Protein AF-A0A1D6NW00-F1 (afdb_monomer)

Secondary structure (DSSP, 8-state):
---------S---EEEE---STT--STTSHHHHHHHHHHHHHHTT-------------TTS--GGGSSPPPPGGG--EE-EESS---HHHHHHHHT-S-HHHHHHHHHHHTT--PEEBP--TTTS-GGGTTT--SB--S-HHHHHHHHHHHHHHHHHHHT-S--EEEE--SPPPPPPP-TTTTSSHHHHHHHHHTT-SS--HHHHHHHHHHHTT-EEEE-SSS----HHHHHHHHHTT--EE-SSB--HHHHHHHHHHHHHHHTT-EE-----S---SEEEEEEE-GGG-EEEEEEE----HHHHHHHHHHHHHHHHHHHHH-EE--TT----EEPPSB-GGGGGTBSS----TT------HHHHHHHHHHHHHHHTTPPPP----GGG-

Radius of gyration: 22.04 Å; Cα contacts (8 Å, |Δi|>4): 684; chains: 1; bounding box: 55×58×63 Å

Organism: Zea mays (NCBI:txid4577)

Structure (mmCIF, N/CA/C/O backbone):
data_AF-A0A1D6NW00-F1
#
_entry.id   AF-A0A1D6NW00-F1
#
loop_
_atom_site.group_PDB
_atom_site.id
_atom_site.type_symbol
_atom_site.label_atom_id
_atom_site.label_alt_id
_atom_site.label_comp_id
_atom_site.label_asym_id
_atom_site.label_entity_id
_atom_site.label_seq_id
_atom_site.pdbx_PDB_ins_code
_atom_site.Cartn_x
_atom_site.Cartn_y
_atom_site.Cartn_z
_atom_site.occupancy
_atom_site.B_iso_or_equiv
_atom_site.auth_seq_id
_atom_site.auth_comp_id
_atom_site.auth_asym_id
_atom_site.auth_atom_id
_atom_site.pdbx_PDB_model_num
ATOM 1 N N . MET A 1 1 ? -16.986 2.166 26.562 1.00 39.75 1 MET A N 1
ATOM 2 C CA . MET A 1 1 ? -16.999 2.320 25.086 1.00 39.75 1 MET A CA 1
ATOM 3 C C . MET A 1 1 ? -18.086 1.433 24.487 1.00 39.75 1 MET A C 1
ATOM 5 O O . MET A 1 1 ? -17.950 0.212 24.479 1.00 39.75 1 MET A O 1
ATOM 9 N N . GLU A 1 2 ? -19.183 2.045 24.056 1.00 29.05 2 GLU A N 1
ATOM 10 C CA . GLU A 1 2 ? -20.316 1.377 23.404 1.00 29.05 2 GLU A CA 1
ATOM 11 C C . GLU A 1 2 ? -19.977 1.133 21.919 1.00 29.05 2 GLU A C 1
ATOM 13 O O . GLU A 1 2 ? -19.341 1.982 21.290 1.00 29.05 2 GLU A O 1
ATOM 18 N N . ARG A 1 3 ? -20.310 -0.043 21.369 1.00 43.22 3 ARG A N 1
ATOM 19 C CA . ARG A 1 3 ? -19.825 -0.514 20.056 1.00 43.22 3 ARG A CA 1
ATOM 20 C C . ARG A 1 3 ? -20.984 -1.027 19.208 1.00 43.22 3 ARG A C 1
ATOM 22 O O . ARG A 1 3 ? -21.793 -1.811 19.695 1.00 43.22 3 ARG A O 1
ATOM 29 N N . ARG A 1 4 ? -21.040 -0.624 17.936 1.00 33.53 4 ARG A N 1
ATOM 30 C CA . ARG A 1 4 ? -22.015 -1.131 16.963 1.00 33.53 4 ARG A CA 1
ATOM 31 C C . ARG A 1 4 ? -21.275 -1.785 15.803 1.00 33.53 4 ARG A C 1
ATOM 33 O O . ARG A 1 4 ? -20.546 -1.115 15.081 1.00 33.53 4 ARG A O 1
ATOM 40 N N . TYR A 1 5 ? -21.474 -3.087 15.635 1.00 33.53 5 TYR A N 1
ATOM 41 C CA . TYR A 1 5 ? -21.089 -3.811 14.428 1.00 33.53 5 TYR A CA 1
ATOM 42 C C . TYR A 1 5 ? -22.257 -3.711 13.445 1.00 33.53 5 TYR A C 1
ATOM 44 O O . TYR A 1 5 ? -23.347 -4.205 13.735 1.00 33.53 5 TYR A O 1
ATOM 52 N N . MET A 1 6 ? -22.078 -3.017 12.320 1.00 32.72 6 MET A N 1
ATOM 53 C CA . MET A 1 6 ? -23.022 -3.139 11.207 1.00 32.72 6 MET A CA 1
ATOM 54 C C . MET A 1 6 ? -22.626 -4.389 10.422 1.00 32.72 6 MET A C 1
ATOM 56 O O . MET A 1 6 ? -21.466 -4.526 10.038 1.00 32.72 6 MET A O 1
ATOM 60 N N . GLY A 1 7 ? -23.565 -5.325 10.270 1.00 27.48 7 GLY A N 1
ATOM 61 C CA . GLY A 1 7 ? -23.340 -6.610 9.609 1.00 27.48 7 GLY A CA 1
ATOM 62 C C . GLY A 1 7 ? -22.825 -6.490 8.170 1.00 27.48 7 GLY A C 1
ATOM 63 O O . GLY A 1 7 ? -22.744 -5.409 7.588 1.00 27.48 7 GLY A O 1
ATOM 64 N N . TRP A 1 8 ? -22.459 -7.634 7.601 1.00 31.64 8 TRP A N 1
ATOM 65 C CA . TRP A 1 8 ? -21.888 -7.756 6.264 1.00 31.64 8 TRP A CA 1
ATOM 66 C C . TRP A 1 8 ? -22.882 -7.352 5.168 1.00 31.64 8 TRP A C 1
ATOM 68 O O . TRP A 1 8 ? -23.900 -8.012 4.972 1.00 31.64 8 TRP A O 1
ATOM 78 N N . GLY A 1 9 ? -22.570 -6.276 4.441 1.00 31.45 9 GLY A N 1
ATOM 79 C CA . GLY A 1 9 ? -23.123 -6.014 3.110 1.00 31.45 9 GLY A CA 1
ATOM 80 C C . GLY A 1 9 ? -22.373 -6.837 2.051 1.00 31.45 9 GLY A C 1
ATOM 81 O O . GLY A 1 9 ? -21.213 -7.204 2.270 1.00 31.45 9 GLY A O 1
ATOM 82 N N . PRO A 1 10 ? -23.003 -7.184 0.918 1.00 29.23 10 PRO A N 1
ATOM 83 C CA . PRO A 1 10 ? -22.397 -8.063 -0.064 1.00 29.23 10 PRO A CA 1
ATOM 84 C C . PRO A 1 10 ? -21.414 -7.274 -0.942 1.00 29.23 10 PRO A C 1
ATOM 86 O O . PRO A 1 10 ? -21.845 -6.453 -1.741 1.00 29.23 10 PRO A O 1
ATOM 89 N N . ARG A 1 11 ? -20.126 -7.650 -0.881 1.00 33.88 11 ARG A N 1
ATOM 90 C CA . ARG A 1 11 ? -19.009 -7.313 -1.802 1.00 33.88 11 ARG A CA 1
ATOM 91 C C . ARG A 1 11 ? -18.085 -6.181 -1.334 1.00 33.88 11 ARG A C 1
ATOM 93 O O . ARG A 1 11 ? -18.414 -4.998 -1.351 1.00 33.88 11 ARG A O 1
ATOM 100 N N . THR A 1 12 ? -16.859 -6.578 -1.019 1.00 32.47 12 THR A N 1
ATOM 101 C CA . THR A 1 12 ? -15.700 -5.711 -0.784 1.00 32.47 12 THR A CA 1
ATOM 102 C C . THR A 1 12 ? -14.747 -5.879 -1.964 1.00 32.47 12 THR A C 1
ATOM 104 O O . THR A 1 12 ? -14.627 -6.980 -2.485 1.00 32.47 12 THR A O 1
ATOM 107 N N . TYR A 1 13 ? -14.087 -4.809 -2.403 1.00 41.12 13 TYR A N 1
ATOM 108 C CA . TYR A 1 13 ? -13.295 -4.786 -3.635 1.00 41.12 13 TYR A CA 1
ATOM 109 C C . TYR A 1 13 ? -11.810 -4.489 -3.392 1.00 41.12 13 TYR A C 1
ATOM 111 O O . TYR A 1 13 ? -11.473 -3.691 -2.513 1.00 41.12 13 TYR A O 1
ATOM 119 N N . CYS A 1 14 ? -10.951 -5.075 -4.232 1.00 32.75 14 CYS A N 1
ATOM 120 C CA . CYS A 1 14 ? -9.518 -4.824 -4.311 1.00 32.75 14 CYS A CA 1
ATOM 121 C C . CYS A 1 14 ? -9.152 -4.276 -5.701 1.00 32.75 14 CYS A C 1
ATOM 123 O O . CYS A 1 14 ? -9.232 -4.999 -6.689 1.00 32.75 14 CYS A O 1
ATOM 125 N N . ASN A 1 15 ? -8.718 -3.019 -5.789 1.00 32.78 15 ASN A N 1
ATOM 126 C CA . ASN A 1 15 ? -8.048 -2.497 -6.978 1.00 32.78 15 ASN A CA 1
ATOM 127 C C . ASN A 1 15 ? -6.540 -2.634 -6.773 1.00 32.78 15 ASN A C 1
ATOM 129 O O . ASN A 1 15 ? -5.991 -2.031 -5.844 1.00 32.78 15 ASN A O 1
ATOM 133 N N . VAL A 1 16 ? -5.870 -3.412 -7.618 1.00 34.88 16 VAL A N 1
ATOM 134 C CA . VAL A 1 16 ? -4.424 -3.610 -7.531 1.00 34.88 16 VAL A CA 1
ATOM 135 C C . VAL A 1 16 ? -3.756 -2.743 -8.594 1.00 34.88 16 VAL A C 1
ATOM 137 O O . VAL A 1 16 ? -3.918 -2.960 -9.789 1.00 34.88 16 VAL A O 1
ATOM 140 N N . LEU A 1 17 ? -3.040 -1.706 -8.165 1.00 29.41 17 LEU A N 1
ATOM 141 C CA . LEU A 1 17 ? -2.348 -0.774 -9.056 1.00 29.41 17 LEU A CA 1
ATOM 142 C C . LEU A 1 17 ? -1.037 -1.361 -9.608 1.00 29.41 17 LEU A C 1
ATOM 144 O O . LEU A 1 17 ? -0.319 -2.019 -8.858 1.00 29.41 17 LEU A O 1
ATOM 148 N N . GLY A 1 18 ? -0.765 -1.059 -10.893 1.00 32.59 18 GLY A N 1
ATOM 149 C CA . GLY A 1 18 ? 0.405 -1.311 -11.785 1.00 32.59 18 GLY A CA 1
ATOM 150 C C . GLY A 1 18 ? 1.756 -1.149 -11.121 1.00 32.59 18 GLY A C 1
ATOM 151 O O . GLY A 1 18 ? 1.749 -0.660 -10.013 1.00 32.59 18 GLY A O 1
ATOM 152 N N . ASP A 1 19 ? 2.937 -1.539 -11.613 1.00 29.00 19 ASP A N 1
ATOM 153 C CA . ASP A 1 19 ? 3.582 -1.949 -12.871 1.00 29.00 19 ASP A CA 1
ATOM 154 C C . ASP A 1 19 ? 4.665 -2.991 -12.490 1.00 29.00 19 ASP A C 1
ATOM 156 O O . ASP A 1 19 ? 5.259 -2.828 -11.427 1.00 29.00 19 ASP A O 1
ATOM 160 N N . GLY A 1 20 ? 4.988 -3.998 -13.318 1.00 26.95 20 GLY A N 1
ATOM 161 C CA . GLY A 1 20 ? 6.415 -4.335 -13.377 1.00 26.95 20 GLY A CA 1
ATOM 162 C C . GLY A 1 20 ? 6.937 -5.585 -14.077 1.00 26.95 20 GLY A C 1
ATOM 163 O O . GLY A 1 20 ? 6.251 -6.590 -14.298 1.00 26.95 20 GLY A O 1
ATOM 164 N N . GLY A 1 21 ? 8.192 -5.427 -14.526 1.00 26.08 21 GLY A N 1
ATOM 165 C CA . GLY A 1 21 ? 9.055 -6.435 -15.153 1.00 26.08 21 GLY A CA 1
ATOM 166 C C . GLY A 1 21 ? 9.450 -7.561 -14.198 1.00 26.08 21 GLY A C 1
ATOM 167 O O . GLY A 1 21 ? 8.821 -7.735 -13.168 1.00 26.08 21 GLY A O 1
ATOM 168 N N . GLU A 1 22 ? 10.498 -8.322 -14.523 1.00 28.38 22 GLU A N 1
ATOM 169 C CA . GLU A 1 22 ? 10.879 -9.593 -13.863 1.00 28.38 22 GLU A CA 1
ATOM 170 C C . GLU A 1 22 ? 10.981 -9.564 -12.316 1.00 28.38 22 GLU A C 1
ATOM 172 O O . GLU A 1 22 ? 11.011 -10.621 -11.694 1.00 28.38 22 GLU A O 1
ATOM 177 N N . LEU A 1 23 ? 10.979 -8.380 -11.690 1.00 26.64 23 LEU A N 1
ATOM 178 C CA . LEU A 1 23 ? 10.969 -8.139 -10.240 1.00 26.64 23 LEU A CA 1
ATOM 179 C C . LEU A 1 23 ? 10.046 -6.974 -9.793 1.00 26.64 23 LEU A C 1
ATOM 181 O O . LEU A 1 23 ? 10.113 -6.556 -8.640 1.00 26.64 23 LEU A O 1
ATOM 185 N N . GLY A 1 24 ? 9.215 -6.427 -10.684 1.00 26.89 24 GLY A N 1
ATOM 186 C CA . GLY A 1 24 ? 8.323 -5.295 -10.420 1.00 26.89 24 GLY A CA 1
ATOM 187 C C . GLY A 1 24 ? 6.856 -5.718 -10.456 1.00 26.89 24 GLY A C 1
ATOM 188 O O . GLY A 1 24 ? 6.474 -6.692 -11.103 1.00 26.89 24 GLY A O 1
ATOM 189 N N . THR A 1 25 ? 6.018 -5.015 -9.720 1.00 38.81 25 THR A N 1
ATOM 190 C CA . THR A 1 25 ? 4.752 -5.540 -9.231 1.00 38.81 25 THR A CA 1
ATOM 191 C C . THR A 1 25 ? 3.621 -4.616 -9.652 1.00 38.81 25 THR A C 1
ATOM 193 O O . THR A 1 25 ? 3.607 -3.476 -9.310 1.00 38.81 25 THR A O 1
ATOM 196 N N . GLY A 1 26 ? 2.666 -5.041 -10.454 1.00 40.78 26 GLY A N 1
ATOM 197 C CA . GLY A 1 26 ? 1.565 -4.211 -10.954 1.00 40.78 26 GLY A CA 1
ATOM 198 C C . GLY A 1 26 ? 0.347 -5.067 -11.159 1.00 40.78 26 GLY A C 1
ATOM 199 O O . GLY A 1 26 ? 0.469 -6.240 -10.848 1.00 40.78 26 GLY A O 1
ATOM 200 N N . ALA A 1 27 ? -0.766 -4.593 -11.730 1.00 41.59 27 ALA A N 1
ATOM 201 C CA . ALA A 1 27 ? -1.876 -5.493 -12.070 1.00 41.59 27 ALA A CA 1
ATOM 202 C C . ALA A 1 27 ? -1.388 -6.735 -12.854 1.00 41.59 27 ALA A C 1
ATOM 204 O O . ALA A 1 27 ? -1.873 -7.836 -12.620 1.00 41.59 27 ALA A O 1
ATOM 205 N N . THR A 1 28 ? -0.352 -6.580 -13.696 1.00 37.62 28 THR A N 1
ATOM 206 C CA . THR A 1 28 ? 0.340 -7.686 -14.398 1.00 37.62 28 THR A CA 1
ATOM 207 C C . THR A 1 28 ? 1.665 -8.118 -13.765 1.00 37.62 28 THR A C 1
ATOM 209 O O . THR A 1 28 ? 2.377 -8.974 -14.296 1.00 37.62 28 THR A O 1
ATOM 212 N N . GLY A 1 29 ? 2.084 -7.473 -12.688 1.00 48.50 29 GLY A N 1
ATOM 213 C CA . GLY A 1 29 ? 3.301 -7.841 -11.988 1.00 48.50 29 GLY A CA 1
ATOM 214 C C . GLY A 1 29 ? 3.065 -8.998 -11.028 1.00 48.50 29 GLY A C 1
ATOM 215 O O . GLY A 1 29 ? 1.954 -9.301 -10.593 1.00 48.50 29 GLY A O 1
ATOM 216 N N . THR A 1 30 ? 4.163 -9.648 -10.689 1.00 47.94 30 THR A N 1
ATOM 217 C CA . THR A 1 30 ? 4.205 -11.012 -10.167 1.00 47.94 30 THR A CA 1
ATOM 218 C C . THR A 1 30 ? 3.407 -11.218 -8.868 1.00 47.94 30 THR A C 1
ATOM 220 O O . THR A 1 30 ? 2.884 -12.302 -8.628 1.00 47.94 30 THR A O 1
ATOM 223 N N . LYS A 1 31 ? 3.289 -10.171 -8.035 1.00 46.78 31 LYS A N 1
ATOM 224 C CA . LYS A 1 31 ? 2.593 -10.193 -6.733 1.00 46.78 31 LYS A CA 1
ATOM 225 C C . LYS A 1 31 ? 1.085 -9.935 -6.828 1.00 46.78 31 LYS A C 1
ATOM 227 O O . LYS A 1 31 ? 0.329 -10.582 -6.116 1.00 46.78 31 LYS A O 1
ATOM 232 N N . ALA A 1 32 ? 0.638 -9.011 -7.684 1.00 49.06 32 ALA A N 1
ATOM 233 C CA . ALA A 1 32 ? -0.797 -8.763 -7.885 1.00 49.06 32 ALA A CA 1
ATOM 234 C C . ALA A 1 32 ? -1.479 -9.934 -8.571 1.00 49.06 32 ALA A C 1
ATOM 236 O O . ALA A 1 32 ? -2.629 -10.265 -8.287 1.00 49.06 32 ALA A O 1
ATOM 237 N N . LEU A 1 33 ? -0.742 -10.524 -9.505 1.00 48.59 33 LEU A N 1
ATOM 238 C CA . LEU A 1 33 ? -1.208 -11.621 -10.301 1.00 48.59 33 LEU A CA 1
ATOM 239 C C . LEU A 1 33 ? -1.471 -12.830 -9.403 1.00 48.59 33 LEU A C 1
ATOM 241 O O . LEU A 1 33 ? -2.606 -13.279 -9.335 1.00 48.59 33 LEU A O 1
ATOM 245 N N . ALA A 1 34 ? -0.490 -13.223 -8.588 1.00 44.38 34 ALA A N 1
ATOM 246 C CA . ALA A 1 34 ? -0.679 -14.283 -7.607 1.00 44.38 34 ALA A CA 1
ATOM 247 C C . ALA A 1 34 ? -1.820 -13.982 -6.610 1.00 44.38 34 ALA A C 1
ATOM 249 O O . ALA A 1 34 ? -2.564 -14.893 -6.257 1.00 44.38 34 ALA A O 1
ATOM 250 N N . ALA A 1 35 ? -2.070 -12.717 -6.242 1.00 45.47 35 ALA A N 1
ATOM 251 C CA . ALA A 1 35 ? -3.237 -12.336 -5.433 1.00 45.47 35 ALA A CA 1
ATOM 252 C C . ALA A 1 35 ? -4.588 -12.457 -6.148 1.00 45.47 35 ALA A C 1
ATOM 254 O O . ALA A 1 35 ? -5.572 -12.839 -5.515 1.00 45.47 35 ALA A O 1
ATOM 255 N N . THR A 1 36 ? -4.635 -12.171 -7.447 1.00 47.22 36 THR A N 1
ATOM 256 C CA . THR A 1 36 ? -5.830 -12.381 -8.277 1.00 47.22 36 THR A CA 1
ATOM 257 C C . THR A 1 36 ? -6.083 -13.883 -8.466 1.00 47.22 36 THR A C 1
ATOM 259 O O . THR A 1 36 ? -7.211 -14.353 -8.342 1.00 47.22 36 THR A O 1
ATOM 262 N N . GLU A 1 37 ? -5.011 -14.653 -8.661 1.00 48.91 37 GLU A N 1
ATOM 263 C CA . GLU A 1 37 ? -5.026 -16.105 -8.859 1.00 48.91 37 GLU A CA 1
ATOM 264 C C . GLU A 1 37 ? -5.438 -16.878 -7.596 1.00 48.91 37 GLU A C 1
ATOM 266 O O . GLU A 1 37 ? -6.196 -17.838 -7.700 1.00 48.91 37 GLU A O 1
ATOM 271 N N . ASP A 1 38 ? -4.997 -16.465 -6.399 1.00 47.03 38 ASP A N 1
ATOM 272 C CA . ASP A 1 38 ? -5.358 -17.111 -5.121 1.00 47.03 38 ASP A CA 1
ATOM 273 C C . ASP A 1 38 ? -6.874 -17.040 -4.853 1.00 47.03 38 ASP A C 1
ATOM 275 O O . ASP A 1 38 ? -7.455 -17.944 -4.257 1.00 47.03 38 ASP A O 1
ATOM 279 N N . VAL A 1 39 ? -7.563 -16.013 -5.362 1.00 48.31 39 VAL A N 1
ATOM 280 C CA . VAL A 1 39 ? -9.032 -15.928 -5.282 1.00 48.31 39 VAL A CA 1
ATOM 281 C C . VAL A 1 39 ? -9.715 -16.876 -6.272 1.00 48.31 39 VAL A C 1
ATOM 283 O O . VAL A 1 39 ? -10.676 -17.557 -5.907 1.00 48.31 39 VAL A O 1
ATOM 286 N N . ASP A 1 40 ? -9.217 -16.988 -7.504 1.00 41.22 40 ASP A N 1
ATOM 287 C CA . ASP A 1 40 ? -9.792 -17.911 -8.492 1.00 41.22 40 ASP A CA 1
ATOM 288 C C . ASP A 1 40 ? -9.454 -19.389 -8.189 1.00 41.22 40 ASP A C 1
ATOM 290 O O . ASP A 1 40 ? -10.274 -20.273 -8.441 1.00 41.22 40 ASP A O 1
ATOM 294 N N . LEU A 1 41 ? -8.324 -19.672 -7.531 1.00 40.47 41 LEU A N 1
ATOM 295 C CA . LEU A 1 41 ? -7.992 -20.984 -6.956 1.00 40.47 41 LEU A CA 1
ATOM 296 C C . LEU A 1 41 ? -9.026 -21.447 -5.919 1.00 40.47 41 LEU A C 1
ATOM 298 O O . LEU A 1 41 ? -9.425 -22.616 -5.916 1.00 40.47 41 LEU A O 1
ATOM 302 N N . VAL A 1 42 ? -9.496 -20.533 -5.064 1.00 38.34 42 VAL A N 1
ATOM 303 C CA . VAL A 1 42 ? -10.560 -20.829 -4.093 1.00 38.34 42 VAL A CA 1
ATOM 304 C C . VAL A 1 42 ? -11.893 -21.074 -4.807 1.00 38.34 42 VAL A C 1
ATOM 306 O O . VAL A 1 42 ? -12.602 -22.017 -4.449 1.00 38.34 42 VAL A O 1
ATOM 309 N N . ARG A 1 43 ? -12.205 -20.330 -5.880 1.00 36.34 43 ARG A N 1
ATOM 310 C CA . ARG A 1 43 ? -13.392 -20.590 -6.725 1.00 36.34 43 ARG A CA 1
ATOM 311 C C . ARG A 1 43 ? -13.343 -21.947 -7.426 1.00 36.34 43 ARG A C 1
ATOM 313 O O . ARG A 1 43 ? -14.380 -22.590 -7.576 1.00 36.34 43 ARG A O 1
ATOM 320 N N . LEU A 1 44 ? -12.151 -22.413 -7.792 1.00 31.58 44 LEU A N 1
ATOM 321 C CA . LEU A 1 44 ? -11.911 -23.761 -8.319 1.00 31.58 44 LEU A CA 1
ATOM 322 C C . LEU A 1 44 ? -11.931 -24.852 -7.231 1.00 31.58 44 LEU A C 1
ATOM 324 O O . LEU A 1 44 ? -11.732 -26.025 -7.539 1.00 31.58 44 LEU A O 1
ATOM 328 N N . SER A 1 45 ? -12.216 -24.502 -5.968 1.00 32.72 45 SER A N 1
ATOM 329 C CA . SER A 1 45 ? -12.230 -25.419 -4.817 1.00 32.72 45 SER A CA 1
ATOM 330 C C . SER A 1 45 ? -10.897 -26.146 -4.590 1.00 32.72 45 SER A C 1
ATOM 332 O O . SER A 1 45 ? -10.868 -27.232 -4.007 1.00 32.72 45 SER A O 1
ATOM 334 N N . LEU A 1 46 ? -9.784 -25.560 -5.041 1.00 28.06 46 LEU A N 1
ATOM 335 C CA . LEU A 1 46 ? -8.456 -26.122 -4.826 1.00 28.06 46 LEU A CA 1
ATOM 336 C C . LEU A 1 46 ? -7.983 -25.795 -3.396 1.00 28.06 46 LEU A C 1
ATOM 338 O O . LEU A 1 46 ? -8.210 -24.688 -2.899 1.00 28.06 46 LEU A O 1
ATOM 342 N N . PRO A 1 47 ? -7.362 -26.752 -2.680 1.00 30.42 47 PRO A N 1
ATOM 343 C CA . PRO A 1 47 ? -6.942 -26.538 -1.302 1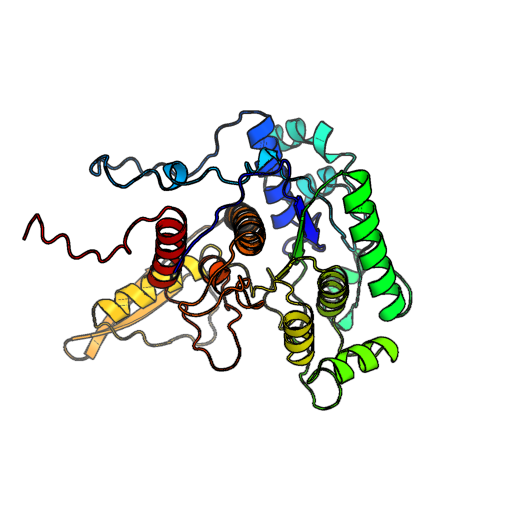.00 30.42 47 PRO A CA 1
ATOM 344 C C . PRO A 1 47 ? -5.880 -25.437 -1.220 1.00 30.42 47 PRO A C 1
ATOM 346 O O . PRO A 1 47 ? -4.867 -25.487 -1.915 1.00 30.42 47 PRO A O 1
ATOM 349 N N . ARG A 1 48 ? -6.070 -24.478 -0.302 1.00 35.12 48 ARG A N 1
ATOM 350 C CA . ARG A 1 48 ? -5.009 -23.539 0.085 1.00 35.12 48 ARG A CA 1
ATOM 351 C C . ARG A 1 48 ? -3.840 -24.336 0.650 1.00 35.12 48 ARG A C 1
ATOM 353 O O . ARG A 1 48 ? -3.945 -24.877 1.751 1.00 35.12 48 ARG A O 1
ATOM 360 N N . THR A 1 49 ? -2.711 -24.372 -0.043 1.00 31.67 49 THR A N 1
ATOM 361 C CA . THR A 1 49 ? -1.470 -24.907 0.524 1.00 31.67 49 THR A CA 1
ATOM 362 C C . THR A 1 49 ? -0.860 -23.873 1.469 1.00 31.67 49 THR A C 1
ATOM 364 O O . THR A 1 49 ? 0.080 -23.160 1.134 1.00 31.67 49 THR A O 1
ATOM 367 N N . GLY A 1 50 ? -1.435 -23.761 2.667 1.00 30.80 50 GLY A N 1
ATOM 368 C CA . GLY A 1 50 ? -0.761 -23.199 3.833 1.00 30.80 50 GLY A CA 1
ATOM 369 C C . GLY A 1 50 ? -0.006 -24.311 4.557 1.00 30.80 50 GLY A C 1
ATOM 370 O O . GLY A 1 50 ? -0.489 -25.435 4.636 1.00 30.80 50 GLY A O 1
ATOM 371 N N . VAL A 1 51 ? 1.185 -24.014 5.074 1.00 26.05 51 VAL A N 1
ATOM 372 C CA . VAL A 1 51 ? 2.014 -24.974 5.817 1.00 26.05 51 VAL A CA 1
ATOM 373 C C . VAL A 1 51 ? 1.240 -25.533 7.021 1.00 26.05 51 VAL A C 1
ATOM 375 O O . VAL A 1 51 ? 1.053 -24.840 8.022 1.00 26.05 51 VAL A O 1
ATOM 378 N N . GLU A 1 52 ? 0.827 -26.800 6.950 1.00 23.89 52 GLU A N 1
ATOM 379 C CA . GLU A 1 52 ? 0.489 -27.601 8.127 1.00 23.89 52 GLU A CA 1
ATOM 380 C C . GLU A 1 52 ? 1.792 -28.029 8.807 1.00 23.89 52 GLU A C 1
ATOM 382 O O . GLU A 1 52 ? 2.501 -28.929 8.356 1.00 23.89 52 GLU A O 1
ATOM 387 N N . VAL A 1 53 ? 2.123 -27.383 9.927 1.00 23.91 53 VAL A N 1
ATOM 388 C CA . VAL A 1 53 ? 3.098 -27.949 10.861 1.00 23.91 53 VAL A CA 1
ATOM 389 C C . VAL A 1 53 ? 2.375 -29.046 11.634 1.00 23.91 53 VAL A C 1
ATOM 391 O O . VAL A 1 53 ? 1.660 -28.774 12.598 1.00 23.91 53 VAL A O 1
ATOM 394 N N . ASN A 1 54 ? 2.559 -30.292 11.200 1.00 24.94 54 ASN A N 1
ATOM 395 C CA . ASN A 1 54 ? 2.177 -31.480 11.957 1.00 24.94 54 ASN A CA 1
ATOM 396 C C . ASN A 1 54 ? 3.051 -31.597 13.215 1.00 24.94 54 ASN A C 1
ATOM 398 O O . ASN A 1 54 ? 4.011 -32.361 13.266 1.00 24.94 54 ASN A O 1
ATOM 402 N N . GLN A 1 55 ? 2.723 -30.821 14.246 1.00 26.97 55 GLN A N 1
ATOM 403 C CA . GLN A 1 55 ? 3.135 -31.094 15.617 1.00 26.97 55 GLN A CA 1
ATOM 404 C C . GLN A 1 55 ? 1.914 -31.002 16.525 1.00 26.97 55 GLN A C 1
ATOM 406 O O . GLN A 1 55 ? 1.230 -29.983 16.595 1.00 26.97 55 GLN A O 1
ATOM 411 N N . THR A 1 56 ? 1.646 -32.107 17.215 1.00 29.97 56 THR A N 1
ATOM 412 C CA . THR A 1 56 ? 0.657 -32.269 18.280 1.00 29.97 56 THR A CA 1
ATOM 413 C C . THR A 1 56 ? 0.874 -31.237 19.390 1.00 29.97 56 THR A C 1
ATOM 415 O O . THR A 1 56 ? 1.575 -31.491 20.364 1.00 29.97 56 THR A O 1
ATOM 418 N N . LEU A 1 57 ? 0.258 -30.065 19.242 1.00 27.30 57 LEU A N 1
ATOM 419 C CA . LEU A 1 57 ? 0.039 -29.085 20.303 1.00 27.30 57 LEU A CA 1
ATOM 420 C C . LEU A 1 57 ? -1.447 -29.114 20.713 1.00 27.30 57 LEU A C 1
ATOM 422 O O . LEU A 1 57 ? -2.297 -29.450 19.881 1.00 27.30 57 LEU A O 1
ATOM 426 N N . PRO A 1 58 ? -1.792 -28.798 21.977 1.00 28.88 58 PRO A N 1
ATOM 427 C CA . PRO A 1 58 ? -3.161 -28.909 22.481 1.00 28.88 58 PRO A CA 1
ATOM 428 C C . PRO A 1 58 ? -4.167 -28.129 21.618 1.00 28.88 58 PRO A C 1
ATOM 430 O O . PRO A 1 58 ? -3.937 -26.975 21.256 1.00 28.88 58 PRO A O 1
ATOM 433 N N . LYS A 1 59 ? -5.302 -28.774 21.314 1.00 31.06 59 LYS A N 1
ATOM 434 C CA . LYS A 1 59 ? -6.349 -28.371 20.349 1.00 31.06 59 LYS A CA 1
ATOM 435 C C . LYS A 1 59 ? -7.095 -27.052 20.652 1.00 31.06 59 LYS A C 1
ATOM 437 O O . LYS A 1 59 ? -8.016 -26.711 19.914 1.00 31.06 59 LYS A O 1
ATOM 442 N N . GLU A 1 60 ? -6.721 -26.302 21.686 1.00 37.09 60 GLU A N 1
ATOM 443 C CA . GLU A 1 60 ? -7.427 -25.084 22.125 1.00 37.09 60 GLU A CA 1
ATOM 444 C C . GLU A 1 60 ? -6.779 -23.763 21.697 1.00 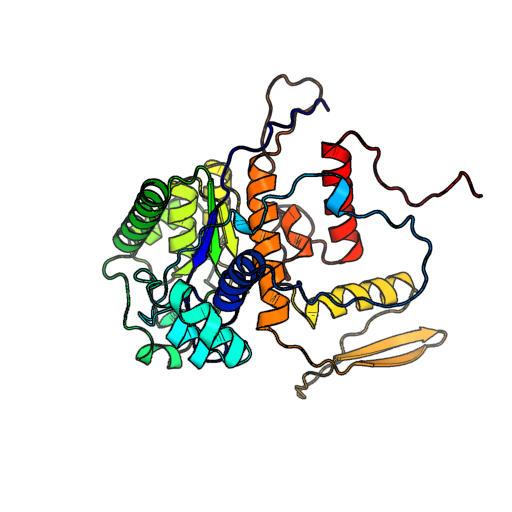37.09 60 GLU A C 1
ATOM 446 O O . GLU A 1 60 ? -7.347 -22.700 21.948 1.00 37.09 60 GLU A O 1
ATOM 451 N N . ARG A 1 61 ? -5.643 -23.783 20.982 1.00 37.47 61 ARG A N 1
ATOM 452 C CA . ARG A 1 61 ? -5.155 -22.568 20.310 1.00 37.47 61 ARG A CA 1
ATOM 453 C C . ARG A 1 61 ? -6.137 -22.212 19.199 1.00 37.47 61 ARG A C 1
ATOM 455 O O . ARG A 1 61 ? -6.156 -22.819 18.131 1.00 37.47 61 ARG A O 1
ATOM 462 N N . SER A 1 62 ? -7.024 -21.292 19.547 1.00 36.31 62 SER A N 1
ATOM 463 C CA . SER A 1 62 ? -8.270 -21.013 18.866 1.00 36.31 62 SER A CA 1
ATOM 464 C C . SER A 1 62 ? -8.091 -20.835 17.359 1.00 36.31 62 SER A C 1
ATOM 466 O O . SER A 1 62 ? -7.162 -20.193 16.864 1.00 36.31 62 SER A O 1
ATOM 468 N N . LYS A 1 63 ? -9.039 -21.408 16.617 1.00 38.59 63 LYS A N 1
ATOM 469 C CA . LYS A 1 63 ? -9.329 -21.035 15.237 1.00 38.59 63 LYS A CA 1
ATOM 470 C C . LYS A 1 63 ? -9.581 -19.523 15.230 1.00 38.59 63 LYS A C 1
ATOM 472 O O . LYS A 1 63 ? -10.707 -19.097 15.464 1.00 38.59 63 LYS A O 1
ATOM 477 N N . SER A 1 64 ? -8.562 -18.708 14.963 1.00 39.91 64 SER A N 1
ATOM 478 C CA . SER A 1 64 ? -8.703 -17.249 14.814 1.00 39.91 64 SER A CA 1
ATOM 479 C C . SER A 1 64 ? -9.737 -16.879 13.738 1.00 39.91 64 SER A C 1
ATOM 481 O O . SER A 1 64 ? -10.332 -15.809 13.791 1.00 39.91 64 SER A O 1
ATOM 483 N N . ASN A 1 65 ? -10.017 -17.811 12.819 1.00 40.12 65 ASN A N 1
ATOM 484 C CA . ASN A 1 65 ? -11.089 -17.751 11.826 1.00 40.12 65 ASN A CA 1
ATOM 485 C C . ASN A 1 65 ? -12.518 -17.941 12.383 1.00 40.12 65 ASN A C 1
ATOM 487 O O . ASN A 1 65 ? -13.462 -17.840 11.611 1.00 40.12 65 ASN A O 1
ATOM 491 N N . LYS A 1 66 ? -12.720 -18.264 13.669 1.00 38.19 66 LYS A N 1
ATOM 492 C CA . LYS A 1 66 ? -14.056 -18.577 14.221 1.00 38.19 66 LYS A CA 1
ATOM 493 C C . LYS A 1 66 ? -14.781 -17.366 14.820 1.00 38.19 66 LYS A C 1
ATOM 495 O O . LYS A 1 66 ? -15.968 -17.467 15.104 1.00 38.19 66 LYS A O 1
ATOM 500 N N . TYR A 1 67 ? -14.088 -16.249 15.039 1.00 38.31 67 TYR A N 1
ATOM 501 C CA . TYR A 1 67 ? -14.640 -15.114 15.794 1.00 38.31 67 TYR A CA 1
ATOM 502 C C . TYR A 1 67 ? -15.229 -14.000 14.929 1.00 38.31 67 TYR A C 1
ATOM 504 O O . TYR A 1 67 ? -15.817 -13.072 15.469 1.00 38.31 67 TYR A O 1
ATOM 512 N N . TRP A 1 68 ? -15.089 -14.072 13.608 1.00 48.78 68 TRP A N 1
ATOM 513 C CA . TRP A 1 68 ? -15.672 -13.096 12.695 1.00 48.78 68 TRP A CA 1
ATOM 514 C C . TRP A 1 68 ? -15.782 -13.704 11.296 1.00 48.78 68 TRP A C 1
ATOM 516 O O . TRP A 1 68 ? -14.857 -14.372 10.832 1.00 48.78 68 TRP A O 1
ATOM 526 N N . GLU A 1 69 ? -16.915 -13.489 10.628 1.00 42.72 69 GLU A N 1
ATOM 527 C CA . GLU A 1 69 ? -17.010 -13.681 9.179 1.00 42.72 69 GLU A CA 1
ATOM 528 C C . GLU A 1 69 ? -15.982 -12.731 8.564 1.00 42.72 69 GLU A C 1
ATOM 530 O O . GLU A 1 69 ? -16.034 -11.549 8.861 1.00 42.72 69 GLU A O 1
ATOM 535 N N . LYS A 1 70 ? -14.977 -13.209 7.825 1.00 53.97 70 LYS A N 1
ATOM 536 C CA . LYS A 1 70 ? -14.108 -12.321 7.033 1.00 53.97 70 LYS A CA 1
ATOM 537 C C . LYS A 1 70 ? -14.867 -11.906 5.774 1.00 53.97 70 LYS A C 1
ATOM 539 O O . LYS A 1 70 ? -15.812 -12.601 5.395 1.00 53.97 70 LYS A O 1
ATOM 544 N N . VAL A 1 71 ? -14.424 -10.861 5.057 1.00 52.31 71 VAL A N 1
ATOM 545 C CA . VAL A 1 71 ? -14.839 -10.769 3.650 1.00 52.31 71 VAL A CA 1
ATOM 546 C C . VAL A 1 71 ? -14.269 -12.049 3.074 1.00 52.31 71 VAL A C 1
ATOM 548 O O . VAL A 1 71 ? -13.061 -12.280 3.189 1.00 52.31 71 VAL A O 1
ATOM 551 N N . ASN A 1 72 ? -15.127 -12.916 2.553 1.00 66.81 72 ASN A N 1
ATOM 552 C CA . ASN A 1 72 ? -14.624 -14.056 1.824 1.00 66.81 72 ASN A CA 1
ATOM 553 C C . ASN A 1 72 ? -13.802 -13.494 0.649 1.00 66.81 72 ASN A C 1
ATOM 555 O O . ASN A 1 72 ? -14.363 -12.695 -0.105 1.00 66.81 72 ASN A O 1
ATOM 559 N N . PRO A 1 73 ? -12.509 -13.844 0.501 1.00 66.12 73 PRO A N 1
ATOM 560 C CA . PRO A 1 73 ? -11.712 -13.415 -0.644 1.00 66.12 73 PRO A CA 1
ATOM 561 C C . PRO A 1 73 ? -12.403 -13.675 -1.989 1.00 66.12 73 PRO A C 1
ATOM 563 O O . PRO A 1 73 ? -12.228 -12.888 -2.907 1.00 66.12 73 PRO A O 1
ATOM 566 N N . ASP A 1 74 ? -13.296 -14.668 -2.066 1.00 68.19 74 ASP A N 1
ATOM 567 C CA . ASP A 1 74 ? -14.132 -14.972 -3.242 1.00 68.19 74 ASP A CA 1
ATOM 568 C C . ASP A 1 74 ? -15.038 -13.816 -3.694 1.00 68.19 74 ASP A C 1
ATOM 570 O O . ASP A 1 74 ? -15.451 -13.754 -4.859 1.00 68.19 74 ASP A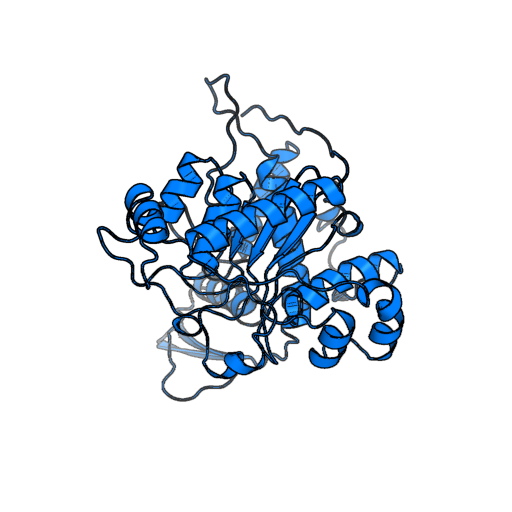 O 1
ATOM 574 N N . ASN A 1 75 ? -15.355 -12.905 -2.771 1.00 76.56 75 ASN A N 1
ATOM 575 C CA . ASN A 1 75 ? -16.173 -11.719 -3.011 1.00 76.56 75 ASN A CA 1
ATOM 576 C C . ASN A 1 75 ? -15.349 -10.514 -3.479 1.00 76.56 75 ASN A C 1
ATOM 578 O O . ASN A 1 75 ? -15.943 -9.472 -3.769 1.00 76.56 75 ASN A O 1
ATOM 582 N N . LEU A 1 76 ? -14.019 -10.636 -3.535 1.00 80.06 76 LEU A N 1
ATOM 583 C CA . LEU A 1 76 ? -13.164 -9.625 -4.135 1.00 80.06 76 LEU A CA 1
ATOM 584 C C . LEU A 1 76 ? -13.359 -9.661 -5.652 1.00 80.06 76 LEU A C 1
ATOM 586 O O . LEU A 1 76 ? -13.267 -10.703 -6.303 1.00 80.06 76 LEU A O 1
ATOM 590 N N . VAL A 1 77 ? -13.643 -8.494 -6.214 1.00 84.31 77 VAL A N 1
ATOM 591 C CA . VAL A 1 77 ? -13.433 -8.245 -7.641 1.00 84.31 77 VAL A CA 1
ATOM 592 C C . VAL A 1 77 ? -12.030 -7.655 -7.771 1.00 84.31 77 VAL A C 1
ATOM 594 O O . VAL A 1 77 ? -11.563 -7.006 -6.834 1.00 84.31 77 VAL A O 1
ATOM 597 N N . PHE A 1 78 ? -11.362 -7.887 -8.897 1.00 85.50 78 PHE A N 1
ATOM 598 C CA . PHE A 1 78 ? -10.063 -7.292 -9.193 1.00 85.50 78 PHE A CA 1
ATOM 599 C C . PHE A 1 78 ? -10.152 -6.396 -10.421 1.00 85.50 78 PHE A C 1
ATOM 601 O O . PHE A 1 78 ? -10.899 -6.650 -11.366 1.00 85.50 78 PHE A O 1
ATOM 608 N N . GLY A 1 79 ? -9.371 -5.334 -10.373 1.00 88.50 79 GLY A N 1
ATOM 609 C CA . GLY A 1 79 ? -9.096 -4.415 -11.458 1.00 88.50 79 GLY A CA 1
ATOM 610 C C . GLY A 1 79 ? -7.749 -3.770 -11.184 1.00 88.50 79 GLY A C 1
ATOM 611 O O . GLY A 1 79 ? -7.099 -4.067 -10.175 1.00 88.50 79 GLY A O 1
ATOM 612 N N . GLY A 1 80 ? -7.316 -2.905 -12.088 1.00 91.31 80 GLY A N 1
ATOM 613 C CA . GLY A 1 80 ? -6.041 -2.249 -11.905 1.00 91.31 80 GLY A CA 1
ATOM 614 C C . GLY A 1 80 ? -5.600 -1.461 -13.109 1.00 91.31 80 GLY A C 1
ATOM 615 O O . GLY A 1 80 ? -6.182 -1.548 -14.189 1.00 91.31 80 GLY A O 1
ATOM 616 N N . TRP A 1 81 ? -4.521 -0.734 -12.898 1.00 95.44 81 TRP A N 1
ATOM 617 C CA . TRP A 1 81 ? -3.795 -0.017 -13.930 1.00 95.44 81 TRP A CA 1
ATOM 618 C C . TRP A 1 81 ? -2.455 -0.714 -14.148 1.00 95.44 81 TRP A C 1
ATOM 620 O O . TRP A 1 81 ? -1.992 -1.411 -13.256 1.00 95.44 81 TRP A O 1
ATOM 630 N N . ASP A 1 82 ? -1.821 -0.565 -15.300 1.00 93.12 82 ASP A N 1
ATOM 631 C CA . ASP A 1 82 ? -0.435 -0.994 -15.529 1.00 93.12 82 ASP A CA 1
ATOM 632 C C . ASP A 1 82 ? 0.105 -0.205 -16.719 1.00 93.12 82 ASP A C 1
ATOM 634 O O . ASP A 1 82 ? -0.626 0.045 -17.679 1.00 93.12 82 ASP A O 1
ATOM 638 N N . ILE A 1 83 ? 1.380 0.186 -16.676 1.00 93.38 83 ILE A N 1
ATOM 639 C CA . ILE A 1 83 ? 2.006 0.873 -17.816 1.00 93.38 83 ILE A CA 1
ATOM 640 C C . ILE A 1 83 ? 2.206 -0.083 -19.002 1.00 93.38 83 ILE A C 1
ATOM 642 O O . ILE A 1 83 ? 2.511 0.372 -20.102 1.00 93.38 83 ILE A O 1
ATOM 646 N N . SER A 1 84 ? 2.020 -1.392 -18.792 1.00 92.12 84 SER A N 1
ATOM 647 C CA . SER A 1 84 ? 1.945 -2.421 -19.824 1.00 92.12 84 SER A CA 1
ATOM 648 C C . SER A 1 84 ? 0.496 -2.834 -20.104 1.00 92.12 84 SER A C 1
ATOM 650 O O . SER A 1 84 ? -0.251 -3.155 -19.187 1.00 92.12 84 SER A O 1
ATOM 652 N N . ASN A 1 85 ? 0.110 -2.930 -21.376 1.00 93.94 85 ASN A N 1
ATOM 653 C CA . ASN A 1 85 ? -1.201 -3.453 -21.794 1.00 93.94 85 ASN A CA 1
ATOM 654 C C . ASN A 1 85 ? -1.266 -4.992 -21.863 1.00 93.94 85 ASN A C 1
ATOM 656 O O . ASN A 1 85 ? -2.190 -5.540 -22.465 1.00 93.94 85 ASN A O 1
ATOM 660 N N . MET A 1 86 ? -0.276 -5.700 -21.311 1.00 91.75 86 MET A N 1
ATOM 661 C CA . MET A 1 86 ? -0.258 -7.162 -21.305 1.00 91.75 86 MET A CA 1
ATOM 662 C C . MET A 1 86 ? -1.475 -7.692 -20.534 1.00 91.75 86 MET A C 1
ATOM 664 O O . MET A 1 86 ? -1.739 -7.244 -19.422 1.00 91.75 86 MET A O 1
ATOM 668 N N . ASN A 1 87 ? -2.223 -8.639 -21.106 1.00 92.00 87 ASN A N 1
ATOM 669 C CA . ASN A 1 87 ? -3.310 -9.294 -20.373 1.00 92.00 87 ASN A CA 1
ATOM 670 C C . ASN A 1 87 ? -2.748 -10.154 -19.224 1.00 92.00 87 ASN A C 1
ATOM 672 O O . ASN A 1 87 ? -1.558 -10.485 -19.198 1.00 92.00 87 ASN A O 1
ATOM 676 N N . LEU A 1 88 ? -3.602 -10.544 -18.277 1.00 87.88 88 LEU A N 1
ATOM 677 C CA . LEU A 1 88 ? -3.141 -11.267 -17.093 1.00 87.88 88 LEU A CA 1
ATOM 678 C C . LEU A 1 88 ? -2.637 -12.696 -17.382 1.00 87.88 88 LEU A C 1
ATOM 680 O O . LEU A 1 88 ? -1.823 -13.209 -16.622 1.00 87.88 88 LEU A O 1
ATOM 684 N N . VAL A 1 89 ? -3.020 -13.336 -18.490 1.00 89.19 89 VAL A N 1
ATOM 685 C CA . VAL A 1 89 ? -2.490 -14.667 -18.856 1.00 89.19 89 VAL A CA 1
ATOM 686 C C . VAL A 1 89 ? -1.051 -14.580 -19.344 1.00 89.19 89 VAL A C 1
ATOM 688 O O . VAL A 1 89 ? -0.191 -15.336 -18.893 1.00 89.19 89 VAL A O 1
ATOM 691 N N . ASP A 1 90 ? -0.765 -13.632 -20.228 1.00 88.38 90 ASP A N 1
ATOM 692 C CA . ASP A 1 90 ? 0.597 -13.402 -20.702 1.00 88.38 90 ASP A CA 1
ATOM 693 C C . ASP A 1 90 ? 1.482 -12.893 -19.556 1.00 88.38 90 ASP A C 1
ATOM 695 O O . ASP A 1 90 ? 2.649 -13.278 -19.434 1.00 88.38 90 ASP A O 1
ATOM 699 N N . ALA A 1 91 ? 0.903 -12.095 -18.654 1.00 85.56 91 ALA A N 1
ATOM 700 C CA . ALA A 1 91 ? 1.549 -11.672 -17.422 1.00 85.56 91 ALA A CA 1
ATOM 701 C C . ALA A 1 91 ? 1.918 -12.858 -16.519 1.00 85.56 91 ALA A C 1
ATOM 703 O O . ALA A 1 91 ? 3.030 -12.886 -15.995 1.00 85.56 91 ALA A O 1
ATOM 704 N N . MET A 1 92 ? 1.035 -13.852 -16.390 1.00 84.31 92 MET A N 1
ATOM 705 C CA . MET A 1 92 ? 1.261 -15.096 -15.647 1.00 84.31 92 MET A CA 1
ATOM 706 C C . MET A 1 92 ? 2.391 -15.933 -16.217 1.00 84.31 92 MET A C 1
ATOM 708 O O . MET A 1 92 ? 3.301 -16.345 -15.490 1.00 84.31 92 MET A O 1
ATOM 712 N N . THR A 1 93 ? 2.402 -16.104 -17.534 1.00 82.69 93 THR A N 1
ATOM 713 C CA . THR A 1 93 ? 3.496 -16.798 -18.212 1.00 82.69 93 THR A CA 1
ATOM 714 C C . THR A 1 93 ? 4.823 -16.054 -18.046 1.00 82.69 93 THR A C 1
ATOM 716 O O . THR A 1 93 ? 5.852 -16.682 -17.789 1.00 82.69 93 THR A O 1
ATOM 719 N N . ARG A 1 94 ? 4.818 -14.717 -18.129 1.00 85.75 94 ARG A N 1
ATOM 720 C CA . ARG A 1 94 ? 6.003 -13.880 -17.881 1.00 85.75 94 ARG A CA 1
ATOM 721 C C . ARG A 1 94 ? 6.489 -13.981 -16.432 1.00 85.75 94 ARG A C 1
ATOM 723 O O . ARG A 1 94 ? 7.694 -14.028 -16.206 1.00 85.75 94 ARG A O 1
ATOM 730 N N . ALA A 1 95 ? 5.562 -14.005 -15.476 1.00 77.81 95 ALA A N 1
ATOM 731 C CA . ALA A 1 95 ? 5.817 -14.018 -14.039 1.00 77.81 95 ALA A CA 1
ATOM 732 C C . ALA A 1 95 ? 6.485 -15.310 -13.550 1.00 77.81 95 ALA A C 1
ATOM 734 O O . ALA A 1 95 ? 7.268 -15.257 -12.606 1.00 77.81 95 ALA A O 1
ATOM 735 N N . LYS A 1 96 ? 6.189 -16.454 -14.188 1.00 81.31 96 LYS A N 1
ATOM 736 C CA . LYS A 1 96 ? 6.764 -17.775 -13.861 1.00 81.31 96 LYS A CA 1
ATOM 737 C C . LYS A 1 96 ? 6.632 -18.161 -12.377 1.00 81.31 96 LYS A C 1
ATOM 739 O O . LYS A 1 96 ? 7.535 -18.773 -11.817 1.00 81.31 96 LYS A O 1
ATOM 744 N N . VAL A 1 97 ? 5.511 -17.800 -11.751 1.00 77.88 97 VAL A N 1
ATOM 745 C CA . VAL A 1 97 ? 5.226 -18.128 -10.342 1.00 77.88 97 VAL A CA 1
ATOM 746 C C . VAL A 1 97 ? 4.402 -19.397 -10.209 1.00 77.88 97 VAL A C 1
ATOM 748 O O . VAL A 1 97 ? 4.755 -20.278 -9.432 1.00 77.88 97 VAL A O 1
ATOM 751 N N . LEU A 1 98 ? 3.303 -19.496 -10.955 1.00 78.19 98 LEU A N 1
ATOM 752 C CA . LEU A 1 98 ? 2.427 -20.658 -10.894 1.00 78.19 98 LEU A CA 1
ATOM 753 C C . LEU A 1 98 ? 2.912 -21.791 -11.791 1.00 78.19 98 LEU A C 1
ATOM 755 O O . LEU A 1 98 ? 3.475 -21.560 -12.866 1.00 78.19 98 LEU A O 1
ATOM 759 N N . ASP A 1 99 ? 2.604 -23.015 -11.369 1.00 83.88 99 ASP A N 1
ATOM 760 C CA . ASP A 1 99 ? 2.801 -24.211 -12.180 1.00 83.88 99 ASP A CA 1
ATOM 761 C C . ASP A 1 99 ? 2.039 -24.120 -13.513 1.00 83.88 99 ASP A C 1
ATOM 763 O O . ASP A 1 99 ? 0.918 -23.612 -13.576 1.00 83.88 99 ASP A O 1
ATOM 767 N N . ILE A 1 100 ? 2.645 -24.631 -14.586 1.00 87.19 100 ILE A N 1
ATOM 768 C CA . ILE A 1 100 ? 2.138 -24.519 -15.960 1.00 87.19 100 ILE A CA 1
ATOM 769 C C . ILE A 1 100 ? 0.725 -25.101 -16.103 1.00 87.19 100 ILE A C 1
ATOM 771 O O . ILE A 1 100 ? -0.089 -24.545 -16.846 1.00 87.19 100 ILE A O 1
ATOM 775 N N . ASP A 1 101 ? 0.405 -26.201 -15.420 1.00 91.94 101 ASP A N 1
ATOM 776 C CA . ASP A 1 101 ? -0.923 -26.809 -15.528 1.00 91.94 101 ASP A CA 1
ATOM 777 C C . ASP A 1 101 ? -1.989 -25.980 -14.818 1.00 91.94 101 ASP A C 1
ATOM 779 O O . ASP A 1 101 ? -3.128 -25.906 -15.290 1.00 91.94 101 ASP A O 1
ATOM 783 N N . LEU A 1 102 ? -1.613 -25.282 -13.747 1.00 86.56 102 LEU A N 1
ATOM 784 C CA . LEU A 1 102 ? -2.482 -24.300 -13.116 1.00 86.56 102 LEU A CA 1
ATOM 785 C C . LEU A 1 102 ? -2.681 -23.070 -14.016 1.00 86.56 102 LEU A C 1
ATOM 787 O O . LEU A 1 102 ? -3.813 -22.617 -14.180 1.00 86.56 102 LEU A O 1
ATOM 791 N N . GLN A 1 103 ? -1.633 -22.588 -14.695 1.00 86.06 103 GLN A N 1
ATOM 792 C CA . GLN A 1 103 ? -1.769 -21.486 -15.659 1.00 86.06 103 GLN A CA 1
ATOM 793 C C . GLN A 1 103 ? -2.778 -21.812 -16.772 1.00 86.06 103 GLN A C 1
ATOM 795 O O . GLN A 1 103 ? -3.588 -20.969 -17.164 1.00 86.06 103 GLN A O 1
ATOM 800 N N . LYS A 1 104 ? -2.775 -23.057 -17.272 1.00 92.12 104 LYS A N 1
ATOM 801 C CA . LYS A 1 104 ? -3.751 -23.520 -18.274 1.00 92.12 104 LYS A CA 1
ATOM 802 C C . LYS A 1 104 ? -5.183 -23.495 -17.739 1.00 92.12 104 LYS A C 1
ATOM 804 O O . LYS A 1 104 ? -6.088 -23.123 -18.482 1.00 92.12 104 LYS A O 1
ATOM 809 N N . GLN A 1 105 ? -5.385 -23.882 -16.479 1.00 92.00 105 GLN A N 1
ATOM 810 C CA . GLN A 1 105 ? -6.703 -23.871 -15.833 1.00 92.00 105 GLN A CA 1
ATOM 811 C C . GLN A 1 105 ? -7.222 -22.449 -15.596 1.00 92.00 105 GLN A C 1
ATOM 813 O O . GLN A 1 105 ? -8.420 -22.215 -15.726 1.00 92.00 105 GLN A O 1
ATOM 818 N N . LEU A 1 106 ? -6.332 -21.501 -15.289 1.00 89.44 106 LEU A N 1
ATOM 819 C CA . LEU A 1 106 ? -6.691 -20.107 -15.013 1.00 89.44 106 LEU A CA 1
ATOM 820 C C . LEU A 1 106 ? -6.882 -19.257 -16.278 1.00 89.44 106 LEU A C 1
ATOM 822 O O . LEU A 1 106 ? -7.585 -18.246 -16.236 1.00 89.44 106 LEU A O 1
ATOM 826 N N . ARG A 1 107 ? -6.327 -19.678 -17.426 1.00 91.75 107 ARG A N 1
ATOM 827 C CA . ARG A 1 107 ? -6.428 -18.943 -18.701 1.00 91.75 107 ARG A CA 1
ATOM 828 C C . ARG A 1 107 ? -7.850 -18.455 -19.035 1.00 91.75 107 ARG A C 1
ATOM 830 O O . ARG A 1 107 ? -7.976 -17.262 -19.301 1.00 91.75 107 ARG A O 1
ATOM 837 N N . PRO A 1 108 ? -8.913 -19.286 -18.996 1.00 92.94 108 PRO A N 1
ATOM 838 C CA . PRO A 1 108 ? -10.262 -18.847 -19.371 1.00 92.94 108 PRO A CA 1
ATOM 839 C C . PRO A 1 108 ? -10.815 -17.705 -18.509 1.00 92.94 108 PRO A C 1
ATOM 841 O O . PRO A 1 108 ? -11.694 -16.976 -18.959 1.00 92.94 108 PRO A O 1
ATOM 844 N N . TYR A 1 109 ? -10.315 -17.551 -17.281 1.00 87.44 109 TYR A N 1
ATOM 845 C CA . TYR A 1 109 ? -10.747 -16.512 -16.346 1.00 87.44 109 TYR A CA 1
ATOM 846 C C . TYR A 1 109 ? -9.958 -15.211 -16.530 1.00 87.44 109 TYR A C 1
ATOM 848 O O . TYR A 1 109 ? -10.508 -14.125 -16.362 1.00 87.44 109 TYR A O 1
ATOM 856 N N . MET A 1 110 ? -8.683 -15.310 -16.911 1.00 86.94 110 MET A N 1
ATOM 857 C CA . MET A 1 110 ? -7.738 -14.190 -16.880 1.00 86.94 110 MET A CA 1
ATOM 858 C C . MET A 1 110 ? -7.424 -13.597 -18.261 1.00 86.94 110 MET A C 1
ATOM 860 O O . MET A 1 110 ? -6.913 -12.483 -18.343 1.00 86.94 110 MET A O 1
ATOM 864 N N . GLU A 1 111 ? -7.727 -14.300 -19.358 1.00 90.44 111 GLU A N 1
ATOM 865 C CA . GLU A 1 111 ? -7.350 -13.876 -20.719 1.00 90.44 111 GLU A CA 1
ATOM 866 C C . GLU A 1 111 ? -8.014 -12.554 -21.129 1.00 90.44 111 GLU A C 1
ATOM 868 O O . GLU A 1 111 ? -7.401 -11.723 -21.795 1.00 90.44 111 GLU A O 1
ATOM 873 N N . SER A 1 112 ? -9.246 -12.313 -20.669 1.00 90.25 112 SER A N 1
ATOM 874 C CA . SER A 1 112 ? -9.966 -11.058 -20.910 1.00 90.25 112 SER A CA 1
ATOM 875 C C . SER A 1 112 ? -9.580 -9.922 -19.958 1.00 90.25 112 SER A C 1
ATOM 877 O O . SER A 1 112 ? -10.079 -8.806 -20.110 1.00 90.25 112 SER A O 1
ATOM 879 N N . MET A 1 113 ? -8.756 -10.187 -18.940 1.00 89.62 113 MET A N 1
ATOM 880 C CA . MET A 1 113 ? -8.361 -9.180 -17.959 1.00 89.62 113 MET A CA 1
ATOM 881 C C . MET A 1 113 ? -7.154 -8.400 -18.482 1.00 89.62 113 MET A C 1
ATOM 883 O O . MET A 1 113 ? -6.035 -8.910 -18.529 1.00 89.62 113 MET A O 1
ATOM 887 N N . VAL A 1 114 ? -7.392 -7.150 -18.876 1.00 91.69 114 VAL A N 1
ATOM 888 C CA . VAL A 1 114 ? -6.366 -6.213 -19.349 1.00 91.69 114 VAL A CA 1
ATOM 889 C C . VAL A 1 114 ? -6.331 -5.007 -18.406 1.00 91.69 114 VAL A C 1
ATOM 891 O O . VAL A 1 114 ? -7.399 -4.470 -18.097 1.00 91.69 114 VAL A O 1
ATOM 894 N N . PRO A 1 115 ? -5.149 -4.565 -17.942 1.00 91.06 115 PRO A N 1
ATOM 895 C CA . PRO A 1 115 ? -5.041 -3.388 -17.088 1.00 91.06 115 PRO A CA 1
ATOM 896 C C . PRO A 1 115 ? -5.469 -2.094 -17.782 1.00 91.06 115 PRO A C 1
ATOM 898 O O . PRO A 1 115 ? -5.254 -1.898 -18.980 1.00 91.06 115 PRO A O 1
ATOM 901 N N . LEU A 1 116 ? -6.001 -1.169 -16.990 1.00 94.62 116 LEU A N 1
ATOM 902 C CA . LEU A 1 116 ? -6.223 0.217 -17.387 1.00 94.62 116 LEU A CA 1
ATOM 903 C C . LEU A 1 116 ? -4.887 0.945 -17.616 1.00 94.62 116 LEU A C 1
ATOM 905 O O . LEU A 1 116 ? -3.829 0.498 -17.167 1.00 94.62 116 LEU A O 1
ATOM 909 N N . LEU A 1 117 ? -4.945 2.081 -18.310 1.00 95.31 117 LEU A N 1
ATOM 910 C CA . LEU A 1 117 ? -3.783 2.924 -18.612 1.00 95.31 117 LEU A CA 1
ATOM 911 C C . LEU A 1 117 ? -3.117 3.401 -17.312 1.00 95.31 117 LEU A C 1
ATOM 913 O O . LEU A 1 117 ? -3.771 4.039 -16.503 1.00 95.31 117 LEU A O 1
ATOM 917 N N . GLY A 1 118 ? -1.830 3.139 -17.096 1.00 94.25 118 GLY A N 1
ATOM 918 C CA . GLY A 1 118 ? -1.114 3.602 -15.901 1.00 94.25 118 GLY A CA 1
ATOM 919 C C . GLY A 1 118 ? -0.511 5.003 -16.044 1.00 94.25 118 GLY A C 1
ATOM 920 O O . GLY A 1 118 ? -0.185 5.444 -17.141 1.00 94.25 118 GLY A O 1
ATOM 921 N N . VAL A 1 119 ? -0.288 5.712 -14.939 1.00 96.00 119 VAL A N 1
ATOM 922 C CA . VAL A 1 119 ? 0.617 6.876 -14.932 1.00 96.00 119 VAL A CA 1
ATOM 923 C C . VAL A 1 119 ? 2.066 6.395 -15.005 1.00 96.00 119 VAL A C 1
ATOM 925 O O . VAL A 1 119 ? 2.471 5.534 -14.227 1.00 96.00 119 VAL A O 1
ATOM 928 N N . TYR A 1 120 ? 2.845 6.968 -15.921 1.00 95.56 120 TYR A N 1
ATOM 929 C CA . TYR A 1 120 ? 4.265 6.671 -16.089 1.00 95.56 120 TYR A CA 1
ATOM 930 C C . TYR A 1 120 ? 5.078 7.959 -16.037 1.00 95.56 120 TYR A C 1
ATOM 932 O O . TYR A 1 120 ? 4.834 8.877 -16.821 1.00 95.56 120 TYR A O 1
ATOM 940 N N . ASP A 1 121 ? 6.062 7.985 -15.142 1.00 94.69 121 ASP A N 1
ATOM 941 C CA . ASP A 1 121 ? 7.097 9.009 -15.105 1.00 94.69 121 ASP A CA 1
ATOM 942 C C . ASP A 1 121 ? 8.477 8.318 -15.077 1.00 94.69 121 ASP A C 1
ATOM 944 O O . ASP A 1 121 ? 8.795 7.622 -14.102 1.00 94.69 121 ASP A O 1
ATOM 948 N N . PRO A 1 122 ? 9.288 8.446 -16.147 1.00 93.69 122 PRO A N 1
ATOM 949 C CA . PRO A 1 122 ? 10.592 7.795 -16.239 1.00 93.69 122 PRO A CA 1
ATOM 950 C C . PRO A 1 122 ? 11.586 8.270 -15.174 1.00 93.69 122 PRO A C 1
ATOM 952 O O . PRO A 1 122 ? 12.513 7.523 -14.870 1.00 93.69 122 PRO A O 1
ATOM 955 N N . ASP A 1 123 ? 11.401 9.459 -14.592 1.00 94.19 123 ASP A N 1
ATOM 956 C CA . ASP A 1 123 ? 12.323 10.007 -13.593 1.00 94.19 123 ASP A CA 1
ATOM 957 C C . ASP A 1 123 ? 12.118 9.385 -12.206 1.00 94.19 123 ASP A C 1
ATOM 959 O O . ASP A 1 123 ? 12.976 9.517 -11.326 1.00 94.19 123 ASP A O 1
ATOM 963 N N . PHE A 1 124 ? 10.986 8.706 -11.988 1.00 92.50 124 PHE A N 1
ATOM 964 C CA . PHE A 1 124 ? 10.662 8.085 -10.705 1.00 92.50 124 PHE A CA 1
ATOM 965 C C . PHE A 1 124 ? 10.995 6.601 -10.631 1.00 92.50 124 PHE A C 1
ATOM 967 O O . PHE A 1 124 ? 11.189 6.100 -9.525 1.00 92.50 124 PHE A O 1
ATOM 974 N N . ILE A 1 125 ? 11.116 5.900 -11.760 1.00 89.94 125 ILE A N 1
ATOM 975 C CA . ILE A 1 125 ? 11.426 4.464 -11.795 1.00 89.94 125 ILE A CA 1
ATOM 976 C C . ILE A 1 125 ? 12.687 4.175 -12.615 1.00 89.94 125 ILE A C 1
ATOM 978 O O . ILE A 1 125 ? 13.274 5.047 -13.245 1.00 89.94 125 ILE A O 1
ATOM 982 N N . ALA A 1 126 ? 13.157 2.928 -12.592 1.00 81.62 126 ALA A N 1
ATOM 983 C CA . ALA A 1 126 ? 14.368 2.554 -13.315 1.00 81.62 126 ALA A CA 1
ATOM 984 C C . ALA A 1 126 ? 14.216 2.736 -14.842 1.00 81.62 126 ALA A C 1
ATOM 986 O O . ALA A 1 126 ? 13.229 2.306 -15.440 1.00 81.62 126 ALA A O 1
ATOM 987 N N . ALA A 1 127 ? 15.248 3.284 -15.493 1.00 83.12 127 ALA A N 1
ATOM 988 C CA . ALA A 1 127 ? 15.246 3.575 -16.933 1.00 83.12 127 ALA A CA 1
ATOM 989 C C . ALA A 1 127 ? 14.989 2.343 -17.829 1.00 83.12 127 ALA A C 1
ATOM 991 O O . ALA A 1 127 ? 14.511 2.469 -18.955 1.00 83.12 127 ALA A O 1
ATOM 992 N N . ASN A 1 128 ? 15.259 1.132 -17.328 1.00 80.31 128 ASN A N 1
ATOM 993 C CA . ASN A 1 128 ? 14.999 -0.120 -18.042 1.00 80.31 128 ASN A CA 1
ATOM 994 C C . ASN A 1 128 ? 13.503 -0.461 -18.188 1.00 80.31 128 ASN A C 1
ATOM 996 O O . ASN A 1 128 ? 13.180 -1.414 -18.892 1.00 80.31 128 ASN A O 1
ATOM 1000 N N . GLN A 1 129 ? 12.598 0.297 -17.561 1.00 83.00 129 GLN A N 1
ATOM 1001 C CA . GLN A 1 129 ? 11.152 0.112 -17.716 1.00 83.00 129 GLN A CA 1
ATOM 1002 C C . GLN A 1 129 ? 10.577 0.817 -18.956 1.00 83.00 129 GLN A C 1
ATOM 1004 O O . GLN A 1 129 ? 9.432 0.566 -19.320 1.00 83.00 129 GLN A O 1
ATOM 1009 N N . GLY A 1 130 ? 11.349 1.662 -19.651 1.00 86.00 130 GLY A N 1
ATOM 1010 C CA . GLY A 1 130 ? 10.828 2.462 -20.768 1.00 86.00 130 GLY A CA 1
ATOM 1011 C C . GLY A 1 130 ? 10.232 1.642 -21.919 1.00 86.00 130 GLY A C 1
ATOM 1012 O O . GLY A 1 130 ? 9.202 2.014 -22.469 1.00 86.00 130 GLY A O 1
ATOM 1013 N N . SER A 1 131 ? 10.813 0.484 -22.250 1.00 90.12 131 SER A N 1
ATOM 1014 C CA . SER A 1 131 ? 10.294 -0.398 -23.311 1.00 90.12 131 SER A CA 1
ATOM 1015 C C . SER A 1 131 ? 8.977 -1.093 -22.950 1.00 90.12 131 SER A C 1
ATOM 1017 O O . SER A 1 131 ? 8.277 -1.586 -23.832 1.00 90.12 131 SER A O 1
ATOM 1019 N N . ARG A 1 132 ? 8.642 -1.144 -21.659 1.00 87.12 132 ARG A N 1
ATOM 1020 C CA . ARG A 1 132 ? 7.425 -1.763 -21.134 1.00 87.12 132 ARG A CA 1
ATOM 1021 C C . ARG A 1 132 ? 6.237 -0.798 -21.129 1.00 87.12 132 ARG A C 1
ATOM 1023 O O . ARG A 1 132 ? 5.096 -1.251 -21.210 1.00 87.12 132 ARG A O 1
ATOM 1030 N N . ALA A 1 133 ? 6.510 0.503 -21.046 1.00 92.06 133 ALA A N 1
ATOM 1031 C CA . ALA A 1 133 ? 5.517 1.564 -20.946 1.00 92.06 133 ALA A CA 1
ATOM 1032 C C . ALA A 1 133 ? 4.791 1.800 -22.287 1.00 92.06 133 ALA A C 1
ATOM 1034 O O . ALA A 1 133 ? 5.125 2.710 -23.044 1.00 92.06 133 ALA A O 1
ATOM 1035 N N . ASN A 1 134 ? 3.789 0.976 -22.594 1.00 95.50 134 ASN A N 1
ATOM 1036 C CA . ASN A 1 134 ? 2.965 1.082 -23.803 1.00 95.50 134 ASN A CA 1
ATOM 1037 C C . ASN A 1 134 ? 1.477 1.387 -23.523 1.00 95.50 134 ASN A C 1
ATOM 1039 O O . ASN A 1 134 ? 0.695 1.523 -24.464 1.00 95.50 134 ASN A O 1
ATOM 1043 N N . ASN A 1 135 ? 1.094 1.522 -22.252 1.00 95.81 135 ASN A N 1
ATOM 1044 C CA . ASN A 1 135 ? -0.276 1.698 -21.775 1.00 95.81 135 ASN A CA 1
ATOM 1045 C C . ASN A 1 135 ? -0.346 2.834 -20.747 1.00 95.81 135 ASN A C 1
ATOM 1047 O O . ASN A 1 135 ? -0.498 2.599 -19.552 1.00 95.81 135 ASN A O 1
ATOM 1051 N N . VAL A 1 136 ? -0.169 4.076 -21.205 1.00 96.81 136 VAL A N 1
ATOM 1052 C CA . VAL A 1 136 ? 0.090 5.225 -20.323 1.00 96.81 136 VAL A CA 1
ATOM 1053 C C . VAL A 1 136 ? -0.988 6.307 -20.422 1.00 96.81 136 VAL A C 1
ATOM 1055 O O . VAL A 1 136 ? -1.364 6.704 -21.528 1.00 96.81 136 VAL A O 1
ATOM 1058 N N . ILE A 1 137 ? -1.423 6.842 -19.274 1.00 96.00 137 ILE A N 1
ATOM 1059 C CA . ILE A 1 137 ? -2.254 8.052 -19.194 1.00 96.00 137 ILE A CA 1
ATOM 1060 C C . ILE A 1 137 ? -1.401 9.270 -19.560 1.00 96.00 137 ILE A C 1
ATOM 1062 O O . ILE A 1 137 ? -0.411 9.590 -18.898 1.00 96.00 137 ILE A O 1
ATOM 1066 N N . LYS A 1 138 ? -1.802 9.967 -20.621 1.00 95.12 138 LYS A N 1
ATOM 1067 C CA . LYS A 1 138 ? -1.136 11.180 -21.111 1.00 95.12 138 LYS A CA 1
ATOM 1068 C C . LYS A 1 138 ? -1.760 12.436 -20.497 1.00 95.12 138 LYS A C 1
ATOM 1070 O O . LYS A 1 138 ? -2.862 12.377 -19.964 1.00 95.12 138 LYS A O 1
ATOM 1075 N N . GLY A 1 139 ? -1.074 13.564 -20.653 1.00 95.81 139 GLY A N 1
ATOM 1076 C CA . GLY A 1 139 ? -1.536 14.872 -20.188 1.00 95.81 139 GLY A CA 1
ATOM 1077 C C . GLY A 1 139 ? -0.752 15.379 -18.983 1.00 95.81 139 GLY A C 1
ATOM 1078 O O . GLY A 1 139 ? 0.287 14.834 -18.614 1.00 95.81 139 GLY A O 1
ATOM 1079 N N . THR A 1 140 ? -1.248 16.463 -18.407 1.00 98.00 140 THR A N 1
ATOM 1080 C CA . THR A 1 140 ? -0.767 17.053 -17.158 1.00 98.00 140 THR A CA 1
ATOM 1081 C C . THR A 1 140 ? -1.089 16.155 -15.963 1.00 98.00 140 THR A C 1
ATOM 1083 O O . THR A 1 140 ? -2.004 15.333 -16.010 1.00 98.00 140 THR A O 1
ATOM 1086 N N . LYS A 1 141 ? -0.384 16.351 -14.844 1.00 97.88 141 LYS A N 1
ATOM 1087 C CA . LYS A 1 141 ? -0.643 15.636 -13.583 1.00 97.88 141 LYS A CA 1
ATOM 1088 C C . LYS A 1 141 ? -2.100 15.756 -13.127 1.00 97.88 141 LYS A C 1
ATOM 1090 O O . LYS A 1 141 ? -2.671 14.794 -12.621 1.00 97.88 141 LYS A O 1
ATOM 1095 N N . LYS A 1 142 ? -2.720 16.916 -13.357 1.00 98.00 142 LYS A N 1
ATOM 1096 C CA . LYS A 1 142 ? -4.139 17.145 -13.073 1.00 98.00 142 LYS A CA 1
ATOM 1097 C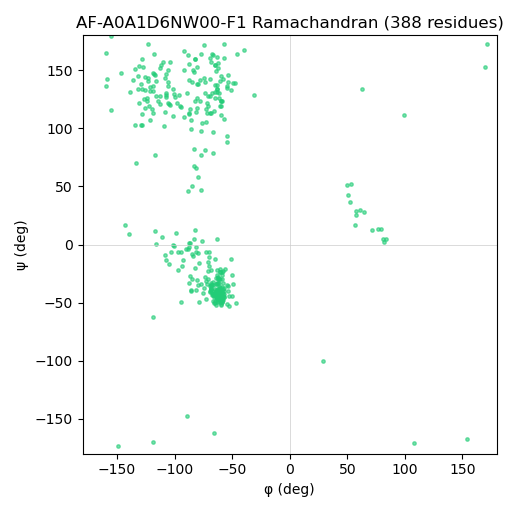 C . LYS A 1 142 ? -5.049 16.268 -13.939 1.00 98.00 142 LYS A C 1
ATOM 1099 O O . LYS A 1 142 ? -5.893 15.563 -13.398 1.00 98.00 142 LYS A O 1
ATOM 1104 N N . GLU A 1 143 ? -4.838 16.259 -15.256 1.00 98.31 143 GLU A N 1
ATOM 1105 C CA . GLU A 1 143 ? -5.602 15.412 -16.190 1.00 98.31 143 GLU A CA 1
ATOM 1106 C C . GLU A 1 143 ? -5.420 13.920 -15.870 1.00 98.31 143 GLU A C 1
ATOM 1108 O O . GLU A 1 143 ? -6.370 13.141 -15.942 1.00 98.31 143 GLU A O 1
ATOM 1113 N N . GLN A 1 144 ? -4.218 13.519 -15.445 1.00 98.19 144 GLN A N 1
ATOM 1114 C CA . GLN A 1 144 ? -3.946 12.155 -14.991 1.00 98.19 144 GLN A CA 1
ATOM 1115 C C . GLN A 1 144 ? -4.758 11.791 -13.739 1.00 98.19 144 GLN A C 1
ATOM 1117 O O . GLN A 1 144 ? -5.374 10.727 -13.704 1.00 98.19 144 GLN A O 1
ATOM 1122 N N . VAL A 1 145 ? -4.815 12.672 -12.734 1.00 98.38 145 VAL A N 1
ATOM 1123 C CA . VAL A 1 145 ? -5.648 12.477 -11.532 1.00 98.38 145 VAL A CA 1
ATOM 1124 C C . VAL A 1 145 ? -7.132 12.398 -11.888 1.00 98.38 145 VAL A C 1
ATOM 1126 O O . VAL A 1 145 ? -7.830 11.515 -11.392 1.00 98.38 145 VAL A O 1
ATOM 1129 N N . GLU A 1 146 ? -7.615 13.268 -12.774 1.00 98.44 146 GLU A N 1
ATOM 1130 C CA . GLU A 1 146 ? -9.005 13.252 -13.242 1.00 98.44 146 GLU A CA 1
ATOM 1131 C C . GLU A 1 146 ? -9.354 11.940 -13.962 1.00 98.44 146 GLU A C 1
ATOM 1133 O O . GLU A 1 146 ? -10.428 11.377 -13.729 1.00 98.44 146 GLU A O 1
ATOM 1138 N N . GLN A 1 147 ? -8.433 11.402 -14.770 1.00 98.25 147 GLN A N 1
ATOM 1139 C CA . GLN A 1 147 ? -8.604 10.096 -15.405 1.00 98.25 147 GLN A CA 1
ATOM 1140 C C . GLN A 1 147 ? -8.650 8.960 -14.371 1.00 98.25 147 GLN A C 1
ATOM 1142 O O . GLN A 1 147 ? -9.543 8.121 -14.447 1.00 98.25 147 GLN A O 1
ATOM 1147 N N . ILE A 1 148 ? -7.770 8.957 -13.363 1.00 97.94 148 ILE A N 1
ATOM 1148 C CA . ILE A 1 148 ? -7.792 7.944 -12.290 1.00 97.94 148 ILE A CA 1
ATOM 1149 C C . ILE A 1 148 ? -9.112 8.006 -11.505 1.00 97.94 148 ILE A C 1
ATOM 1151 O O . ILE A 1 148 ? -9.704 6.971 -11.197 1.00 97.94 148 ILE A O 1
ATOM 1155 N N . ILE A 1 149 ? -9.604 9.210 -11.195 1.00 97.94 149 ILE A N 1
ATOM 1156 C CA . ILE A 1 149 ? -10.900 9.410 -10.530 1.00 97.94 149 ILE A CA 1
ATOM 1157 C C . ILE A 1 149 ? -12.033 8.820 -11.376 1.00 97.94 149 ILE A C 1
ATOM 1159 O O . ILE A 1 149 ? -12.892 8.099 -10.858 1.00 97.94 149 ILE A O 1
ATOM 1163 N N . LYS A 1 150 ? -12.033 9.102 -12.683 1.00 98.12 150 LYS A N 1
ATOM 1164 C CA . LYS A 1 150 ? -13.010 8.547 -13.622 1.00 98.12 150 LYS A CA 1
ATOM 1165 C C . LYS A 1 150 ? -12.957 7.018 -13.635 1.00 98.12 150 LYS A C 1
ATOM 1167 O O . LYS A 1 150 ? -14.000 6.387 -13.478 1.00 98.12 150 LYS A O 1
ATOM 1172 N N . ASP A 1 151 ? -11.765 6.439 -13.726 1.00 96.44 151 ASP A N 1
ATOM 1173 C CA . ASP A 1 151 ? -11.556 4.990 -13.727 1.00 96.44 151 ASP A CA 1
ATOM 1174 C C . ASP A 1 151 ? -12.092 4.333 -12.443 1.00 96.44 151 ASP A C 1
ATOM 1176 O O . ASP A 1 151 ? -12.764 3.304 -12.503 1.00 96.44 151 ASP A O 1
ATOM 1180 N N . ILE A 1 152 ? -11.859 4.945 -11.273 1.00 94.88 152 ILE A N 1
ATOM 1181 C CA . ILE A 1 152 ? -12.393 4.472 -9.984 1.00 94.88 152 ILE A CA 1
ATOM 1182 C C . ILE A 1 152 ? -13.929 4.463 -9.995 1.00 94.88 152 ILE A C 1
ATOM 1184 O O . ILE A 1 152 ? -14.545 3.483 -9.563 1.00 94.88 152 ILE A O 1
ATOM 1188 N N . ARG A 1 153 ? -14.558 5.537 -10.488 1.00 95.62 153 ARG A N 1
ATOM 1189 C CA . ARG A 1 153 ? -16.023 5.668 -10.544 1.00 95.62 153 ARG A CA 1
ATOM 1190 C C . ARG A 1 153 ? -16.649 4.670 -11.512 1.00 95.62 153 ARG A C 1
ATOM 1192 O O . ARG A 1 153 ? -17.576 3.957 -11.128 1.00 95.62 153 ARG A O 1
ATOM 1199 N N . GLU A 1 154 ? -16.114 4.575 -12.727 1.00 95.94 154 GLU A N 1
ATOM 1200 C CA . GLU A 1 154 ? -16.577 3.627 -13.745 1.00 95.94 154 GLU A CA 1
ATOM 1201 C C . GLU A 1 154 ? -16.399 2.184 -13.277 1.00 95.94 154 GLU A C 1
ATOM 1203 O O . GLU A 1 154 ? -17.302 1.359 -13.437 1.00 95.94 154 GLU A O 1
ATOM 1208 N N . PHE A 1 155 ? -15.270 1.878 -12.631 1.00 90.12 155 PHE A N 1
ATOM 1209 C CA . PHE A 1 155 ? -15.046 0.570 -12.035 1.00 90.12 155 PHE A CA 1
ATOM 1210 C C . PHE A 1 155 ? -16.124 0.246 -10.992 1.00 90.12 155 PHE A C 1
ATOM 1212 O O . PHE A 1 155 ? -16.697 -0.852 -11.007 1.00 90.12 155 PHE A O 1
ATOM 1219 N N . LYS A 1 156 ? -16.413 1.196 -10.095 1.00 88.62 156 LYS A N 1
ATOM 1220 C CA . LYS A 1 156 ? -17.409 1.034 -9.031 1.00 88.62 156 LYS A CA 1
ATOM 1221 C C . LYS A 1 156 ? -18.803 0.768 -9.599 1.00 88.62 156 LYS A C 1
ATOM 1223 O O . LYS A 1 156 ? -19.476 -0.165 -9.157 1.00 88.62 156 LYS A O 1
ATOM 1228 N N . GLU A 1 157 ? -19.209 1.550 -10.598 1.00 93.44 157 GLU A N 1
ATOM 1229 C CA . GLU A 1 157 ? -20.506 1.431 -11.265 1.00 93.44 157 GLU A CA 1
ATOM 1230 C C . GLU A 1 157 ? -20.635 0.109 -12.034 1.00 93.44 157 GLU A C 1
ATOM 1232 O O . GLU A 1 157 ? -21.583 -0.651 -11.813 1.00 93.44 157 GLU A O 1
ATOM 1237 N N . LYS A 1 158 ? -19.645 -0.217 -12.877 1.00 92.94 158 LYS A N 1
ATOM 1238 C CA . LYS A 1 158 ? -19.635 -1.427 -13.713 1.00 92.94 158 LYS A CA 1
ATOM 1239 C C . LYS A 1 158 ? -19.739 -2.705 -12.883 1.00 92.94 158 LYS A C 1
ATOM 1241 O O . LYS A 1 158 ? -20.473 -3.622 -13.250 1.00 92.94 158 LYS A O 1
ATOM 1246 N N . ASN A 1 159 ? -19.011 -2.771 -11.768 1.00 86.75 159 ASN A N 1
ATOM 1247 C CA . ASN A 1 159 ? -18.916 -3.979 -10.946 1.00 86.75 159 ASN A CA 1
ATOM 1248 C C . ASN A 1 159 ? -19.918 -4.014 -9.785 1.00 86.75 159 ASN A C 1
ATOM 1250 O O . ASN A 1 159 ? -20.042 -5.048 -9.122 1.00 86.75 159 ASN A O 1
ATOM 1254 N N . LYS A 1 160 ? -20.666 -2.922 -9.564 1.00 90.69 160 LYS A N 1
ATOM 1255 C CA . LYS A 1 160 ? -21.670 -2.788 -8.496 1.00 90.69 160 LYS A CA 1
ATOM 1256 C C . LYS A 1 160 ? -21.080 -3.130 -7.123 1.00 90.69 160 LYS A C 1
ATOM 1258 O O . LYS A 1 160 ? -21.592 -4.002 -6.420 1.00 90.69 160 LYS A O 1
ATOM 1263 N N . VAL A 1 161 ? -19.960 -2.485 -6.793 1.00 85.00 161 VAL A N 1
ATOM 1264 C CA . VAL A 1 161 ? -19.257 -2.658 -5.511 1.00 85.00 161 VAL A CA 1
ATOM 1265 C C . VAL A 1 161 ? -19.483 -1.451 -4.601 1.00 85.00 161 VAL A C 1
ATOM 1267 O O . VAL A 1 161 ? -19.454 -0.305 -5.048 1.00 85.00 161 VAL A O 1
ATOM 1270 N N . ASP A 1 162 ? -19.684 -1.694 -3.306 1.00 82.75 162 ASP A N 1
ATOM 1271 C CA . ASP A 1 162 ? -19.986 -0.626 -2.341 1.00 82.75 162 ASP A CA 1
ATOM 1272 C C . ASP A 1 162 ? -18.723 0.108 -1.874 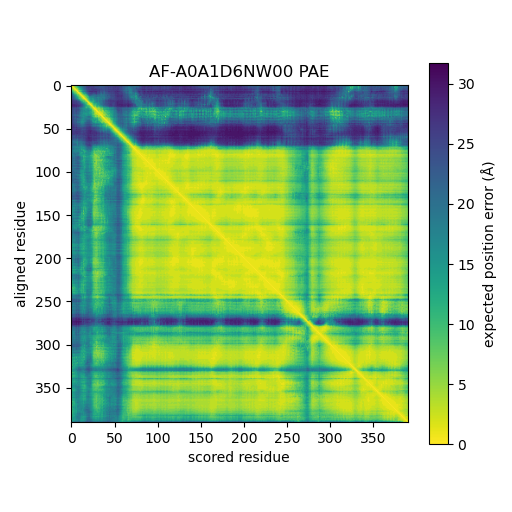1.00 82.75 162 ASP A C 1
ATOM 1274 O O . ASP A 1 162 ? -18.699 1.337 -1.713 1.00 82.75 162 ASP A O 1
ATOM 1278 N N . LYS A 1 163 ? -17.651 -0.663 -1.678 1.00 87.38 163 LYS A N 1
ATOM 1279 C CA . LYS A 1 163 ? -16.348 -0.223 -1.177 1.00 87.38 163 LYS A CA 1
ATOM 1280 C C . LYS A 1 163 ? -15.285 -0.461 -2.229 1.00 87.38 163 LYS A C 1
ATOM 1282 O O . LYS A 1 163 ? -15.360 -1.454 -2.937 1.00 87.38 163 LYS A O 1
ATOM 1287 N N . VAL A 1 164 ? -14.290 0.419 -2.276 1.00 91.44 164 VAL A N 1
ATOM 1288 C CA . VAL A 1 164 ? -13.082 0.281 -3.093 1.00 91.44 164 VAL A CA 1
ATOM 1289 C C . VAL A 1 164 ? -11.882 0.485 -2.177 1.00 91.44 164 VAL A C 1
ATOM 1291 O O . VAL A 1 164 ? -11.874 1.415 -1.370 1.00 91.44 164 VAL A O 1
ATOM 1294 N N . VAL A 1 165 ? -10.889 -0.391 -2.296 1.00 92.62 165 VAL A N 1
ATOM 1295 C CA . VAL A 1 165 ? -9.559 -0.218 -1.708 1.00 92.62 165 VAL A CA 1
ATOM 1296 C C . VAL A 1 165 ? -8.561 -0.260 -2.848 1.00 92.62 165 VAL A C 1
ATOM 1298 O O . VAL A 1 165 ? -8.634 -1.146 -3.696 1.00 92.62 165 VAL A O 1
ATOM 1301 N N . VAL A 1 166 ? -7.648 0.696 -2.868 1.00 95.69 166 VAL A N 1
ATOM 1302 C CA . VAL A 1 166 ? -6.577 0.786 -3.850 1.00 95.69 166 VAL A CA 1
ATOM 1303 C C . VAL A 1 166 ? -5.270 0.411 -3.166 1.00 95.69 166 VAL A C 1
ATOM 1305 O O . VAL A 1 166 ? -4.946 0.934 -2.102 1.00 95.69 166 VAL A O 1
ATOM 1308 N N . LEU A 1 167 ? -4.520 -0.512 -3.760 1.00 94.62 167 LEU A N 1
ATOM 1309 C CA . LEU A 1 167 ? -3.224 -0.935 -3.250 1.00 94.62 167 LEU A CA 1
ATOM 1310 C C . LEU A 1 167 ? -2.160 -0.707 -4.320 1.00 94.62 167 LEU A C 1
ATOM 1312 O O . LEU A 1 167 ? -2.230 -1.293 -5.400 1.00 94.62 167 LEU A O 1
ATOM 1316 N N . TRP A 1 168 ? -1.171 0.128 -4.009 1.00 94.69 168 TRP A N 1
ATOM 1317 C CA . TRP A 1 168 ? 0.034 0.265 -4.810 1.00 94.69 168 TRP A CA 1
ATOM 1318 C C . TRP A 1 168 ? 0.876 -0.972 -4.626 1.00 94.69 168 TRP A C 1
ATOM 1320 O O . TRP A 1 168 ? 1.421 -1.208 -3.547 1.00 94.69 168 TRP A O 1
ATOM 1330 N N . THR A 1 169 ? 1.004 -1.741 -5.693 1.00 88.62 169 THR A N 1
ATOM 1331 C CA . THR A 1 169 ? 2.020 -2.767 -5.726 1.00 88.62 169 THR A CA 1
ATOM 1332 C C . THR A 1 169 ? 3.114 -2.435 -6.722 1.00 88.62 169 THR A C 1
ATOM 1334 O O . THR A 1 169 ? 3.972 -3.283 -6.791 1.00 88.62 169 THR A O 1
ATOM 1337 N N . ALA A 1 170 ? 3.167 -1.258 -7.377 1.00 87.50 170 ALA A N 1
ATOM 1338 C CA . ALA A 1 170 ? 4.132 -0.891 -8.439 1.00 87.50 170 ALA A CA 1
ATOM 1339 C C . ALA A 1 170 ? 5.601 -1.210 -8.200 1.00 87.50 170 ALA A C 1
ATOM 1341 O O . ALA A 1 170 ? 6.065 -1.335 -7.062 1.00 87.50 170 ALA A O 1
ATOM 1342 N N . ASN A 1 171 ? 6.356 -1.178 -9.303 1.00 83.50 171 ASN A N 1
ATOM 1343 C CA . ASN A 1 171 ? 7.752 -0.771 -9.306 1.00 83.50 171 ASN A CA 1
ATOM 1344 C C . ASN A 1 171 ? 8.028 0.276 -8.218 1.00 83.50 171 ASN A C 1
ATOM 1346 O O . ASN A 1 171 ? 7.350 1.298 -8.110 1.00 83.50 171 ASN A O 1
ATOM 1350 N N . THR A 1 172 ? 9.052 0.004 -7.415 1.00 86.81 172 THR A N 1
ATOM 1351 C CA . THR A 1 172 ? 9.541 0.948 -6.416 1.00 86.81 172 THR A CA 1
ATOM 1352 C C . THR A 1 172 ? 9.970 2.240 -7.095 1.00 86.81 172 THR A C 1
ATOM 1354 O O . THR A 1 172 ? 10.850 2.223 -7.961 1.00 86.81 172 THR A O 1
ATOM 1357 N N . GLU A 1 173 ? 9.382 3.348 -6.663 1.00 93.00 173 GLU A N 1
ATOM 1358 C CA . GLU A 1 173 ? 9.813 4.674 -7.085 1.00 93.00 173 GLU A CA 1
ATOM 1359 C C . GLU A 1 173 ? 11.016 5.140 -6.251 1.00 93.00 173 GLU A C 1
ATOM 1361 O O . GLU A 1 173 ? 11.260 4.669 -5.133 1.00 93.00 173 GLU A O 1
ATOM 1366 N N . ARG A 1 174 ? 11.781 6.104 -6.769 1.00 94.50 174 ARG A N 1
ATOM 1367 C CA . ARG A 1 174 ? 12.692 6.889 -5.929 1.00 94.50 174 ARG A CA 1
ATOM 1368 C C . ARG A 1 174 ? 11.892 7.689 -4.897 1.00 94.50 174 ARG A C 1
ATOM 1370 O O . ARG A 1 174 ? 10.708 7.964 -5.076 1.00 94.50 174 ARG A O 1
ATOM 1377 N N . TYR A 1 175 ? 12.568 8.129 -3.844 1.00 94.38 175 TYR A N 1
ATOM 1378 C CA . TYR A 1 175 ? 11.951 9.022 -2.870 1.00 94.38 175 TYR A CA 1
ATOM 1379 C C . TYR A 1 175 ? 11.697 10.407 -3.482 1.00 94.38 175 TYR A C 1
ATOM 1381 O O . TYR A 1 175 ? 12.526 10.924 -4.237 1.00 94.38 175 TYR A O 1
ATOM 1389 N N . ASN A 1 176 ? 10.566 11.004 -3.113 1.00 93.81 176 ASN A N 1
ATOM 1390 C CA . ASN A 1 176 ? 10.275 12.414 -3.325 1.00 93.81 176 ASN A CA 1
ATOM 1391 C C . ASN A 1 176 ? 11.095 13.263 -2.343 1.00 93.81 176 ASN A C 1
ATOM 1393 O O . ASN A 1 176 ? 11.193 12.936 -1.153 1.00 93.81 176 ASN A O 1
ATOM 1397 N N . ASN A 1 177 ? 11.612 14.393 -2.813 1.00 95.44 177 ASN A N 1
ATOM 1398 C CA . ASN A 1 177 ? 12.153 15.446 -1.969 1.00 95.44 177 ASN A CA 1
ATOM 1399 C C . ASN A 1 177 ? 11.002 16.159 -1.255 1.00 95.44 177 ASN A C 1
ATOM 1401 O O . ASN A 1 177 ? 10.102 16.708 -1.891 1.00 95.44 177 ASN A O 1
ATOM 1405 N N . VAL A 1 178 ? 11.031 16.159 0.078 1.00 95.50 178 VAL A N 1
ATOM 1406 C CA . VAL A 1 178 ? 10.054 16.897 0.885 1.00 95.50 178 VAL A CA 1
ATOM 1407 C C . VAL A 1 178 ? 10.558 18.324 1.059 1.00 95.50 178 VAL A C 1
ATOM 1409 O O . VAL A 1 178 ? 11.627 18.533 1.633 1.00 95.50 178 VAL A O 1
ATOM 1412 N N . CYS A 1 179 ? 9.826 19.303 0.531 1.00 95.00 179 CYS A N 1
ATOM 1413 C CA . CYS A 1 179 ? 10.251 20.702 0.499 1.00 95.00 179 CYS A CA 1
ATOM 1414 C C . CYS A 1 179 ? 9.109 21.643 0.885 1.00 95.00 179 CYS A C 1
ATOM 1416 O O . CYS A 1 179 ? 7.956 21.442 0.495 1.00 95.00 179 CYS A O 1
ATOM 1418 N N . ALA A 1 180 ? 9.455 22.698 1.627 1.00 95.88 180 ALA A N 1
ATOM 1419 C CA . ALA A 1 180 ? 8.510 23.742 1.994 1.00 95.88 180 ALA A CA 1
ATOM 1420 C C . ALA A 1 180 ? 7.987 24.468 0.743 1.00 95.88 180 ALA A C 1
ATOM 1422 O O . ALA A 1 180 ? 8.781 24.834 -0.126 1.00 95.88 180 ALA A O 1
ATOM 1423 N N . GLY A 1 181 ? 6.674 24.682 0.646 1.00 95.25 181 GLY A N 1
ATOM 1424 C CA . GLY A 1 181 ? 6.049 25.311 -0.525 1.00 95.25 181 GLY A CA 1
ATOM 1425 C C . GLY A 1 181 ? 5.793 24.376 -1.713 1.00 95.25 181 GLY A C 1
ATOM 1426 O O . GLY A 1 181 ? 5.321 24.851 -2.744 1.00 95.25 181 GLY A O 1
ATOM 1427 N N . LEU A 1 182 ? 6.099 23.079 -1.587 1.00 96.25 182 LEU A N 1
ATOM 1428 C CA . LEU A 1 182 ? 5.936 22.079 -2.650 1.00 96.25 182 LEU A CA 1
ATOM 1429 C C . LEU A 1 182 ? 4.960 20.969 -2.239 1.00 96.25 182 LEU A C 1
ATOM 1431 O O . LEU A 1 182 ? 3.938 20.761 -2.879 1.00 96.25 182 LEU A O 1
ATOM 1435 N N . ASN A 1 183 ? 5.286 20.221 -1.187 1.00 96.81 183 ASN A N 1
ATOM 1436 C CA . ASN A 1 183 ? 4.541 19.024 -0.769 1.00 96.81 183 ASN A CA 1
ATOM 1437 C C . ASN A 1 183 ? 4.468 18.872 0.763 1.00 96.81 183 ASN A C 1
ATOM 1439 O O . ASN A 1 183 ? 4.152 17.804 1.294 1.00 96.81 183 ASN A O 1
ATOM 1443 N N . ASP A 1 184 ? 4.756 19.961 1.470 1.00 96.69 184 ASP A N 1
ATOM 1444 C CA . ASP A 1 184 ? 4.739 20.098 2.924 1.00 96.69 184 ASP A CA 1
ATOM 1445 C C . ASP A 1 184 ? 3.335 20.314 3.501 1.00 96.69 184 ASP A C 1
ATOM 1447 O O . ASP A 1 184 ? 3.078 19.877 4.617 1.00 96.69 184 ASP A O 1
ATOM 1451 N N . THR A 1 185 ? 2.428 20.946 2.755 1.00 97.88 185 THR A N 1
ATOM 1452 C CA . THR A 1 185 ? 1.020 21.124 3.143 1.00 97.88 185 THR A CA 1
ATOM 1453 C C . THR A 1 185 ? 0.087 20.660 2.035 1.00 97.88 185 THR A C 1
ATOM 1455 O O . THR A 1 185 ? 0.481 20.550 0.869 1.00 97.88 185 THR A O 1
ATOM 1458 N N . MET A 1 186 ? -1.168 20.379 2.389 1.00 97.31 186 MET A N 1
ATOM 1459 C CA . MET A 1 186 ? -2.189 19.984 1.418 1.00 97.31 186 MET A CA 1
ATOM 1460 C C . MET A 1 186 ? -2.378 21.051 0.330 1.00 97.31 186 MET A C 1
ATOM 1462 O O . MET A 1 186 ? -2.464 20.711 -0.849 1.00 97.31 186 MET A O 1
ATOM 1466 N N . GLU A 1 187 ? -2.435 22.333 0.697 1.00 97.88 187 GLU A N 1
ATOM 1467 C CA . GLU A 1 187 ? -2.604 23.432 -0.258 1.00 97.88 187 GLU A CA 1
ATOM 1468 C C . GLU A 1 187 ? -1.434 23.511 -1.242 1.00 97.88 187 GLU A C 1
ATOM 1470 O O . GLU A 1 187 ? -1.657 23.644 -2.447 1.00 97.88 187 GLU A O 1
ATOM 1475 N N . ASN A 1 188 ? -0.201 23.385 -0.741 1.00 98.19 188 ASN A N 1
ATOM 1476 C CA . ASN A 1 188 ? 0.995 23.421 -1.578 1.00 98.19 188 ASN A CA 1
ATOM 1477 C C . ASN A 1 188 ? 1.035 22.216 -2.518 1.00 98.19 188 ASN A C 1
ATOM 1479 O O . ASN A 1 188 ? 1.221 22.399 -3.717 1.00 98.19 188 ASN A O 1
ATOM 1483 N N . LEU A 1 189 ? 0.744 21.014 -2.010 1.00 98.19 189 LEU A N 1
ATOM 1484 C CA . LEU A 1 189 ? 0.719 19.792 -2.812 1.00 98.19 189 LEU A CA 1
ATOM 1485 C C . LEU A 1 189 ? -0.264 19.889 -3.990 1.00 98.19 189 LEU A C 1
ATOM 1487 O O . LEU A 1 189 ? 0.092 19.564 -5.124 1.00 98.19 189 LEU A O 1
ATOM 1491 N N . LEU A 1 190 ? -1.493 20.351 -3.737 1.00 97.94 190 LEU A N 1
ATOM 1492 C CA . LEU A 1 190 ? -2.505 20.504 -4.786 1.00 97.94 190 LEU A CA 1
ATOM 1493 C C . LEU A 1 190 ? -2.122 21.605 -5.786 1.00 97.94 190 LEU A C 1
ATOM 1495 O O . LEU A 1 190 ? -2.269 21.413 -6.993 1.00 97.94 190 LEU A O 1
ATOM 1499 N N . ALA A 1 191 ? -1.563 22.722 -5.313 1.00 97.94 191 ALA A N 1
ATOM 1500 C CA . ALA A 1 191 ? -1.076 23.787 -6.187 1.00 97.94 191 ALA A CA 1
ATOM 1501 C C . ALA A 1 191 ? 0.110 23.333 -7.057 1.00 97.94 191 ALA A C 1
ATOM 1503 O O . ALA A 1 191 ? 0.197 23.706 -8.227 1.00 97.94 191 ALA A O 1
ATOM 1504 N N . SER A 1 192 ? 1.017 22.522 -6.515 1.00 98.06 192 SER A N 1
ATOM 1505 C CA . SER A 1 192 ? 2.149 21.952 -7.247 1.00 98.06 192 SER A CA 1
ATOM 1506 C C . SER A 1 192 ? 1.695 20.926 -8.287 1.00 98.06 192 SER A C 1
ATOM 1508 O O . SER A 1 192 ? 2.251 20.883 -9.386 1.00 98.06 192 SER A O 1
ATOM 1510 N N . MET A 1 193 ? 0.641 20.156 -7.999 1.00 97.50 193 MET A N 1
ATOM 1511 C CA . MET A 1 193 ? 0.005 19.273 -8.982 1.00 97.50 193 MET A CA 1
ATOM 1512 C C . MET A 1 193 ? -0.592 20.082 -10.141 1.00 97.50 193 MET A C 1
ATOM 1514 O O . MET A 1 193 ? -0.333 19.759 -11.300 1.00 97.50 193 MET A O 1
ATOM 1518 N N . ASP A 1 194 ? -1.326 21.159 -9.842 1.00 97.06 194 ASP A N 1
ATOM 1519 C CA . ASP A 1 194 ? -1.911 22.053 -10.853 1.00 97.06 194 ASP A CA 1
ATOM 1520 C C . ASP A 1 194 ? -0.840 22.744 -11.719 1.00 97.06 194 ASP A C 1
ATOM 1522 O O . ASP A 1 194 ? -1.047 22.962 -12.912 1.00 97.06 194 ASP A O 1
ATOM 1526 N N . LYS A 1 195 ? 0.328 23.053 -11.143 1.00 97.69 195 LYS A N 1
ATOM 1527 C CA . LYS A 1 195 ? 1.497 23.607 -11.853 1.00 97.69 195 LYS A CA 1
ATOM 1528 C C . LYS A 1 195 ? 2.338 22.559 -12.583 1.00 97.69 195 LYS A C 1
ATOM 1530 O O . LYS A 1 195 ? 3.306 22.919 -13.249 1.00 97.69 195 LYS A O 1
ATOM 1535 N N . ASN A 1 196 ? 1.975 21.280 -12.482 1.00 97.31 196 ASN A N 1
ATOM 1536 C CA . ASN A 1 196 ? 2.689 20.164 -13.09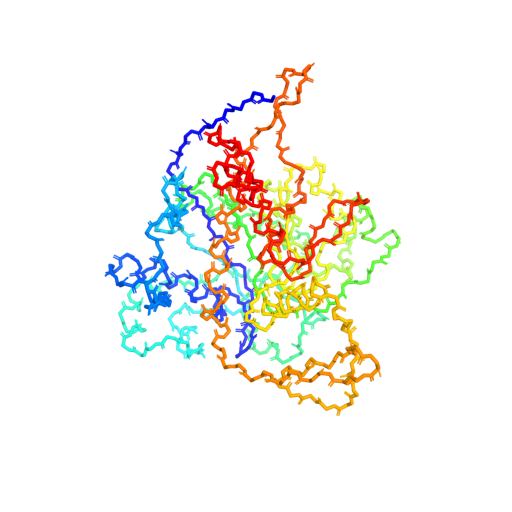3 1.00 97.31 196 ASN A CA 1
ATOM 1537 C C . ASN A 1 196 ? 4.145 20.004 -12.597 1.00 97.31 196 ASN A C 1
ATOM 1539 O O . ASN A 1 196 ? 4.992 19.504 -13.340 1.00 97.31 196 ASN A O 1
ATOM 1543 N N . GLU A 1 197 ? 4.433 20.389 -11.348 1.00 97.50 197 GLU A N 1
ATOM 1544 C CA . GLU A 1 197 ? 5.778 20.352 -10.746 1.00 97.50 197 GLU A CA 1
ATOM 1545 C C . GLU A 1 197 ? 6.420 18.964 -10.850 1.00 97.50 197 GLU A C 1
ATOM 1547 O O . GLU A 1 197 ? 5.741 17.952 -10.677 1.00 97.50 197 GLU A O 1
ATOM 1552 N N . ALA A 1 198 ? 7.722 18.895 -11.138 1.00 95.56 198 ALA A N 1
ATOM 1553 C CA . ALA A 1 198 ? 8.420 17.633 -11.416 1.00 95.56 198 ALA A CA 1
ATOM 1554 C C . ALA A 1 198 ? 8.449 16.678 -10.212 1.00 95.56 198 ALA A C 1
ATOM 1556 O O . ALA A 1 198 ? 8.353 15.468 -10.370 1.00 95.56 198 ALA A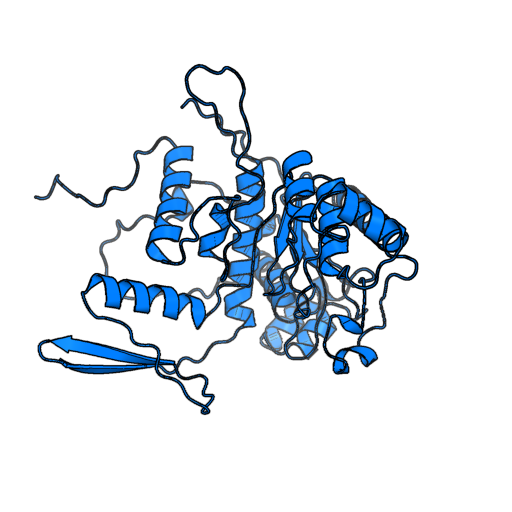 O 1
ATOM 1557 N N . GLU A 1 199 ? 8.522 17.221 -8.999 1.00 96.31 199 GLU A N 1
ATOM 1558 C CA . GLU A 1 199 ? 8.695 16.451 -7.767 1.00 96.31 199 GLU A CA 1
ATOM 1559 C C . GLU A 1 199 ? 7.350 16.006 -7.156 1.00 96.31 199 GLU A C 1
ATOM 1561 O O . GLU A 1 199 ? 7.086 16.156 -5.961 1.00 96.31 199 GLU A O 1
ATOM 1566 N N . ILE A 1 200 ? 6.474 15.485 -8.020 1.00 96.94 200 ILE A N 1
ATOM 1567 C CA . ILE A 1 200 ? 5.219 14.823 -7.660 1.00 96.94 200 ILE A CA 1
ATOM 1568 C C . ILE A 1 200 ? 5.186 13.484 -8.384 1.00 96.94 200 ILE A C 1
ATOM 1570 O O . ILE A 1 200 ? 4.920 13.424 -9.586 1.00 96.94 200 ILE A O 1
ATOM 1574 N N . SER A 1 201 ? 5.457 12.423 -7.630 1.00 96.88 201 SER A N 1
ATOM 1575 C CA . SER A 1 201 ? 5.503 11.061 -8.156 1.00 96.88 201 SER A CA 1
ATOM 1576 C C . SER A 1 201 ? 4.146 10.548 -8.666 1.00 96.88 201 SER A C 1
ATOM 1578 O O . SER A 1 201 ? 3.099 10.964 -8.151 1.00 96.88 201 SER A O 1
ATOM 1580 N N . PRO A 1 202 ? 4.139 9.583 -9.607 1.00 97.62 202 PRO A N 1
ATOM 1581 C CA . PRO A 1 202 ? 2.933 8.855 -9.994 1.00 97.62 202 PRO A CA 1
ATOM 1582 C C . PRO A 1 202 ? 2.162 8.285 -8.799 1.00 97.62 202 PRO A C 1
ATOM 1584 O O . PRO A 1 202 ? 0.944 8.467 -8.734 1.00 97.62 202 PRO A O 1
ATOM 1587 N N . SER A 1 203 ? 2.835 7.667 -7.817 1.00 97.44 203 SER A N 1
ATOM 1588 C CA . SER A 1 203 ? 2.154 7.157 -6.616 1.00 97.44 203 SER A CA 1
ATOM 1589 C C . SER A 1 203 ? 1.400 8.250 -5.850 1.00 97.44 203 SER A C 1
ATOM 1591 O O . SER A 1 203 ? 0.269 8.018 -5.421 1.00 97.44 203 SER A O 1
ATOM 1593 N N . THR A 1 204 ? 1.952 9.465 -5.751 1.00 97.94 204 THR A N 1
ATOM 1594 C CA . THR A 1 204 ? 1.268 10.619 -5.145 1.00 97.94 204 THR A CA 1
ATOM 1595 C C . THR A 1 204 ? -0.030 10.962 -5.883 1.00 97.94 204 THR A C 1
ATOM 1597 O O . THR A 1 204 ? -1.042 11.216 -5.229 1.00 97.94 204 THR A O 1
ATOM 1600 N N . LEU A 1 205 ? -0.045 10.913 -7.221 1.00 98.31 205 LEU A N 1
ATOM 1601 C CA . LEU A 1 205 ? -1.248 11.196 -8.018 1.00 98.31 205 LEU A CA 1
ATOM 1602 C C . LEU A 1 205 ? -2.371 10.192 -7.744 1.00 98.31 205 LEU A C 1
ATOM 1604 O O . LEU A 1 205 ? -3.521 10.592 -7.554 1.00 98.31 205 LEU A O 1
ATOM 1608 N N . TYR A 1 206 ? -2.051 8.898 -7.648 1.00 98.19 206 TYR A N 1
ATOM 1609 C CA . TYR A 1 206 ? -3.057 7.892 -7.301 1.00 98.19 206 TYR A CA 1
ATOM 1610 C C . TYR A 1 206 ? -3.641 8.115 -5.908 1.00 98.19 206 TYR A C 1
ATOM 1612 O O . TYR A 1 206 ? -4.852 7.981 -5.741 1.00 98.19 206 TYR A O 1
ATOM 1620 N N . VAL A 1 207 ? -2.831 8.491 -4.913 1.00 97.88 207 VAL A N 1
ATOM 1621 C CA . VAL A 1 207 ? -3.364 8.795 -3.577 1.00 97.88 207 VAL A CA 1
ATOM 1622 C C . VAL A 1 207 ? -4.248 10.037 -3.605 1.00 97.88 207 VAL A C 1
ATOM 1624 O O . VAL A 1 207 ? -5.320 10.006 -3.009 1.00 97.88 207 VAL A O 1
ATOM 1627 N N . ILE A 1 208 ? -3.857 11.105 -4.313 1.00 98.31 208 ILE A N 1
ATOM 1628 C CA . ILE A 1 208 ? -4.697 12.307 -4.460 1.00 98.31 208 ILE A CA 1
ATOM 1629 C C . ILE A 1 208 ? -6.054 11.935 -5.074 1.00 98.31 208 ILE A C 1
ATOM 1631 O O . ILE A 1 208 ? -7.092 12.347 -4.551 1.00 98.31 208 ILE A O 1
ATOM 1635 N N . ALA A 1 209 ? -6.067 11.111 -6.125 1.00 98.00 209 ALA A N 1
ATOM 1636 C CA . ALA A 1 209 ? -7.300 10.618 -6.738 1.00 98.00 209 ALA A CA 1
ATOM 1637 C C . ALA A 1 209 ? -8.144 9.788 -5.753 1.00 98.00 209 ALA A C 1
ATOM 1639 O O . ALA A 1 209 ? -9.341 10.027 -5.596 1.00 98.00 209 ALA A O 1
ATOM 1640 N N . CYS A 1 210 ? -7.516 8.853 -5.035 1.00 97.44 210 CYS A N 1
ATOM 1641 C CA . CYS A 1 210 ? -8.198 7.993 -4.068 1.00 97.44 210 CYS A CA 1
ATOM 1642 C C . CYS A 1 210 ? -8.801 8.792 -2.910 1.00 97.44 210 CYS A C 1
ATOM 1644 O O . CYS A 1 210 ? -9.967 8.607 -2.576 1.00 97.44 210 CYS A O 1
ATOM 1646 N N . VAL A 1 211 ? -8.042 9.720 -2.328 1.00 97.31 211 VAL A N 1
ATOM 1647 C CA . VAL A 1 211 ? -8.497 10.542 -1.200 1.00 97.31 211 VAL A CA 1
ATOM 1648 C C . VAL A 1 211 ? -9.593 11.522 -1.625 1.00 97.31 211 VAL A C 1
ATOM 1650 O O . VAL A 1 211 ? -10.509 11.786 -0.843 1.00 97.31 211 VAL A O 1
ATOM 1653 N N . THR A 1 212 ? -9.552 12.018 -2.865 1.00 96.19 212 THR A N 1
ATOM 1654 C CA . THR A 1 212 ? -10.645 12.804 -3.463 1.00 96.19 212 THR A CA 1
ATOM 1655 C C . THR A 1 212 ? -11.943 11.992 -3.554 1.00 96.19 212 THR A C 1
ATOM 1657 O O . THR A 1 212 ? -13.009 12.510 -3.229 1.00 96.19 212 THR A O 1
ATOM 1660 N N . GLU A 1 213 ? -11.861 10.707 -3.910 1.00 95.31 213 GLU A N 1
ATOM 1661 C CA . GLU A 1 213 ? -13.017 9.798 -4.004 1.00 95.31 213 GLU A CA 1
ATOM 1662 C C . GLU A 1 213 ? -13.395 9.107 -2.678 1.00 95.31 213 GLU A C 1
ATOM 1664 O O . GLU A 1 213 ? -14.316 8.288 -2.644 1.00 95.31 213 GLU A O 1
ATOM 1669 N N . GLY A 1 214 ? -12.696 9.399 -1.574 1.00 95.00 214 GLY A N 1
ATOM 1670 C CA . GLY A 1 214 ? -12.909 8.723 -0.288 1.00 95.00 214 GLY A CA 1
ATOM 1671 C C . GLY A 1 214 ? -12.568 7.224 -0.318 1.00 95.00 214 GLY A C 1
ATOM 1672 O O . GLY A 1 214 ? -13.160 6.425 0.413 1.00 95.00 214 GLY A O 1
ATOM 1673 N N . VAL A 1 215 ? -11.642 6.832 -1.192 1.00 95.56 215 VAL A N 1
ATOM 1674 C CA . VAL A 1 215 ? -11.169 5.463 -1.406 1.00 95.56 215 VAL A CA 1
ATOM 1675 C C . VAL A 1 215 ? -9.894 5.218 -0.609 1.00 95.56 215 VAL A C 1
ATOM 1677 O O . VAL A 1 215 ? -8.926 5.967 -0.704 1.00 95.56 215 VAL A O 1
ATOM 1680 N N . SER A 1 216 ? -9.878 4.133 0.166 1.00 95.06 216 SER A N 1
ATOM 1681 C CA . SER A 1 216 ? -8.714 3.777 0.982 1.00 95.06 216 SER A CA 1
ATOM 1682 C C . SER A 1 216 ? -7.512 3.429 0.109 1.00 95.06 216 SER A C 1
ATOM 1684 O O . SER A 1 216 ? -7.672 2.691 -0.863 1.00 95.06 216 SER A O 1
ATOM 1686 N N . PHE A 1 217 ? -6.322 3.900 0.481 1.00 96.81 217 PHE A N 1
ATOM 1687 C CA . PHE A 1 217 ? -5.088 3.641 -0.260 1.00 96.81 217 PHE A CA 1
ATOM 1688 C C . PHE A 1 217 ? -4.035 2.941 0.603 1.00 96.81 217 PHE A C 1
ATOM 1690 O O . PHE A 1 217 ? -3.784 3.336 1.741 1.00 96.81 217 PHE A O 1
ATOM 1697 N N . ILE A 1 218 ? -3.380 1.923 0.051 1.00 96.44 218 ILE A N 1
ATOM 1698 C CA . ILE A 1 218 ? -2.303 1.188 0.715 1.00 96.44 218 ILE A CA 1
ATOM 1699 C C . ILE A 1 218 ? -1.047 1.225 -0.151 1.00 96.44 218 ILE A C 1
ATOM 1701 O O . ILE A 1 218 ? -1.088 0.819 -1.308 1.00 96.44 218 ILE A O 1
ATOM 1705 N N . ASN A 1 219 ? 0.078 1.657 0.410 1.00 96.25 219 ASN A N 1
ATOM 1706 C CA . ASN A 1 219 ? 1.376 1.602 -0.244 1.00 96.25 219 ASN A CA 1
ATOM 1707 C C . ASN A 1 219 ? 2.109 0.295 0.096 1.00 96.25 219 ASN A C 1
ATOM 1709 O O . ASN A 1 219 ? 2.549 0.086 1.229 1.00 96.25 219 ASN A O 1
ATOM 1713 N N . GLY A 1 220 ? 2.231 -0.593 -0.889 1.00 92.69 220 GLY A N 1
ATOM 1714 C CA . GLY A 1 220 ? 2.966 -1.855 -0.787 1.00 92.69 220 GLY A CA 1
ATOM 1715 C C . GLY A 1 220 ? 4.458 -1.749 -1.111 1.00 92.69 220 GLY A C 1
ATOM 1716 O O . GLY A 1 220 ? 5.167 -2.746 -0.985 1.00 92.69 220 GLY A O 1
ATOM 1717 N N . SER A 1 221 ? 4.945 -0.566 -1.492 1.00 89.44 221 SER A N 1
ATOM 1718 C CA . SER A 1 221 ? 6.327 -0.327 -1.928 1.00 89.44 221 SER A CA 1
ATOM 1719 C C . SER A 1 221 ? 7.033 0.669 -0.983 1.00 89.44 221 SER A C 1
ATOM 1721 O O . SER A 1 221 ? 6.374 1.288 -0.147 1.00 89.44 221 SER A O 1
ATOM 1723 N N . PRO A 1 222 ? 8.377 0.784 -1.010 1.00 91.31 222 PRO A N 1
ATOM 1724 C CA . PRO A 1 222 ? 9.121 1.508 0.025 1.00 91.31 222 PRO A CA 1
ATOM 1725 C C . PRO A 1 222 ? 9.237 3.020 -0.185 1.00 91.31 222 PRO A C 1
ATOM 1727 O O . PRO A 1 222 ? 9.742 3.694 0.710 1.00 91.31 222 PRO A O 1
ATOM 1730 N N . GLN A 1 223 ? 8.831 3.570 -1.331 1.00 94.00 223 GLN A N 1
ATOM 1731 C CA . GLN A 1 223 ? 8.918 5.013 -1.564 1.00 94.00 223 GLN A CA 1
ATOM 1732 C C . GLN A 1 223 ? 8.047 5.807 -0.578 1.00 94.00 223 GLN A C 1
ATOM 1734 O O . GLN A 1 223 ? 7.001 5.338 -0.129 1.00 94.00 223 GLN A O 1
ATOM 1739 N N . ASN A 1 224 ? 8.446 7.045 -0.287 1.00 95.81 224 ASN A N 1
ATOM 1740 C CA . ASN A 1 224 ? 7.726 7.965 0.598 1.00 95.81 224 ASN A CA 1
ATOM 1741 C C . ASN A 1 224 ? 6.532 8.645 -0.096 1.00 95.81 224 ASN A C 1
ATOM 1743 O O . ASN A 1 224 ? 6.461 9.873 -0.156 1.00 95.81 224 ASN A O 1
ATOM 1747 N N . THR A 1 225 ? 5.581 7.861 -0.608 1.00 97.00 225 THR A N 1
ATOM 1748 C CA . THR A 1 225 ? 4.363 8.391 -1.241 1.00 97.00 225 THR A CA 1
ATOM 1749 C C . THR A 1 225 ? 3.622 9.360 -0.311 1.00 97.00 225 THR A C 1
ATOM 1751 O O . THR A 1 225 ? 3.161 10.411 -0.753 1.00 97.00 225 THR A O 1
ATOM 1754 N N . PHE A 1 226 ? 3.552 9.043 0.988 1.00 96.88 226 PHE A N 1
ATOM 1755 C CA . PHE A 1 226 ? 2.856 9.829 2.013 1.00 96.88 226 PHE A CA 1
ATOM 1756 C C . PHE A 1 226 ? 3.677 11.016 2.533 1.00 96.88 226 PHE A C 1
ATOM 1758 O O . PHE A 1 226 ? 4.068 11.071 3.698 1.00 96.88 226 PHE A O 1
ATOM 1765 N N . VAL A 1 227 ? 3.926 11.988 1.657 1.00 96.75 227 VAL A N 1
ATOM 1766 C CA . VAL A 1 227 ? 4.477 13.303 2.028 1.00 96.75 227 VAL A CA 1
ATOM 1767 C C . VAL A 1 227 ? 3.522 14.066 2.967 1.00 96.75 227 VAL A C 1
ATOM 1769 O O . VAL A 1 227 ? 2.317 13.796 2.949 1.00 96.75 227 VAL A O 1
ATOM 1772 N N . PRO A 1 228 ? 4.008 15.025 3.781 1.00 96.94 228 PRO A N 1
ATOM 1773 C CA . PRO A 1 228 ? 3.187 15.697 4.793 1.00 96.94 228 PRO A CA 1
ATOM 1774 C C . PRO A 1 228 ? 1.881 16.294 4.252 1.00 96.94 228 PRO A C 1
ATOM 1776 O O . PRO A 1 228 ? 0.816 16.018 4.802 1.00 96.94 228 PRO A O 1
ATOM 1779 N N . GLY A 1 229 ? 1.922 16.979 3.103 1.00 97.12 229 GLY A N 1
ATOM 1780 C CA . GLY A 1 229 ? 0.716 17.546 2.497 1.00 97.12 229 GLY A CA 1
ATOM 1781 C C . GLY A 1 229 ? -0.326 16.507 2.070 1.00 97.12 229 GLY A C 1
ATOM 1782 O O . GLY A 1 229 ? -1.525 16.785 2.057 1.00 97.12 229 GLY A O 1
ATOM 1783 N N . LEU A 1 230 ? 0.108 15.282 1.769 1.00 97.25 230 LEU A N 1
ATOM 1784 C CA . LEU A 1 230 ? -0.781 14.176 1.420 1.00 97.25 230 LEU A CA 1
ATOM 1785 C C . LEU A 1 230 ? -1.409 13.540 2.666 1.00 97.25 230 LEU A C 1
ATOM 1787 O O . LEU A 1 230 ? -2.571 13.134 2.633 1.00 97.25 230 LEU A O 1
ATOM 1791 N N . ILE A 1 231 ? -0.662 13.483 3.774 1.00 97.06 231 ILE A N 1
ATOM 1792 C CA . ILE A 1 231 ? -1.191 13.067 5.079 1.00 97.06 231 ILE A CA 1
ATOM 1793 C C . ILE A 1 231 ? -2.268 14.057 5.534 1.00 97.06 231 ILE A C 1
ATOM 1795 O O . ILE A 1 231 ? -3.349 13.626 5.934 1.00 97.06 231 ILE A O 1
ATOM 1799 N N . ASP A 1 232 ? -2.021 15.362 5.401 1.00 96.81 232 ASP A N 1
ATOM 1800 C CA . ASP A 1 232 ? -3.003 16.406 5.712 1.00 96.81 232 ASP A CA 1
ATOM 1801 C C . ASP A 1 232 ? -4.279 16.254 4.873 1.00 96.81 232 ASP A C 1
ATOM 1803 O O . ASP A 1 232 ? -5.389 16.297 5.413 1.00 96.81 232 ASP A O 1
ATOM 1807 N N . LEU A 1 233 ? -4.131 16.002 3.566 1.00 97.50 233 LEU A N 1
ATOM 1808 C CA . LEU A 1 233 ? -5.253 15.746 2.659 1.00 97.50 233 LEU A CA 1
ATOM 1809 C C . LEU A 1 233 ? -6.078 14.526 3.108 1.00 97.50 233 LEU A C 1
ATOM 1811 O O . LEU A 1 233 ? -7.307 14.595 3.181 1.00 97.50 233 LEU A O 1
ATOM 1815 N N . ALA A 1 234 ? -5.412 13.420 3.452 1.00 97.06 234 ALA A N 1
ATOM 1816 C CA . ALA A 1 234 ? -6.065 12.204 3.936 1.00 97.06 234 ALA A CA 1
ATOM 1817 C C . ALA A 1 234 ? -6.781 12.416 5.278 1.00 97.06 234 ALA A C 1
ATOM 1819 O O . ALA A 1 234 ? -7.895 11.920 5.465 1.00 97.06 234 ALA A O 1
ATOM 1820 N N . ILE A 1 235 ? -6.180 13.187 6.192 1.00 96.00 235 ILE A N 1
ATOM 1821 C CA . ILE A 1 235 ? -6.788 13.540 7.479 1.00 96.00 235 ILE A CA 1
ATOM 1822 C C . ILE A 1 235 ? -8.038 14.393 7.267 1.00 96.00 235 ILE A C 1
ATOM 1824 O O . ILE A 1 235 ? -9.097 14.069 7.809 1.00 96.00 235 ILE A O 1
ATOM 182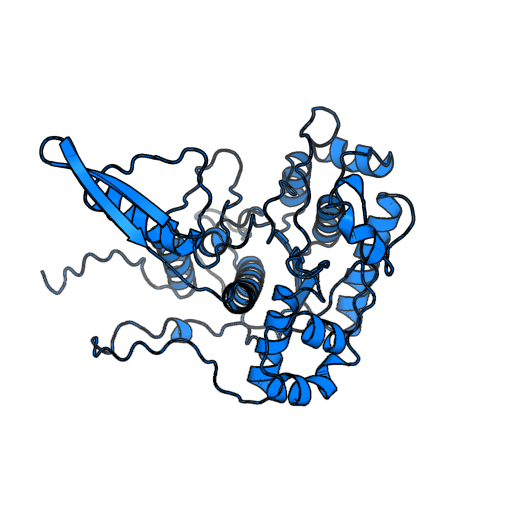8 N N . LYS A 1 236 ? -7.944 15.441 6.441 1.00 96.19 236 LYS A N 1
ATOM 1829 C CA . LYS A 1 236 ? -9.062 16.345 6.141 1.00 96.19 236 LYS A CA 1
ATOM 1830 C C . LYS A 1 236 ? -10.255 15.611 5.531 1.00 96.19 236 LYS A C 1
ATOM 1832 O O . LYS A 1 236 ? -11.393 15.880 5.910 1.00 96.19 236 LYS A O 1
ATOM 1837 N N . ASN A 1 237 ? -9.998 14.670 4.624 1.00 95.44 237 ASN A N 1
ATOM 1838 C CA . ASN A 1 237 ? -11.043 13.898 3.950 1.00 95.44 237 ASN A CA 1
ATOM 1839 C C . ASN A 1 237 ? -11.460 12.635 4.724 1.00 95.44 237 ASN A C 1
ATOM 1841 O O . ASN A 1 237 ? -12.316 11.889 4.251 1.00 95.44 237 ASN A O 1
ATOM 1845 N N . ASN A 1 238 ? -10.875 12.386 5.903 1.00 94.38 238 ASN A N 1
ATOM 1846 C CA . ASN A 1 238 ? -11.096 11.185 6.710 1.00 94.38 238 ASN A CA 1
ATOM 1847 C C . ASN A 1 238 ? -10.938 9.880 5.898 1.00 94.38 238 ASN A C 1
ATOM 1849 O O . ASN A 1 238 ? -11.749 8.956 5.998 1.00 94.38 238 ASN A O 1
ATOM 1853 N N . CYS A 1 239 ? -9.906 9.827 5.053 1.00 95.12 239 CYS A N 1
ATOM 1854 C CA . CYS A 1 239 ? -9.682 8.740 4.110 1.00 95.12 239 CYS A CA 1
ATOM 1855 C C . CYS A 1 239 ? -8.517 7.856 4.552 1.00 95.12 239 CYS A C 1
ATOM 1857 O O . CYS A 1 239 ? -7.414 8.343 4.792 1.00 95.12 239 CYS A O 1
ATOM 1859 N N . LEU A 1 240 ? -8.753 6.547 4.643 1.00 96.06 240 LEU A N 1
ATOM 1860 C CA . LEU A 1 240 ? -7.755 5.613 5.148 1.00 96.06 240 LEU A CA 1
ATOM 1861 C C . LEU A 1 240 ? -6.532 5.546 4.224 1.00 96.06 240 LEU A C 1
ATOM 1863 O O . LEU A 1 240 ? -6.663 5.232 3.041 1.00 96.06 240 LEU A O 1
ATOM 1867 N N . ILE A 1 241 ? -5.351 5.767 4.794 1.00 97.19 241 ILE A N 1
ATOM 1868 C CA . ILE A 1 241 ? -4.055 5.540 4.156 1.00 97.19 241 ILE A CA 1
ATOM 1869 C C . ILE A 1 241 ? -3.193 4.620 5.023 1.00 97.19 241 ILE A C 1
ATOM 1871 O O . ILE A 1 241 ? -3.231 4.683 6.255 1.00 97.19 241 ILE A O 1
ATOM 1875 N N . GLY A 1 242 ? -2.403 3.751 4.400 1.00 94.69 242 GLY A N 1
ATOM 1876 C CA . GLY A 1 242 ? -1.488 2.869 5.121 1.00 94.69 242 GLY A CA 1
ATOM 1877 C C . GLY A 1 242 ? -0.364 2.332 4.250 1.00 94.69 242 GLY A C 1
ATOM 1878 O O . GLY A 1 242 ? -0.409 2.430 3.033 1.00 94.69 242 GLY A O 1
ATOM 1879 N N . GLY A 1 243 ? 0.664 1.785 4.880 1.00 91.38 243 GLY A N 1
ATOM 1880 C CA . GLY A 1 243 ? 1.946 1.480 4.244 1.00 91.38 243 GLY A CA 1
ATOM 1881 C C . GLY A 1 243 ? 3.045 1.480 5.304 1.00 91.38 243 GLY A C 1
ATOM 1882 O O . GLY A 1 243 ? 2.726 1.441 6.496 1.00 91.38 243 GLY A O 1
ATOM 1883 N N . ASP A 1 244 ? 4.326 1.482 4.962 1.00 89.69 244 ASP A N 1
ATOM 1884 C CA . ASP A 1 244 ? 4.924 1.330 3.628 1.00 89.69 244 ASP A CA 1
ATOM 1885 C C . ASP A 1 244 ? 5.676 -0.008 3.523 1.00 89.69 244 ASP A C 1
ATOM 1887 O O . ASP A 1 244 ? 6.160 -0.539 4.534 1.00 89.69 244 ASP A O 1
ATOM 1891 N N . ASP A 1 245 ? 5.813 -0.515 2.293 1.00 90.69 245 ASP A N 1
ATOM 1892 C CA . ASP A 1 245 ? 6.537 -1.738 1.908 1.00 90.69 245 ASP A CA 1
ATOM 1893 C C . ASP A 1 245 ? 5.966 -3.043 2.505 1.00 90.69 245 ASP A C 1
ATOM 1895 O O . ASP A 1 245 ? 5.693 -3.155 3.702 1.00 90.69 245 ASP A O 1
ATOM 1899 N N . PHE A 1 246 ? 5.797 -4.088 1.697 1.00 85.38 246 PHE A N 1
ATOM 1900 C CA . PHE A 1 246 ? 5.306 -5.372 2.204 1.00 85.38 246 PHE A CA 1
ATOM 1901 C C . PHE A 1 246 ? 6.297 -6.014 3.185 1.00 85.38 246 PHE A C 1
ATOM 1903 O O . PHE A 1 246 ? 7.483 -6.203 2.904 1.00 85.38 246 PHE A O 1
ATOM 1910 N N . LYS A 1 247 ? 5.806 -6.460 4.346 1.00 85.06 247 LYS A N 1
ATOM 1911 C CA . LYS A 1 247 ? 6.602 -7.233 5.312 1.00 85.06 247 LYS A CA 1
ATOM 1912 C C . LYS A 1 247 ? 6.619 -8.723 4.934 1.00 85.06 247 LYS A C 1
ATOM 1914 O O . LYS A 1 247 ? 6.067 -9.557 5.655 1.00 85.06 247 LYS A O 1
ATOM 1919 N N . SER A 1 248 ? 7.258 -9.067 3.812 1.00 74.81 248 SER A N 1
ATOM 1920 C CA . SER A 1 248 ? 7.442 -10.458 3.355 1.00 74.81 248 SER A CA 1
ATOM 1921 C C . SER A 1 248 ? 8.717 -11.117 3.926 1.00 74.81 248 SER A C 1
ATOM 1923 O O . SER A 1 248 ? 9.606 -10.450 4.475 1.00 74.81 248 SER A O 1
ATOM 1925 N N . GLY A 1 249 ? 8.765 -12.456 3.840 1.00 71.19 249 GLY A N 1
ATOM 1926 C CA . GLY A 1 249 ? 9.911 -13.347 4.103 1.00 71.19 249 GLY A CA 1
ATOM 1927 C C . GLY A 1 249 ? 10.938 -12.856 5.127 1.00 71.19 249 GLY A C 1
ATOM 1928 O O . GLY A 1 249 ? 10.733 -12.952 6.343 1.00 71.19 249 GLY A O 1
ATOM 1929 N N . LYS A 1 250 ? 12.052 -12.317 4.613 1.00 68.38 250 LYS A N 1
ATOM 1930 C CA . LYS A 1 250 ? 13.225 -11.879 5.382 1.00 68.38 250 LYS A CA 1
ATOM 1931 C C . LYS A 1 250 ? 12.888 -10.882 6.488 1.00 68.38 250 LYS A C 1
ATOM 1933 O O . LYS A 1 250 ? 13.290 -11.070 7.635 1.00 68.38 250 LYS A O 1
ATOM 1938 N N . THR A 1 251 ? 12.160 -9.811 6.172 1.00 69.44 251 THR A N 1
ATOM 1939 C CA . THR A 1 251 ? 11.935 -8.748 7.165 1.00 69.44 251 THR A CA 1
ATOM 1940 C C . THR A 1 251 ? 10.973 -9.205 8.254 1.00 69.44 251 THR A C 1
ATOM 1942 O O . THR A 1 251 ? 11.168 -8.876 9.423 1.00 69.44 251 THR A O 1
ATOM 1945 N N . LYS A 1 252 ? 9.991 -10.043 7.900 1.00 74.88 252 LYS A N 1
ATOM 1946 C CA . LYS A 1 252 ? 9.080 -10.653 8.873 1.00 74.88 252 LYS A CA 1
ATOM 1947 C C . LYS A 1 252 ? 9.837 -11.525 9.879 1.00 74.88 252 LYS A C 1
ATOM 1949 O O . LYS A 1 252 ? 9.629 -11.374 11.081 1.00 74.88 252 LYS A O 1
ATOM 1954 N N . MET A 1 253 ? 10.761 -12.364 9.403 1.00 76.88 253 MET A N 1
ATOM 1955 C CA . MET A 1 253 ? 11.635 -13.178 10.260 1.00 76.88 253 MET A CA 1
ATOM 1956 C C . MET A 1 253 ? 12.550 -12.316 11.134 1.00 76.88 253 MET A C 1
ATOM 1958 O O . MET A 1 253 ? 12.642 -12.545 12.340 1.00 76.88 253 MET A O 1
ATOM 1962 N N . LYS A 1 254 ? 13.173 -11.283 10.556 1.00 75.38 254 LYS A N 1
ATOM 1963 C CA . LYS A 1 254 ? 14.039 -10.348 11.286 1.00 75.38 254 LYS A CA 1
ATOM 1964 C C . LYS A 1 254 ? 13.311 -9.668 12.447 1.00 75.38 254 LYS A C 1
ATOM 1966 O O . LYS A 1 254 ? 13.847 -9.624 13.551 1.00 75.38 254 LYS A O 1
ATOM 1971 N N . SER A 1 255 ? 12.086 -9.182 12.228 1.00 72.50 255 SER A N 1
ATOM 1972 C CA . SER A 1 255 ? 11.269 -8.551 13.276 1.00 72.50 255 SER A CA 1
ATOM 1973 C C . SER A 1 255 ? 10.945 -9.487 14.443 1.00 72.50 255 SER A C 1
ATOM 1975 O O . SER A 1 255 ? 10.780 -9.006 15.559 1.00 72.50 255 SER A O 1
ATOM 1977 N N . VAL A 1 256 ? 10.846 -10.800 14.207 1.00 79.69 256 VAL A N 1
ATOM 1978 C CA . VAL A 1 256 ? 10.644 -11.799 15.271 1.00 79.69 256 VAL A CA 1
ATOM 1979 C C . VAL A 1 256 ? 11.952 -12.087 15.997 1.00 79.69 256 VAL A C 1
ATOM 1981 O O . VAL A 1 256 ? 11.988 -12.058 17.223 1.00 79.69 256 VAL A O 1
ATOM 1984 N N . LEU A 1 257 ? 13.029 -12.352 15.252 1.00 79.12 257 LEU A N 1
ATOM 1985 C CA . LEU A 1 257 ? 14.295 -12.780 15.842 1.00 79.12 257 LEU A CA 1
ATOM 1986 C C . LEU A 1 257 ? 14.938 -11.675 16.682 1.00 79.12 257 LEU A C 1
ATOM 1988 O O . LEU A 1 257 ? 15.408 -11.945 17.780 1.00 79.12 257 LEU A O 1
ATOM 1992 N N . VAL A 1 258 ? 14.922 -10.428 16.204 1.00 78.69 258 VAL A N 1
ATOM 1993 C CA . VAL A 1 258 ? 15.485 -9.298 16.959 1.00 78.69 258 VAL A CA 1
ATOM 1994 C C . VAL A 1 258 ? 14.696 -9.048 18.247 1.00 78.69 258 VAL A C 1
ATOM 1996 O O . VAL A 1 258 ? 15.307 -8.848 19.292 1.00 78.69 258 VAL A O 1
ATOM 1999 N N . ASP A 1 259 ? 13.360 -9.103 18.199 1.00 81.19 259 ASP A N 1
ATOM 2000 C CA . ASP A 1 259 ? 12.508 -8.944 19.390 1.00 81.19 259 ASP A CA 1
ATOM 2001 C C . ASP A 1 259 ? 12.747 -10.079 20.401 1.00 81.19 259 ASP A C 1
ATOM 2003 O O . ASP A 1 259 ? 12.873 -9.820 21.596 1.00 81.19 259 ASP A O 1
ATOM 2007 N N . PHE A 1 260 ? 12.916 -11.318 19.924 1.00 80.62 260 PHE A N 1
ATOM 2008 C CA . PHE A 1 260 ? 13.283 -12.465 20.759 1.00 80.62 260 PHE A CA 1
ATOM 2009 C C . PHE A 1 260 ? 14.659 -12.299 21.419 1.00 80.62 260 PHE A C 1
ATOM 2011 O O . PHE A 1 260 ? 14.772 -12.478 22.630 1.00 80.62 260 PHE A O 1
ATOM 2018 N N . LEU A 1 261 ? 15.694 -11.934 20.651 1.00 76.94 261 LEU A N 1
ATOM 2019 C CA . LEU A 1 261 ? 17.052 -11.748 21.173 1.00 76.94 261 LEU A CA 1
ATOM 2020 C C . LEU A 1 261 ? 17.077 -10.648 22.241 1.00 76.94 261 LEU A C 1
ATOM 2022 O O . LEU A 1 261 ? 17.547 -10.882 23.352 1.00 76.94 261 LEU A O 1
ATOM 2026 N N . VAL A 1 262 ? 16.493 -9.483 21.947 1.00 79.25 262 VAL A N 1
ATOM 2027 C CA . VAL A 1 262 ? 16.410 -8.376 22.912 1.00 79.25 262 VAL A CA 1
ATOM 2028 C C . VAL A 1 262 ? 15.591 -8.779 24.142 1.00 79.25 262 VAL A C 1
ATOM 2030 O O . VAL A 1 262 ? 16.007 -8.498 25.265 1.00 79.25 262 VAL A O 1
ATOM 2033 N N . GLY A 1 263 ? 14.469 -9.481 23.955 1.00 70.81 263 GLY A N 1
ATOM 2034 C CA . GLY A 1 263 ? 13.644 -10.004 25.048 1.00 70.81 263 GLY A CA 1
ATOM 2035 C C . GLY A 1 263 ? 14.370 -11.015 25.943 1.00 70.81 263 GLY A C 1
ATOM 2036 O O . GLY A 1 263 ? 14.095 -11.075 27.138 1.00 70.81 263 GLY A O 1
ATOM 2037 N N . ALA A 1 264 ? 15.335 -11.757 25.396 1.00 71.69 264 ALA A N 1
ATOM 2038 C CA . ALA A 1 264 ? 16.212 -12.666 26.135 1.00 71.69 264 ALA A CA 1
ATOM 2039 C C . ALA A 1 264 ? 17.425 -11.965 26.789 1.00 71.69 264 ALA A C 1
ATOM 2041 O O . ALA A 1 264 ? 18.286 -12.635 27.357 1.00 71.69 264 ALA A O 1
ATOM 2042 N N . GLY A 1 265 ? 17.521 -10.631 26.709 1.00 66.94 265 GLY A N 1
ATOM 2043 C CA . GLY A 1 265 ? 18.646 -9.851 27.237 1.00 66.94 265 GLY A CA 1
ATOM 2044 C C . GLY A 1 265 ? 19.889 -9.848 26.340 1.00 66.94 265 GLY A C 1
ATOM 2045 O O . GLY A 1 265 ? 20.963 -9.442 26.780 1.00 66.94 265 GLY A O 1
ATOM 2046 N N . ILE A 1 266 ? 19.763 -10.292 25.088 1.00 61.75 266 ILE A N 1
ATOM 2047 C CA . ILE A 1 266 ? 20.862 -10.398 24.128 1.00 61.75 266 ILE A CA 1
ATOM 2048 C C . ILE A 1 266 ? 20.894 -9.133 23.265 1.00 61.75 266 ILE A C 1
ATOM 2050 O O . ILE A 1 266 ? 19.941 -8.813 22.549 1.00 61.75 266 ILE A O 1
ATOM 2054 N N . LYS A 1 267 ? 22.005 -8.389 23.324 1.00 54.25 267 LYS A N 1
ATOM 2055 C CA . LYS A 1 267 ? 22.147 -7.133 22.581 1.00 54.25 267 LYS A CA 1
ATOM 2056 C C . LYS A 1 267 ? 22.537 -7.417 21.133 1.00 54.25 267 LYS A C 1
ATOM 2058 O O . LYS A 1 267 ? 23.649 -7.862 20.855 1.00 54.25 267 LYS A O 1
ATOM 2063 N N . TYR A 1 268 ? 21.631 -7.097 20.215 1.00 51.09 268 TYR A N 1
ATOM 2064 C CA . TYR A 1 268 ? 21.905 -7.129 18.782 1.00 51.09 268 TYR A CA 1
ATOM 2065 C C . TYR A 1 268 ? 22.884 -6.010 18.393 1.00 51.09 268 TYR A C 1
ATOM 2067 O O . TYR A 1 268 ? 22.650 -4.839 18.706 1.00 51.09 268 TYR A O 1
ATOM 2075 N N . VAL A 1 269 ? 23.965 -6.361 17.693 1.00 50.34 269 VAL A N 1
ATOM 2076 C CA . VAL A 1 269 ? 24.948 -5.407 17.162 1.00 50.34 269 VAL A CA 1
ATOM 2077 C C . VAL A 1 269 ? 24.885 -5.458 15.637 1.00 50.34 269 VAL A C 1
ATOM 2079 O O . VAL A 1 269 ? 25.043 -6.521 15.042 1.00 50.34 269 VAL A O 1
ATOM 2082 N N . LEU A 1 270 ? 24.645 -4.316 14.983 1.00 47.12 270 LEU A N 1
ATOM 2083 C CA . LEU A 1 270 ? 24.723 -4.247 13.522 1.00 47.12 270 LEU A CA 1
ATOM 2084 C C . LEU A 1 270 ? 26.184 -4.424 13.094 1.00 47.12 270 LEU A C 1
ATOM 2086 O O . LEU A 1 270 ? 27.012 -3.553 13.351 1.00 47.12 270 LEU A O 1
ATOM 2090 N N . TYR A 1 271 ? 26.486 -5.525 12.412 1.00 46.12 271 TYR A N 1
ATOM 2091 C CA . TYR A 1 271 ? 27.776 -5.736 11.768 1.00 46.12 271 TYR A CA 1
ATOM 2092 C C . TYR A 1 271 ? 27.551 -6.133 10.312 1.00 46.12 271 TYR A C 1
ATOM 2094 O O . TYR A 1 271 ? 27.157 -7.259 10.030 1.00 46.12 271 TYR A O 1
ATOM 2102 N N . VAL A 1 272 ? 27.752 -5.194 9.384 1.00 40.28 272 VAL A N 1
ATOM 2103 C CA . VAL A 1 272 ? 27.849 -5.501 7.950 1.00 40.28 272 VAL A CA 1
ATOM 2104 C C . VAL A 1 272 ? 28.648 -4.408 7.240 1.00 40.28 272 VAL A C 1
ATOM 2106 O O . VAL A 1 272 ? 28.238 -3.251 7.218 1.00 40.28 272 VAL A O 1
ATOM 2109 N N . GLY A 1 273 ? 29.800 -4.797 6.689 1.00 44.72 273 GLY A N 1
ATOM 2110 C CA . GLY A 1 273 ? 30.520 -4.059 5.647 1.00 44.72 273 GLY A CA 1
ATOM 2111 C C . GLY A 1 273 ? 30.054 -4.475 4.242 1.00 44.72 273 GLY A C 1
ATOM 2112 O O . GLY A 1 273 ? 28.902 -4.859 4.049 1.00 44.72 273 GLY A O 1
ATOM 2113 N N . ASP A 1 274 ? 30.958 -4.441 3.261 1.00 23.86 274 ASP A N 1
ATOM 2114 C CA . ASP A 1 274 ? 30.666 -4.533 1.817 1.00 23.86 274 ASP A CA 1
ATOM 2115 C C . ASP A 1 274 ? 30.526 -5.972 1.259 1.00 23.86 274 ASP A C 1
ATOM 2117 O O . ASP A 1 274 ? 31.168 -6.358 0.284 1.00 23.86 274 ASP A O 1
ATOM 2121 N N . SER A 1 275 ? 29.714 -6.829 1.890 1.00 25.95 275 SER A N 1
ATOM 2122 C CA . SER A 1 275 ? 29.446 -8.180 1.362 1.00 25.95 275 SER A CA 1
ATOM 2123 C C . SER A 1 275 ? 27.960 -8.522 1.397 1.00 25.95 275 SER A C 1
ATOM 2125 O O . SER A 1 275 ? 27.381 -8.832 2.436 1.00 25.95 275 SER A O 1
ATOM 2127 N N . LYS A 1 276 ? 27.323 -8.447 0.225 1.00 25.80 276 LYS A N 1
ATOM 2128 C CA . LYS A 1 276 ? 25.885 -8.659 0.032 1.00 25.80 276 LYS A CA 1
ATOM 2129 C C . LYS A 1 276 ? 25.605 -10.152 -0.202 1.00 25.80 276 LYS A C 1
ATOM 2131 O O . LYS A 1 276 ? 25.975 -10.696 -1.238 1.00 25.80 276 LYS A O 1
ATOM 2136 N N . ARG A 1 277 ? 24.932 -10.823 0.739 1.00 36.75 277 ARG A N 1
ATOM 2137 C CA . ARG A 1 277 ? 24.352 -12.172 0.567 1.00 36.75 277 ARG A CA 1
ATOM 2138 C C . ARG A 1 277 ? 22.909 -12.173 1.074 1.00 36.75 277 ARG A C 1
ATOM 2140 O O . ARG A 1 277 ? 22.606 -11.519 2.068 1.00 36.75 277 ARG A O 1
ATOM 2147 N N . ALA A 1 278 ? 22.018 -12.929 0.434 1.00 49.47 278 ALA A N 1
ATOM 2148 C CA . ALA A 1 278 ? 20.681 -13.239 0.959 1.00 49.47 278 ALA A CA 1
ATOM 2149 C C . ALA A 1 278 ? 20.758 -14.325 2.060 1.00 49.47 278 ALA A C 1
ATOM 2151 O O . ALA A 1 278 ? 20.044 -15.320 2.043 1.00 49.47 278 ALA A O 1
ATOM 2152 N N . MET A 1 279 ? 21.690 -14.139 2.994 1.00 61.09 279 MET A N 1
ATOM 2153 C CA . MET A 1 279 ? 21.864 -14.882 4.238 1.00 61.09 279 MET A CA 1
ATOM 2154 C C . MET A 1 279 ? 21.884 -13.831 5.340 1.00 61.09 279 MET A C 1
ATOM 2156 O O . MET A 1 279 ? 22.547 -12.803 5.193 1.00 61.09 279 MET A O 1
ATOM 2160 N N . ASP A 1 280 ? 21.128 -14.049 6.406 1.00 71.50 280 ASP A N 1
ATOM 2161 C CA . ASP A 1 280 ? 21.132 -13.140 7.543 1.00 71.50 280 ASP A CA 1
ATOM 2162 C C . ASP A 1 280 ? 22.051 -13.694 8.626 1.00 71.50 280 ASP A C 1
ATOM 2164 O O . ASP A 1 280 ? 21.860 -14.809 9.110 1.00 71.50 280 ASP A O 1
ATOM 2168 N N . GLU A 1 281 ? 23.048 -12.899 8.996 1.00 78.94 281 GLU A N 1
ATOM 2169 C CA . GLU A 1 281 ? 23.923 -13.166 10.128 1.00 78.94 281 GLU A CA 1
ATOM 2170 C C . GLU A 1 281 ? 23.539 -12.233 11.279 1.00 78.94 281 GLU A C 1
ATOM 2172 O O . GLU A 1 281 ? 23.557 -11.008 11.145 1.00 78.94 281 GLU A O 1
ATOM 2177 N N . TYR A 1 282 ? 23.178 -12.819 12.417 1.00 79.00 282 TYR A N 1
ATOM 2178 C CA . TYR A 1 282 ? 22.863 -12.105 13.646 1.00 79.00 282 TYR A CA 1
ATOM 2179 C C . TYR A 1 282 ? 23.976 -12.363 14.647 1.00 79.00 282 TYR A C 1
ATOM 2181 O O . TYR A 1 282 ? 24.011 -13.423 15.270 1.00 79.00 282 TYR A O 1
ATOM 2189 N N . THR A 1 283 ? 24.872 -11.392 14.807 1.00 81.38 283 THR A N 1
ATOM 2190 C CA . THR A 1 283 ? 25.914 -11.434 15.834 1.00 81.38 283 THR A CA 1
ATOM 2191 C C . THR A 1 283 ? 25.504 -10.569 17.021 1.00 81.38 283 THR A C 1
ATOM 2193 O O . THR A 1 283 ? 25.102 -9.414 16.871 1.00 81.38 283 THR A O 1
ATOM 2196 N N . SER A 1 284 ? 25.587 -11.148 18.213 1.00 83.38 284 SER A N 1
ATOM 2197 C CA . SER A 1 284 ? 25.182 -10.516 19.462 1.00 83.38 284 SER A CA 1
ATOM 2198 C C . SER A 1 284 ? 26.222 -10.732 20.550 1.00 83.38 284 SER A C 1
ATOM 2200 O O . SER A 1 284 ? 26.925 -11.745 20.564 1.00 83.38 284 SER A O 1
ATOM 2202 N N . GLU A 1 285 ? 26.301 -9.784 21.476 1.00 81.44 285 GLU A N 1
ATOM 2203 C CA . GLU A 1 285 ? 27.129 -9.903 22.675 1.00 81.44 285 GLU A CA 1
ATOM 2204 C C . GLU A 1 285 ? 26.310 -10.553 23.796 1.00 81.44 285 GLU A C 1
ATOM 2206 O O . GLU A 1 285 ? 25.170 -10.159 24.061 1.00 81.44 285 GLU A O 1
ATOM 2211 N N . ILE A 1 286 ? 26.880 -11.579 24.421 1.00 85.25 286 ILE A N 1
ATOM 2212 C CA . ILE A 1 286 ? 26.293 -12.331 25.534 1.00 85.25 286 ILE A CA 1
ATOM 2213 C C . ILE A 1 286 ? 27.182 -12.200 26.783 1.00 85.25 286 ILE A C 1
ATOM 2215 O O . ILE A 1 286 ? 28.100 -11.379 26.831 1.00 85.25 286 ILE A O 1
ATOM 2219 N N . PHE A 1 287 ? 26.895 -12.986 27.826 1.00 85.19 287 PHE A N 1
ATOM 2220 C CA . PHE A 1 287 ? 27.589 -12.925 29.114 1.00 85.19 287 PHE A CA 1
ATOM 2221 C C . PHE A 1 287 ? 29.126 -12.907 28.975 1.00 85.19 287 PHE A C 1
ATOM 2223 O O . PHE A 1 287 ? 29.704 -13.623 28.154 1.00 85.19 287 PHE A O 1
ATOM 2230 N N . MET A 1 288 ? 29.780 -12.069 29.789 1.00 83.38 288 MET A N 1
ATOM 2231 C CA . MET A 1 288 ? 31.237 -11.852 29.798 1.00 83.38 288 MET A CA 1
ATOM 2232 C C . MET A 1 288 ? 31.839 -11.380 28.460 1.00 83.38 288 MET A C 1
ATOM 2234 O O . MET A 1 288 ? 32.997 -11.672 28.172 1.00 83.38 288 MET A O 1
ATOM 2238 N N . GLY A 1 289 ? 31.073 -10.669 27.627 1.00 83.56 289 GLY A N 1
ATOM 2239 C CA . GLY A 1 289 ? 31.558 -10.155 26.339 1.00 83.56 289 GLY A CA 1
ATOM 2240 C C . GLY A 1 289 ? 31.770 -11.241 25.278 1.00 83.56 289 GLY A C 1
ATOM 2241 O O . GLY A 1 289 ? 32.389 -10.994 24.241 1.00 83.56 289 GLY A O 1
ATOM 2242 N N . SER A 1 290 ? 31.272 -12.459 25.526 1.00 83.69 290 SER A N 1
ATOM 2243 C CA . SER A 1 290 ? 31.299 -13.542 24.541 1.00 83.69 290 SER A CA 1
ATOM 2244 C C . SER A 1 290 ? 30.358 -13.229 23.374 1.00 83.69 290 SER A C 1
ATOM 2246 O O . SER A 1 290 ? 29.412 -12.454 23.510 1.00 83.69 290 SER A O 1
ATOM 2248 N N . LYS A 1 291 ? 30.601 -13.839 22.210 1.00 88.00 291 LYS A N 1
ATOM 2249 C CA . LYS A 1 291 ? 29.794 -13.619 21.002 1.00 88.00 291 LYS A CA 1
ATOM 2250 C C . LYS A 1 291 ? 28.881 -14.809 20.729 1.00 88.00 291 LYS A C 1
ATOM 2252 O O . LYS A 1 291 ? 29.316 -15.955 20.797 1.00 88.00 291 LYS A O 1
ATOM 2257 N N . ASN A 1 292 ? 27.634 -14.528 20.372 1.00 81.75 292 ASN A N 1
ATOM 2258 C CA . ASN A 1 292 ? 26.711 -15.485 19.775 1.00 81.75 292 ASN A CA 1
ATOM 2259 C C . ASN A 1 292 ? 26.437 -15.063 18.329 1.00 81.75 292 ASN A C 1
ATOM 2261 O O . ASN A 1 292 ? 26.070 -13.914 18.097 1.00 81.75 292 ASN A O 1
ATOM 2265 N N . THR A 1 293 ? 26.601 -15.981 17.377 1.00 84.69 293 THR A N 1
ATOM 2266 C CA . THR A 1 293 ? 26.348 -15.728 15.953 1.00 84.69 293 THR A CA 1
ATOM 2267 C C . THR A 1 293 ? 25.349 -16.748 15.427 1.00 84.69 293 THR A C 1
ATOM 2269 O O . THR A 1 293 ? 25.578 -17.952 15.527 1.00 84.69 293 THR A O 1
ATOM 2272 N N . ILE A 1 294 ? 24.245 -16.267 14.858 1.00 83.62 294 ILE A N 1
ATOM 2273 C CA . ILE A 1 294 ? 23.222 -17.090 14.211 1.00 83.62 294 ILE A CA 1
ATOM 2274 C C . ILE A 1 294 ? 23.245 -16.787 12.715 1.00 83.62 294 ILE A C 1
ATOM 2276 O O . ILE A 1 294 ? 23.024 -15.645 12.318 1.00 83.62 294 ILE A O 1
ATOM 2280 N N . VAL A 1 295 ? 23.482 -17.806 11.887 1.00 83.94 295 VAL A N 1
ATOM 2281 C CA . VAL A 1 295 ? 23.434 -17.694 10.423 1.00 83.94 295 VAL A CA 1
ATOM 2282 C C . VAL A 1 295 ? 22.166 -18.371 9.925 1.00 83.94 295 VAL A C 1
ATOM 2284 O O . VAL A 1 295 ? 21.955 -19.558 10.167 1.00 83.94 295 VAL A O 1
ATOM 2287 N N . LEU A 1 296 ? 21.322 -17.619 9.225 1.00 80.12 296 LEU A N 1
ATOM 2288 C CA . LEU A 1 296 ? 20.109 -18.132 8.604 1.00 80.12 296 LEU A CA 1
ATOM 2289 C C . LEU A 1 296 ? 20.204 -18.004 7.088 1.00 80.12 296 LEU A C 1
ATOM 2291 O O . LEU A 1 296 ? 20.430 -16.921 6.546 1.00 80.12 296 LEU A O 1
ATOM 2295 N N . HIS A 1 297 ? 19.956 -19.117 6.410 1.00 78.69 297 HIS A N 1
ATOM 2296 C CA . HIS A 1 297 ? 19.671 -19.149 4.985 1.00 78.69 297 HIS A CA 1
ATOM 2297 C C . HIS A 1 297 ? 18.193 -19.462 4.806 1.00 78.69 297 HIS A C 1
ATOM 2299 O O . HIS A 1 297 ? 17.682 -20.405 5.414 1.00 78.69 297 HIS A O 1
ATOM 2305 N N . ASN A 1 298 ? 17.503 -18.670 3.994 1.00 69.75 298 ASN A N 1
ATOM 2306 C CA . ASN A 1 298 ? 16.097 -18.898 3.738 1.00 69.75 298 ASN A CA 1
ATOM 2307 C C . ASN A 1 298 ? 15.781 -18.686 2.260 1.00 69.75 298 ASN A C 1
ATOM 2309 O O . ASN A 1 298 ? 16.185 -17.689 1.663 1.00 69.75 298 ASN A O 1
ATOM 2313 N N . THR A 1 299 ? 15.077 -19.656 1.692 1.00 67.56 299 THR A N 1
ATOM 2314 C CA . THR A 1 299 ? 14.650 -19.661 0.298 1.00 67.56 299 THR A CA 1
ATOM 2315 C C . THR A 1 299 ? 13.172 -19.322 0.284 1.00 67.56 299 THR A C 1
ATOM 2317 O O . THR A 1 299 ? 12.366 -20.018 0.898 1.00 67.56 299 THR A O 1
ATOM 2320 N N . TYR A 1 300 ? 12.825 -18.233 -0.392 1.00 67.44 300 TYR A N 1
ATOM 2321 C CA . TYR A 1 300 ? 11.459 -17.740 -0.445 1.00 67.44 300 TYR A CA 1
ATOM 2322 C C . TYR A 1 300 ? 11.035 -17.494 -1.886 1.00 67.44 300 TYR A C 1
ATOM 2324 O O . TYR A 1 300 ? 11.770 -16.858 -2.639 1.00 67.44 300 TYR A O 1
ATOM 2332 N N . GLU A 1 301 ? 9.807 -17.888 -2.204 1.00 66.44 301 GLU A N 1
ATOM 2333 C CA . GLU A 1 301 ? 9.084 -17.406 -3.378 1.00 66.44 301 GLU A CA 1
ATOM 2334 C C . GLU A 1 301 ? 8.382 -16.092 -3.003 1.00 66.44 301 GLU A C 1
ATOM 2336 O O . GLU A 1 301 ? 7.349 -16.092 -2.327 1.00 66.44 301 GLU A O 1
ATOM 2341 N N . ASP A 1 302 ? 8.969 -14.949 -3.371 1.00 67.88 302 ASP A N 1
ATOM 2342 C CA . ASP A 1 302 ? 8.523 -13.636 -2.870 1.00 67.88 302 ASP A CA 1
ATOM 2343 C C . ASP A 1 302 ? 7.072 -13.313 -3.267 1.00 67.88 302 ASP A C 1
ATOM 2345 O O . ASP A 1 302 ? 6.306 -12.770 -2.466 1.00 67.88 302 ASP A O 1
ATOM 2349 N N . SER A 1 303 ? 6.656 -13.715 -4.470 1.00 71.44 303 SER A N 1
ATOM 2350 C CA . SER A 1 303 ? 5.283 -13.535 -4.953 1.00 71.44 303 SER A CA 1
ATOM 2351 C C . SER A 1 303 ? 4.266 -14.354 -4.166 1.00 71.44 303 SER A C 1
ATOM 2353 O O . SER A 1 303 ? 3.224 -13.822 -3.777 1.00 71.44 303 SER A O 1
ATOM 2355 N N . LEU A 1 304 ? 4.590 -15.613 -3.857 1.00 70.94 304 LEU A N 1
ATOM 2356 C CA . LEU A 1 304 ? 3.719 -16.499 -3.079 1.00 70.94 304 LEU A CA 1
ATOM 2357 C C . LEU A 1 304 ? 3.647 -16.084 -1.604 1.00 70.94 304 LEU A C 1
ATOM 2359 O O . LEU A 1 304 ? 2.618 -16.272 -0.964 1.00 70.94 304 LEU A O 1
ATOM 2363 N N . LEU A 1 305 ? 4.704 -15.473 -1.057 1.00 68.62 305 LEU A N 1
ATOM 2364 C CA . LEU A 1 305 ? 4.657 -14.904 0.293 1.00 68.62 305 LEU A CA 1
ATOM 2365 C C . LEU A 1 305 ? 3.914 -13.573 0.366 1.00 68.62 305 LEU A C 1
ATOM 2367 O O . LEU A 1 305 ? 3.311 -13.275 1.398 1.00 68.62 305 LEU A O 1
ATOM 2371 N N . THR A 1 306 ? 3.995 -12.750 -0.679 1.00 74.12 306 THR A N 1
ATOM 2372 C CA . THR A 1 306 ? 3.400 -11.409 -0.656 1.00 74.12 306 THR A CA 1
ATOM 2373 C C . THR A 1 306 ? 1.921 -11.420 -1.027 1.00 74.12 306 THR A C 1
ATOM 2375 O O . THR A 1 306 ? 1.154 -10.615 -0.513 1.00 74.12 306 THR A O 1
ATOM 2378 N N . THR A 1 307 ? 1.489 -12.366 -1.850 1.00 78.19 307 THR A N 1
ATOM 2379 C CA . THR A 1 307 ? 0.091 -12.515 -2.268 1.00 78.19 307 THR A CA 1
ATOM 2380 C C . THR A 1 307 ? -0.906 -12.572 -1.103 1.00 78.19 307 THR A C 1
ATOM 2382 O O . THR A 1 307 ? -1.804 -11.727 -1.049 1.00 78.19 307 THR A O 1
ATOM 2385 N N . PRO A 1 308 ? -0.733 -13.450 -0.095 1.00 79.56 308 PRO A N 1
ATOM 2386 C CA . PRO A 1 308 ? -1.632 -13.464 1.056 1.00 79.56 308 PRO A CA 1
ATOM 2387 C C . PRO A 1 308 ? -1.572 -12.166 1.871 1.00 79.56 308 PRO A C 1
ATOM 2389 O O . PRO A 1 308 ? -2.566 -11.770 2.471 1.00 79.56 308 PRO A O 1
ATOM 2392 N N . ILE A 1 309 ? -0.420 -11.480 1.877 1.00 82.69 309 ILE A N 1
ATOM 2393 C CA . ILE A 1 309 ? -0.246 -10.186 2.552 1.00 82.69 309 ILE A CA 1
ATOM 2394 C C . ILE A 1 309 ? -1.076 -9.103 1.854 1.00 82.69 309 ILE A C 1
ATOM 2396 O O . ILE A 1 309 ? -1.712 -8.311 2.543 1.00 82.69 309 ILE A O 1
ATOM 2400 N N . ILE A 1 310 ? -1.105 -9.079 0.516 1.00 83.69 310 ILE A N 1
ATOM 2401 C CA . ILE A 1 310 ? -1.944 -8.162 -0.274 1.00 83.69 310 ILE A CA 1
ATOM 2402 C C . ILE A 1 310 ? -3.418 -8.366 0.078 1.00 83.69 310 ILE A C 1
ATOM 2404 O O . ILE A 1 310 ? -4.111 -7.398 0.400 1.00 83.69 310 ILE A O 1
ATOM 2408 N N . LEU A 1 311 ? -3.878 -9.621 0.078 1.00 82.00 311 LEU A N 1
ATOM 2409 C CA . LEU A 1 311 ? -5.256 -9.950 0.438 1.00 82.00 311 LEU A CA 1
ATOM 2410 C C . LEU A 1 311 ? -5.566 -9.505 1.872 1.00 82.00 311 LEU A C 1
ATOM 2412 O O . LEU A 1 311 ? -6.514 -8.754 2.088 1.00 82.00 311 LEU A O 1
ATOM 2416 N N . ASP A 1 312 ? -4.740 -9.885 2.849 1.00 85.44 312 ASP A N 1
ATOM 2417 C CA . ASP A 1 312 ? -4.950 -9.506 4.248 1.00 85.44 312 ASP A CA 1
ATOM 2418 C C . ASP A 1 312 ? -4.937 -7.976 4.449 1.00 85.44 312 ASP A C 1
ATOM 2420 O O . ASP A 1 312 ? -5.748 -7.459 5.216 1.00 85.44 312 ASP A O 1
ATOM 2424 N N . LEU A 1 313 ? -4.072 -7.232 3.747 1.00 88.31 313 LEU A N 1
ATOM 2425 C CA . LEU A 1 313 ? -4.025 -5.764 3.801 1.00 88.31 313 LEU A CA 1
ATOM 2426 C C . LEU A 1 313 ? -5.340 -5.140 3.335 1.00 88.31 313 LEU A C 1
ATOM 2428 O O . LEU A 1 313 ? -5.882 -4.269 4.014 1.00 88.31 313 LEU A O 1
ATOM 2432 N N . VAL A 1 314 ? -5.868 -5.602 2.203 1.00 86.88 314 VAL A N 1
ATOM 2433 C CA . VAL A 1 314 ? -7.113 -5.086 1.622 1.00 86.88 314 VAL A CA 1
ATOM 2434 C C . VAL A 1 314 ? -8.305 -5.408 2.515 1.00 86.88 314 VAL A C 1
ATOM 2436 O O . VAL A 1 314 ? -9.135 -4.539 2.787 1.00 86.88 314 VAL A O 1
ATOM 2439 N N . LEU A 1 315 ? -8.361 -6.638 3.028 1.00 84.88 315 LEU A N 1
ATOM 2440 C CA . LEU A 1 315 ? -9.403 -7.076 3.951 1.00 84.88 315 LEU A CA 1
ATOM 2441 C C . LEU A 1 315 ? -9.391 -6.276 5.253 1.00 84.88 315 LEU A C 1
ATOM 2443 O O . LEU A 1 315 ? -10.441 -5.846 5.730 1.00 84.88 315 LEU A O 1
ATOM 2447 N N . LEU A 1 316 ? -8.207 -6.062 5.832 1.00 88.62 316 LEU A N 1
ATOM 2448 C CA . LEU A 1 316 ? -8.061 -5.274 7.050 1.00 88.62 316 LEU A CA 1
ATOM 2449 C C . LEU A 1 316 ? -8.372 -3.799 6.814 1.00 88.62 316 LEU A C 1
ATOM 2451 O O . LEU A 1 316 ? -8.997 -3.180 7.676 1.00 88.62 316 LEU A O 1
ATOM 2455 N N . ALA A 1 317 ? -7.977 -3.233 5.674 1.00 90.19 317 ALA A N 1
ATOM 2456 C CA . ALA A 1 317 ? -8.306 -1.857 5.329 1.00 90.19 317 ALA A CA 1
ATOM 2457 C C . ALA A 1 317 ? -9.817 -1.669 5.199 1.00 90.19 317 ALA A C 1
ATOM 2459 O O . ALA A 1 317 ? -10.369 -0.780 5.847 1.00 90.19 317 ALA A O 1
ATOM 2460 N N . GLU A 1 318 ? -10.512 -2.538 4.459 1.00 87.94 318 GLU A N 1
ATOM 2461 C CA . GLU A 1 318 ? -11.965 -2.433 4.339 1.00 87.94 318 GLU A CA 1
ATOM 2462 C C . GLU A 1 318 ? -12.663 -2.599 5.693 1.00 87.94 318 GLU A C 1
ATOM 2464 O O . GLU A 1 318 ? -13.508 -1.767 6.043 1.00 87.94 318 GLU A O 1
ATOM 2469 N N . LEU A 1 319 ? -12.263 -3.599 6.487 1.00 86.06 319 LEU A N 1
ATOM 2470 C CA . LEU A 1 319 ? -12.811 -3.830 7.823 1.00 86.06 319 LEU A CA 1
ATOM 2471 C C . LEU A 1 319 ? -12.606 -2.609 8.726 1.00 86.06 319 LEU A C 1
ATOM 2473 O O . LEU A 1 319 ? -13.516 -2.210 9.452 1.00 86.06 319 LEU A O 1
ATOM 2477 N N . SER A 1 320 ? -11.440 -1.970 8.640 1.00 89.06 320 SER A N 1
ATOM 2478 C CA . SER A 1 320 ? -11.131 -0.755 9.398 1.00 89.06 320 SER A CA 1
ATOM 2479 C C . SER A 1 320 ? -12.072 0.395 9.048 1.00 89.06 320 SER A C 1
ATOM 2481 O O . SER A 1 320 ? -12.446 1.154 9.939 1.00 89.06 320 SER A O 1
ATOM 2483 N N . THR A 1 321 ? -12.534 0.491 7.795 1.00 88.00 321 THR A N 1
ATOM 2484 C CA . THR A 1 321 ? -13.525 1.512 7.401 1.00 88.00 321 THR A CA 1
ATOM 2485 C C . THR A 1 321 ? -14.932 1.263 7.953 1.00 88.00 321 THR A C 1
ATOM 2487 O O . THR A 1 321 ? -15.766 2.168 7.907 1.00 88.00 321 THR A O 1
ATOM 2490 N N . ARG A 1 322 ? -15.224 0.056 8.458 1.00 86.12 322 ARG A N 1
ATOM 2491 C CA . ARG A 1 322 ? -16.514 -0.292 9.084 1.00 86.12 322 ARG A CA 1
ATOM 2492 C C . ARG A 1 322 ? -16.515 -0.124 10.599 1.00 86.12 322 ARG A C 1
ATOM 2494 O O . ARG A 1 322 ? -17.585 -0.060 11.201 1.00 86.12 322 ARG A O 1
ATOM 2501 N N . ILE A 1 323 ? -15.342 -0.060 11.223 1.00 86.31 323 ILE A N 1
ATOM 2502 C CA . ILE A 1 323 ? -15.229 0.076 12.673 1.00 86.31 323 ILE A CA 1
ATOM 2503 C C . ILE A 1 323 ? -15.441 1.539 13.064 1.00 86.31 323 ILE A C 1
ATOM 2505 O O . ILE A 1 323 ? -14.766 2.446 12.579 1.00 86.31 323 ILE A O 1
ATOM 2509 N N . GLN A 1 324 ? -16.377 1.752 13.985 1.00 88.31 324 GLN A N 1
ATOM 2510 C CA . GLN A 1 324 ? -16.661 3.050 14.578 1.00 88.31 324 GLN A CA 1
ATOM 2511 C C . GLN A 1 324 ? -16.524 2.981 16.098 1.00 88.31 324 GLN A C 1
ATOM 2513 O O . GLN A 1 324 ? -16.925 2.009 16.743 1.00 88.31 324 GLN A O 1
ATOM 2518 N N . LEU A 1 325 ? -15.963 4.038 16.669 1.00 86.50 325 LEU A N 1
ATOM 2519 C CA . LEU A 1 325 ? -15.648 4.176 18.081 1.00 86.50 325 LEU A CA 1
ATOM 2520 C C . LEU A 1 325 ? -16.467 5.319 18.687 1.00 86.50 325 LEU A C 1
ATOM 2522 O O . LEU A 1 325 ? -16.634 6.370 18.072 1.00 86.50 325 LEU A O 1
ATOM 2526 N N . LYS A 1 326 ? -16.960 5.131 19.913 1.00 86.88 326 LYS A N 1
ATOM 2527 C CA . LYS A 1 326 ? -17.678 6.158 20.683 1.00 86.88 326 LYS A CA 1
ATOM 2528 C C . LYS A 1 326 ? -16.950 6.410 22.009 1.00 86.88 326 LYS A C 1
ATOM 2530 O O . LYS A 1 326 ? -16.986 5.534 22.883 1.00 86.88 326 LYS A O 1
ATOM 2535 N N . PRO A 1 327 ? -16.261 7.554 22.165 1.00 83.69 327 PRO A N 1
ATOM 2536 C CA . PRO A 1 327 ? -15.660 7.953 23.429 1.00 83.69 327 PRO A CA 1
ATOM 2537 C C . PRO A 1 327 ? -16.727 8.083 24.514 1.00 83.69 327 PRO A C 1
ATOM 2539 O O . PRO A 1 327 ? -17.860 8.497 24.252 1.00 83.69 327 PRO A O 1
ATOM 2542 N N . GLU A 1 328 ? -16.363 7.725 25.739 1.00 82.81 328 GLU A N 1
ATOM 2543 C CA . GLU A 1 328 ? -17.249 7.868 26.889 1.00 82.81 328 GLU A CA 1
ATOM 2544 C C . GLU A 1 328 ? -17.566 9.351 27.133 1.00 82.81 328 GLU A C 1
ATOM 2546 O O . GLU A 1 328 ? -16.680 10.198 27.058 1.00 82.81 328 GLU A O 1
ATOM 2551 N N . GLY A 1 329 ? -18.845 9.673 27.348 1.00 82.50 329 GLY A N 1
ATOM 2552 C CA . GLY A 1 329 ? -19.312 11.059 27.486 1.00 82.50 329 GLY A CA 1
ATOM 2553 C C . GLY A 1 329 ? -19.585 11.801 26.170 1.00 82.50 329 GLY A C 1
ATOM 2554 O O . GLY A 1 329 ? -19.919 12.981 26.208 1.00 82.50 329 GLY A O 1
ATOM 2555 N N . THR A 1 330 ? -19.483 11.138 25.012 1.00 86.25 330 THR A N 1
ATOM 2556 C CA . THR A 1 330 ? -19.865 11.719 23.712 1.00 86.25 330 THR A CA 1
ATOM 2557 C C . THR A 1 330 ? -20.909 10.861 23.005 1.00 86.25 330 THR A C 1
ATOM 2559 O O . THR A 1 330 ? -20.831 9.636 23.047 1.00 86.25 330 THR A O 1
ATOM 2562 N N . ASP A 1 331 ? -21.856 11.489 22.305 1.00 84.56 331 ASP A N 1
ATOM 2563 C CA . ASP A 1 331 ? -22.898 10.778 21.543 1.00 84.56 331 ASP A CA 1
ATOM 2564 C C . ASP A 1 331 ? -22.514 10.480 20.088 1.00 84.56 331 ASP A C 1
ATOM 2566 O O . ASP A 1 331 ? -23.255 9.813 19.365 1.00 84.56 331 ASP A O 1
ATOM 2570 N N . LYS A 1 332 ? -21.345 10.952 19.640 1.00 89.25 332 LYS A N 1
ATOM 2571 C CA . LYS A 1 332 ? -20.904 10.823 18.250 1.00 89.25 332 LYS A CA 1
ATOM 2572 C C . LYS A 1 332 ? -19.922 9.669 18.084 1.00 89.25 332 LYS A C 1
ATOM 2574 O O . LYS A 1 332 ? -18.889 9.603 18.747 1.00 89.25 332 LYS A O 1
ATOM 2579 N N . PHE A 1 333 ? -20.239 8.788 17.143 1.00 87.75 333 PHE A N 1
ATOM 2580 C CA . PHE A 1 333 ? -19.294 7.806 16.633 1.00 87.75 333 PHE A CA 1
ATOM 2581 C C . PHE A 1 333 ? -18.279 8.486 15.708 1.00 87.75 333 PHE A C 1
ATOM 2583 O O . PHE A 1 333 ? -18.632 9.381 14.942 1.00 87.75 333 PHE A O 1
ATOM 2590 N N . HIS A 1 334 ? -17.031 8.037 15.763 1.00 88.12 334 HIS A N 1
ATOM 2591 C CA . HIS A 1 334 ? -15.968 8.434 14.843 1.00 88.12 334 HIS A CA 1
ATOM 2592 C C . HIS A 1 334 ? -15.247 7.189 14.319 1.00 88.12 334 HIS A C 1
ATOM 2594 O O . HIS A 1 334 ? -15.254 6.137 14.962 1.00 88.12 334 HIS A O 1
ATOM 2600 N N . SER A 1 335 ? -14.666 7.285 13.128 1.00 89.81 335 SER A N 1
ATOM 2601 C CA . SER A 1 335 ? -13.807 6.243 12.562 1.00 89.81 335 SER A CA 1
ATOM 2602 C C . SER A 1 335 ? -12.435 6.230 13.240 1.00 89.81 335 SER A C 1
ATOM 2604 O O . SER A 1 335 ? -12.096 7.125 14.017 1.00 89.81 335 SER A O 1
ATOM 2606 N N . PHE A 1 336 ? -11.622 5.220 12.927 1.00 89.75 336 PHE A N 1
ATOM 2607 C CA . PHE A 1 336 ? -10.197 5.269 13.242 1.00 89.75 336 PHE A CA 1
ATOM 2608 C C . PHE A 1 336 ? -9.518 6.495 12.625 1.00 89.75 336 PHE A C 1
ATOM 2610 O O . PHE A 1 336 ? -10.005 7.078 11.654 1.00 89.75 336 PHE A O 1
ATOM 2617 N N . HIS A 1 337 ? -8.357 6.842 13.181 1.00 92.75 337 HIS A N 1
ATOM 2618 C CA . HIS A 1 337 ? -7.472 7.816 12.563 1.00 92.75 337 HIS A CA 1
ATOM 2619 C C . HIS A 1 337 ? -7.149 7.384 11.113 1.00 92.75 337 HIS A C 1
ATOM 2621 O O . HIS A 1 337 ? -6.847 6.206 10.905 1.00 92.75 337 HIS A O 1
ATOM 2627 N N . PRO A 1 338 ? -7.173 8.301 10.126 1.00 92.62 338 PRO A N 1
ATOM 2628 C CA . PRO A 1 338 ? -6.956 7.986 8.707 1.00 92.62 338 PRO A CA 1
ATOM 2629 C C . PRO A 1 338 ? -5.654 7.231 8.409 1.00 92.62 338 PRO A C 1
ATOM 2631 O O . PRO A 1 338 ? -5.631 6.333 7.575 1.00 92.62 338 PRO A O 1
ATOM 2634 N N . VAL A 1 339 ? -4.580 7.524 9.143 1.00 93.12 339 VAL A N 1
ATOM 2635 C CA . VAL A 1 339 ? -3.347 6.718 9.123 1.00 93.12 339 VAL A CA 1
ATOM 2636 C C . VAL A 1 339 ? -3.554 5.378 9.847 1.00 93.12 339 VAL A C 1
ATOM 2638 O O . VAL A 1 339 ? -3.586 5.323 11.081 1.00 93.12 339 VAL A O 1
ATOM 2641 N N . ALA A 1 340 ? -3.672 4.293 9.079 1.00 86.94 340 ALA A N 1
ATOM 2642 C CA . ALA A 1 340 ? -4.077 2.972 9.555 1.00 86.94 340 ALA A CA 1
ATOM 2643 C C . ALA A 1 340 ? -2.931 2.146 10.160 1.00 86.94 340 ALA A C 1
ATOM 2645 O O . ALA A 1 340 ? -2.409 1.207 9.555 1.00 86.94 340 ALA A O 1
ATOM 2646 N N . THR A 1 341 ? -2.616 2.412 11.428 1.00 89.06 341 THR A N 1
ATOM 2647 C CA . THR A 1 341 ? -1.616 1.642 12.195 1.00 89.06 341 THR A CA 1
ATOM 2648 C C . THR A 1 341 ? -1.965 0.160 12.352 1.00 89.06 341 THR A C 1
ATOM 2650 O O . THR A 1 341 ? -1.072 -0.661 12.564 1.00 89.06 341 THR A O 1
ATOM 2653 N N . ILE A 1 342 ? -3.234 -0.224 12.196 1.00 87.31 342 ILE A N 1
ATOM 2654 C CA . ILE A 1 342 ? -3.682 -1.625 12.207 1.00 87.31 342 ILE A CA 1
ATOM 2655 C C . ILE A 1 342 ? -3.033 -2.469 11.096 1.00 87.31 342 ILE A C 1
ATOM 2657 O O . ILE A 1 342 ? -2.876 -3.679 11.253 1.00 87.31 342 ILE A O 1
ATOM 2661 N N . LEU A 1 343 ? -2.573 -1.834 10.011 1.00 90.88 343 LEU A N 1
ATOM 2662 C CA . LEU A 1 343 ? -1.893 -2.499 8.896 1.00 90.88 343 LEU A CA 1
ATOM 2663 C C . LEU A 1 343 ? -0.407 -2.794 9.184 1.00 90.88 343 LEU A C 1
ATOM 2665 O O . LEU A 1 343 ? 0.228 -3.540 8.440 1.00 90.88 343 LEU A O 1
ATOM 2669 N N . SER A 1 344 ? 0.144 -2.300 10.302 1.00 92.06 344 SER A N 1
ATOM 2670 C CA . SER A 1 344 ? 1.579 -2.395 10.630 1.00 92.06 344 SER A CA 1
ATOM 2671 C C . SER A 1 344 ? 2.127 -3.821 10.715 1.00 92.06 344 SER A C 1
ATOM 2673 O O . SER A 1 344 ? 3.326 -4.044 10.529 1.00 92.06 344 SER A O 1
ATOM 2675 N N . TYR A 1 345 ? 1.266 -4.797 11.025 1.00 88.94 345 TYR A N 1
ATOM 2676 C CA . TYR A 1 345 ? 1.637 -6.215 11.056 1.00 88.94 345 TYR A CA 1
ATOM 2677 C C . TYR A 1 345 ? 2.093 -6.730 9.679 1.00 88.94 345 TYR A C 1
ATOM 2679 O O . TYR A 1 345 ? 2.912 -7.647 9.594 1.00 88.94 345 TYR A O 1
ATOM 2687 N N . LEU A 1 346 ? 1.578 -6.121 8.610 1.00 90.69 346 LEU A N 1
ATOM 2688 C CA . LEU A 1 346 ? 1.766 -6.525 7.220 1.00 90.69 346 LEU A CA 1
ATOM 2689 C C . LEU A 1 346 ? 2.688 -5.578 6.439 1.00 90.69 346 LEU A C 1
ATOM 2691 O O . LEU A 1 346 ? 3.169 -5.959 5.374 1.00 90.69 346 LEU A O 1
ATOM 2695 N N . THR A 1 347 ? 2.989 -4.395 6.983 1.00 90.94 347 THR A N 1
ATOM 2696 C CA . THR A 1 347 ? 3.893 -3.408 6.375 1.00 90.94 347 THR A CA 1
ATOM 2697 C C . THR A 1 347 ? 5.228 -3.323 7.110 1.00 90.94 347 THR A C 1
ATOM 2699 O O . THR A 1 347 ? 5.327 -3.574 8.316 1.00 90.94 347 THR A O 1
ATOM 2702 N N . LYS A 1 348 ? 6.303 -3.047 6.374 1.00 87.50 348 LYS A N 1
ATOM 2703 C CA . LYS A 1 348 ? 7.687 -3.084 6.851 1.00 87.50 348 LYS A CA 1
ATOM 2704 C C . LYS A 1 348 ? 8.112 -1.784 7.512 1.00 87.50 348 LYS A C 1
ATOM 2706 O O . LYS A 1 348 ? 8.790 -1.851 8.536 1.00 87.50 348 LYS A O 1
ATOM 2711 N N . ALA A 1 349 ? 7.697 -0.648 6.969 1.00 88.88 349 ALA A N 1
ATOM 2712 C CA . ALA A 1 349 ? 7.923 0.676 7.527 1.00 88.88 349 ALA A CA 1
ATOM 2713 C C . ALA A 1 349 ? 6.563 1.310 7.863 1.00 88.88 349 ALA A C 1
ATOM 2715 O O . ALA A 1 349 ? 6.062 2.112 7.084 1.00 88.88 349 ALA A O 1
ATOM 2716 N N . PRO A 1 350 ? 5.915 0.906 8.971 1.00 90.31 350 PRO A N 1
ATOM 2717 C CA . PRO A 1 350 ? 4.537 1.290 9.223 1.00 90.31 350 PRO A CA 1
ATOM 2718 C C . PRO A 1 350 ? 4.359 2.804 9.337 1.00 90.31 350 PRO A C 1
ATOM 2720 O O . PRO A 1 350 ? 5.005 3.443 10.170 1.00 90.31 350 PRO A O 1
ATOM 2723 N N . LEU A 1 351 ? 3.443 3.347 8.534 1.00 91.00 351 LEU A N 1
ATOM 2724 C CA . LEU A 1 351 ? 2.981 4.724 8.645 1.00 91.00 351 LEU A CA 1
ATOM 2725 C C . LEU A 1 351 ? 2.190 4.882 9.950 1.00 91.00 351 LEU A C 1
ATOM 2727 O O . LEU A 1 351 ? 1.284 4.096 10.247 1.00 91.00 351 LEU A O 1
ATOM 2731 N N . VAL A 1 352 ? 2.529 5.904 10.733 1.00 92.12 352 VAL A N 1
ATOM 2732 C CA . VAL A 1 352 ? 1.897 6.182 12.028 1.00 92.12 352 VAL A CA 1
ATOM 2733 C C . VAL A 1 352 ? 1.410 7.630 12.108 1.00 92.12 352 VAL A C 1
ATOM 2735 O O . VAL A 1 352 ? 1.967 8.493 11.428 1.00 92.12 352 VAL A O 1
ATOM 2738 N N . PRO A 1 353 ? 0.368 7.923 12.910 1.00 91.88 353 PRO A N 1
ATOM 2739 C CA . PRO A 1 353 ? -0.098 9.284 13.120 1.00 91.88 353 PRO A CA 1
ATOM 2740 C C . PRO A 1 353 ? 1.035 10.214 13.584 1.00 91.88 353 PRO A C 1
ATOM 2742 O O . PRO A 1 353 ? 1.901 9.774 14.356 1.00 91.88 353 PRO A O 1
ATOM 2745 N N . PRO A 1 354 ? 1.026 11.494 13.174 1.00 87.25 354 PRO A N 1
ATOM 2746 C CA . PRO A 1 354 ? 2.027 12.464 13.605 1.00 87.25 354 PRO A CA 1
ATOM 2747 C C . PRO A 1 354 ? 2.184 12.498 15.132 1.00 87.25 354 PRO A C 1
ATOM 2749 O O . PRO A 1 354 ? 1.203 12.518 15.873 1.00 87.25 354 PRO A O 1
ATOM 2752 N N . GLY A 1 355 ? 3.431 12.479 15.610 1.00 86.62 355 GLY A N 1
ATOM 2753 C CA . GLY A 1 355 ? 3.748 12.504 17.044 1.00 86.62 355 GLY A CA 1
ATOM 2754 C C . GLY A 1 355 ? 3.641 11.158 17.772 1.00 86.62 355 GLY A C 1
ATOM 2755 O O . GLY A 1 355 ? 3.828 11.118 18.987 1.00 86.62 355 GLY A O 1
ATOM 2756 N N . THR A 1 356 ? 3.375 10.052 17.068 1.00 89.19 356 THR A N 1
ATOM 2757 C CA . THR A 1 356 ? 3.330 8.703 17.662 1.00 89.19 356 THR A CA 1
ATOM 2758 C C . THR A 1 356 ? 4.571 7.869 17.327 1.00 89.19 356 THR A C 1
ATOM 2760 O O . THR A 1 356 ? 5.281 8.133 16.357 1.00 89.19 356 THR A O 1
ATOM 2763 N N . LEU A 1 357 ? 4.869 6.864 18.159 1.00 88.44 357 LEU A N 1
ATOM 2764 C CA . LEU A 1 357 ? 6.035 5.994 17.983 1.00 88.44 357 LEU A CA 1
ATOM 2765 C C . LEU A 1 357 ? 5.742 4.831 17.032 1.00 88.44 357 LEU A C 1
ATOM 2767 O O . LEU A 1 357 ? 4.712 4.164 17.129 1.00 88.44 357 LEU A O 1
ATOM 2771 N N . VAL A 1 358 ? 6.717 4.521 16.182 1.00 89.62 358 VAL A N 1
ATOM 2772 C CA . VAL A 1 358 ? 6.678 3.359 15.291 1.00 89.62 358 VAL A CA 1
ATOM 2773 C C . VAL A 1 358 ? 7.007 2.086 16.077 1.00 89.62 358 VAL A C 1
ATOM 2775 O O . VAL A 1 358 ? 8.076 1.969 16.678 1.00 89.62 358 VAL A O 1
ATOM 2778 N N . VAL A 1 359 ? 6.113 1.094 16.043 1.00 89.06 359 VAL A N 1
ATOM 2779 C CA . VAL A 1 359 ? 6.327 -0.224 16.665 1.00 89.06 359 VAL A CA 1
ATOM 2780 C C . VAL A 1 359 ? 6.545 -1.268 15.578 1.00 89.06 359 VAL A C 1
ATOM 2782 O O . VAL A 1 359 ? 5.615 -1.579 14.844 1.00 89.06 359 VAL A O 1
ATOM 2785 N N . ASN A 1 360 ? 7.747 -1.851 15.511 1.00 87.62 360 ASN A N 1
ATOM 2786 C CA . ASN A 1 360 ? 8.125 -2.860 14.504 1.00 87.62 360 ASN A CA 1
ATOM 2787 C C . ASN A 1 360 ? 8.142 -4.312 15.016 1.00 87.62 360 ASN A C 1
ATOM 2789 O O . ASN A 1 360 ? 8.341 -5.241 14.230 1.00 87.62 360 ASN A O 1
ATOM 2793 N N . ALA A 1 361 ? 7.948 -4.517 16.322 1.00 85.56 361 ALA A N 1
ATOM 2794 C CA . ALA A 1 361 ? 7.926 -5.842 16.936 1.00 85.56 361 ALA A CA 1
ATOM 2795 C C . ALA A 1 361 ? 6.678 -6.619 16.490 1.00 85.56 361 ALA A C 1
ATOM 2797 O O . ALA A 1 361 ? 5.550 -6.259 16.840 1.00 85.56 361 ALA A O 1
ATOM 2798 N N . LEU A 1 362 ? 6.880 -7.699 15.730 1.00 82.81 362 LEU A N 1
ATOM 2799 C CA . LEU A 1 362 ? 5.795 -8.409 15.047 1.00 82.81 362 LEU A CA 1
ATOM 2800 C C . LEU A 1 362 ? 4.772 -9.008 16.029 1.00 82.81 362 LEU A C 1
ATOM 2802 O O . LEU A 1 362 ? 3.569 -8.969 15.772 1.00 82.81 362 LEU A O 1
ATOM 2806 N N . ALA A 1 363 ? 5.235 -9.526 17.171 1.00 84.06 363 ALA A N 1
ATOM 2807 C CA . ALA A 1 363 ? 4.365 -10.082 18.208 1.00 84.06 363 ALA A CA 1
ATOM 2808 C C . ALA A 1 363 ? 3.451 -9.011 18.824 1.00 84.06 363 ALA A C 1
ATOM 2810 O O . ALA A 1 363 ? 2.257 -9.247 19.001 1.00 84.06 363 ALA A O 1
ATOM 2811 N N . LYS A 1 364 ? 3.981 -7.805 19.071 1.00 87.81 364 LYS A N 1
ATOM 2812 C CA . LYS A 1 364 ? 3.201 -6.669 19.589 1.00 87.81 364 LYS A CA 1
ATOM 2813 C C . LYS A 1 364 ? 2.184 -6.181 18.560 1.00 87.81 364 LYS A C 1
ATOM 2815 O O . LYS A 1 364 ? 1.026 -5.974 18.904 1.00 87.81 364 LYS A O 1
ATOM 2820 N N . GLN A 1 365 ? 2.589 -6.070 17.294 1.00 87.88 365 GLN A N 1
ATOM 2821 C CA . GLN A 1 365 ? 1.686 -5.713 16.194 1.00 87.88 365 GLN A CA 1
ATOM 2822 C C . GLN A 1 365 ? 0.532 -6.724 16.056 1.00 87.88 365 GLN A C 1
ATOM 2824 O O . GLN A 1 365 ? -0.624 -6.331 15.912 1.00 87.88 365 GLN A O 1
ATOM 2829 N N . ARG A 1 366 ? 0.822 -8.028 16.173 1.00 86.44 366 ARG A N 1
ATOM 2830 C CA . ARG A 1 366 ? -0.205 -9.080 16.181 1.00 86.44 366 ARG A CA 1
ATOM 2831 C C . ARG A 1 366 ? -1.134 -8.969 17.387 1.00 86.44 366 ARG A C 1
ATOM 2833 O O . ARG A 1 366 ? -2.342 -9.096 17.219 1.00 86.44 366 ARG A O 1
ATOM 2840 N N . ALA A 1 367 ? -0.588 -8.733 18.579 1.00 86.75 367 ALA A N 1
ATOM 2841 C CA . ALA A 1 367 ? -1.379 -8.587 19.796 1.00 86.75 367 ALA A CA 1
ATOM 2842 C C . ALA A 1 367 ? -2.345 -7.397 19.707 1.00 86.75 367 ALA A C 1
ATOM 2844 O O . ALA A 1 367 ? -3.482 -7.512 20.149 1.00 86.75 367 ALA A O 1
ATOM 2845 N N . VAL A 1 368 ? -1.930 -6.281 19.091 1.00 88.75 368 VAL A N 1
ATOM 2846 C CA . VAL A 1 368 ? -2.820 -5.142 18.801 1.00 88.75 368 VAL A CA 1
ATOM 2847 C C . VAL A 1 368 ? -3.980 -5.583 17.913 1.00 88.75 368 VAL A C 1
ATOM 2849 O O . VAL A 1 368 ? -5.132 -5.349 18.270 1.00 88.75 368 VAL A O 1
ATOM 2852 N N . LEU A 1 369 ? -3.695 -6.263 16.799 1.00 86.69 369 LEU A N 1
ATOM 2853 C CA . LEU A 1 369 ? -4.729 -6.742 15.883 1.00 86.69 369 LEU A CA 1
ATOM 2854 C C . LEU A 1 369 ? -5.711 -7.690 16.584 1.00 86.69 369 LEU A C 1
ATOM 2856 O O . LEU A 1 369 ? -6.921 -7.496 16.510 1.00 86.69 369 LEU A O 1
ATOM 2860 N N . GLU A 1 370 ? -5.199 -8.688 17.303 1.00 84.44 370 GLU A N 1
ATOM 2861 C CA . GLU A 1 370 ? -6.018 -9.652 18.038 1.00 84.44 370 GLU A CA 1
ATOM 2862 C C . GLU A 1 370 ? -6.895 -8.966 19.086 1.00 84.44 370 GLU A C 1
ATOM 2864 O O . GLU A 1 370 ? -8.097 -9.216 19.148 1.00 84.44 370 GLU A O 1
ATOM 2869 N N . ASN A 1 371 ? -6.324 -8.053 19.866 1.00 87.56 371 ASN A N 1
ATOM 2870 C CA . ASN A 1 371 ? -7.054 -7.334 20.897 1.00 87.56 371 ASN A CA 1
ATOM 2871 C C . ASN A 1 371 ? -8.110 -6.383 20.329 1.00 87.56 371 ASN A C 1
ATOM 2873 O O . ASN A 1 371 ? -9.181 -6.278 20.923 1.00 87.56 371 ASN A O 1
ATOM 2877 N N . ILE A 1 372 ? -7.863 -5.746 19.178 1.00 86.12 372 ILE A N 1
ATOM 2878 C CA . ILE A 1 372 ? -8.886 -4.972 18.459 1.00 86.12 372 ILE A CA 1
ATOM 2879 C C . ILE A 1 372 ? -10.036 -5.893 18.032 1.00 86.12 372 ILE A C 1
ATOM 2881 O O . ILE A 1 372 ? -11.197 -5.573 18.285 1.00 86.12 372 ILE A O 1
ATOM 2885 N N . MET A 1 373 ? -9.741 -7.065 17.462 1.00 83.25 373 MET A N 1
ATOM 2886 C CA . MET A 1 373 ? -10.789 -8.007 17.047 1.00 83.25 373 MET A CA 1
ATOM 2887 C C . MET A 1 373 ? -11.588 -8.550 18.236 1.00 83.25 373 MET A C 1
ATOM 2889 O O . MET A 1 373 ? -12.815 -8.585 18.188 1.00 83.25 373 MET A O 1
ATOM 2893 N N . ARG A 1 374 ? -10.919 -8.915 19.336 1.00 83.75 374 ARG A N 1
ATOM 2894 C CA . ARG A 1 374 ? -11.566 -9.339 20.591 1.00 83.75 374 ARG A CA 1
ATOM 2895 C C . ARG A 1 374 ? -12.473 -8.247 21.143 1.00 83.75 374 ARG A C 1
ATOM 2897 O O . ARG A 1 374 ? -13.617 -8.511 21.504 1.00 83.75 374 ARG A O 1
ATOM 2904 N N . ALA A 1 375 ? -11.986 -7.011 21.127 1.00 85.12 375 ALA A N 1
ATOM 2905 C CA . ALA A 1 375 ? -12.753 -5.833 21.485 1.00 85.12 375 ALA A CA 1
ATOM 2906 C C . ALA A 1 375 ? -14.021 -5.683 20.619 1.00 85.12 375 ALA A C 1
ATOM 2908 O O . ALA A 1 375 ? -15.085 -5.386 21.163 1.00 85.12 375 ALA A O 1
ATOM 2909 N N . CYS A 1 376 ? -13.950 -5.906 19.305 1.00 81.56 376 CYS A N 1
ATOM 2910 C CA . CYS A 1 376 ? -15.117 -5.838 18.419 1.00 81.56 376 CYS A CA 1
ATOM 2911 C C . CYS A 1 376 ? -16.209 -6.865 18.763 1.00 81.56 376 CYS A C 1
ATOM 2913 O O . CYS A 1 376 ? -17.384 -6.568 18.568 1.00 81.56 376 CYS A O 1
ATOM 2915 N N . VAL A 1 377 ? -15.844 -8.026 19.318 1.00 81.94 377 VAL A N 1
ATOM 2916 C CA . VAL A 1 377 ? -16.789 -9.086 19.723 1.00 81.94 377 VAL A CA 1
ATOM 2917 C C . VAL A 1 377 ? -17.122 -9.084 21.221 1.00 81.94 377 VAL A C 1
ATOM 2919 O O . VAL A 1 377 ? -17.748 -10.014 21.719 1.00 81.94 377 VAL A O 1
ATOM 2922 N N . GLY A 1 378 ? -16.708 -8.049 21.960 1.00 81.56 378 GLY A N 1
ATOM 2923 C CA . GLY A 1 378 ? -17.013 -7.904 23.388 1.00 81.56 378 GLY A CA 1
ATOM 2924 C C . GLY A 1 378 ? -16.184 -8.788 24.326 1.00 81.56 378 GLY A C 1
ATOM 2925 O O . GLY A 1 378 ? -16.518 -8.898 25.503 1.00 81.56 378 GLY A O 1
ATOM 2926 N N . LEU A 1 379 ? -15.098 -9.393 23.841 1.00 81.56 379 LEU A N 1
ATOM 2927 C CA . LEU A 1 379 ? -14.169 -10.157 24.672 1.00 81.56 379 LEU A CA 1
ATOM 2928 C C . LEU A 1 379 ? -13.155 -9.234 25.359 1.00 81.56 379 LEU A C 1
ATOM 2930 O O . LEU A 1 379 ? -12.740 -8.207 24.814 1.00 81.56 379 LEU A O 1
ATOM 2934 N N . ALA A 1 380 ? -12.721 -9.632 26.556 1.00 87.75 380 ALA A N 1
ATOM 2935 C CA . ALA A 1 380 ? -11.635 -8.967 27.266 1.00 87.75 380 ALA A CA 1
ATOM 2936 C C . ALA A 1 380 ? -10.303 -9.104 26.507 1.00 87.75 380 ALA A C 1
ATOM 2938 O O . ALA A 1 380 ? -10.095 -10.059 25.748 1.00 87.75 380 ALA A O 1
ATOM 2939 N N . LEU A 1 381 ? -9.398 -8.150 26.739 1.00 88.69 381 LEU A N 1
ATOM 2940 C CA . LEU A 1 381 ? -8.048 -8.156 26.177 1.00 88.69 381 LEU A CA 1
ATOM 2941 C C . LEU A 1 381 ? -7.278 -9.397 26.638 1.00 88.69 381 LEU A C 1
ATOM 2943 O O . LEU A 1 381 ? -7.377 -9.801 27.798 1.00 88.69 381 LEU A O 1
ATOM 2947 N N . GLU A 1 382 ? -6.500 -9.981 25.733 1.00 86.56 382 GLU A N 1
ATOM 2948 C CA . GLU A 1 382 ? -5.610 -11.088 26.059 1.00 86.56 382 GLU A CA 1
ATOM 2949 C C . GLU A 1 382 ? -4.423 -10.563 26.876 1.00 86.56 382 GLU A C 1
ATOM 2951 O O . GLU A 1 382 ? -3.651 -9.723 26.404 1.00 86.56 382 GLU A O 1
ATOM 2956 N N . ASN A 1 383 ? -4.304 -11.035 28.118 1.00 86.50 383 ASN A N 1
ATOM 2957 C CA . ASN A 1 383 ? -3.280 -10.590 29.067 1.00 86.50 383 ASN A CA 1
ATOM 2958 C C . ASN A 1 383 ? -2.192 -11.646 29.320 1.00 86.50 383 ASN A C 1
ATOM 2960 O O . ASN A 1 383 ? -1.174 -11.319 29.926 1.00 86.50 383 ASN A O 1
ATOM 2964 N N . ASN A 1 384 ? -2.371 -12.881 28.830 1.00 85.44 384 ASN A N 1
ATOM 2965 C CA . ASN A 1 384 ? -1.433 -14.000 28.976 1.00 85.44 384 ASN A CA 1
ATOM 2966 C C . ASN A 1 384 ? -1.065 -14.361 30.433 1.00 85.44 384 ASN A C 1
ATOM 2968 O O . ASN A 1 384 ? -0.063 -15.042 30.657 1.00 85.44 384 ASN A O 1
ATOM 2972 N N . MET A 1 385 ? -1.827 -13.913 31.439 1.00 87.12 385 MET A N 1
ATOM 2973 C CA . MET A 1 385 ? -1.481 -14.166 32.842 1.00 87.12 385 MET A CA 1
ATOM 2974 C C . MET A 1 385 ? -1.758 -15.613 33.254 1.00 87.12 385 MET A C 1
ATOM 2976 O O . MET A 1 385 ? -0.947 -16.175 33.999 1.00 87.12 385 MET A O 1
ATOM 2980 N N . ILE A 1 386 ? -2.854 -16.188 32.730 1.00 84.81 386 ILE A N 1
ATOM 2981 C CA . ILE A 1 386 ? -3.289 -17.577 32.950 1.00 84.81 386 ILE A CA 1
ATOM 2982 C C . ILE A 1 386 ? -3.288 -17.887 34.465 1.00 84.81 386 ILE A C 1
ATOM 2984 O O . ILE A 1 386 ? -2.625 -18.807 34.940 1.00 84.81 386 ILE A O 1
ATOM 2988 N N . LEU A 1 387 ? -3.934 -17.019 35.257 1.00 87.62 387 LEU A N 1
ATOM 2989 C CA . LEU A 1 387 ? -3.889 -17.089 36.727 1.00 87.62 387 LEU A CA 1
ATOM 2990 C C . LEU A 1 387 ? -4.672 -18.279 37.276 1.00 87.62 387 LEU A C 1
ATOM 2992 O O . LEU A 1 387 ? -4.393 -18.745 38.366 1.00 87.62 387 LEU A O 1
ATOM 2996 N N . GLU A 1 388 ? -5.621 -18.802 36.516 1.00 86.06 388 GLU A N 1
ATOM 2997 C CA . GLU A 1 388 ? -6.399 -19.982 36.869 1.00 86.06 388 GLU A CA 1
ATOM 2998 C C . GLU A 1 388 ? -5.562 -21.278 36.956 1.00 86.06 388 GLU A C 1
ATOM 3000 O O . GLU A 1 388 ? -6.041 -22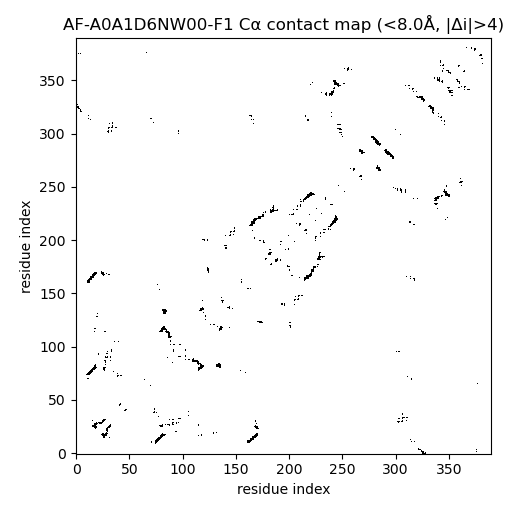.266 37.507 1.00 86.06 388 GLU A O 1
ATOM 3005 N N . TYR A 1 389 ? -4.313 -21.270 36.465 1.00 80.25 389 TYR A N 1
ATOM 3006 C CA . TYR A 1 389 ? -3.359 -22.388 36.563 1.00 80.25 389 TYR A CA 1
ATOM 3007 C C . TYR A 1 389 ? -2.090 -22.055 37.372 1.00 80.25 389 TYR A C 1
ATOM 3009 O O . TYR A 1 389 ? -1.113 -22.807 37.306 1.00 80.25 389 TYR A O 1
ATOM 3017 N N . LYS A 1 390 ? -2.064 -20.929 38.090 1.00 69.94 390 LYS A N 1
ATOM 3018 C CA . LYS A 1 390 ? -0.944 -20.509 38.945 1.00 69.94 390 LYS A CA 1
ATOM 3019 C C . LYS A 1 390 ? -1.408 -20.384 40.382 1.00 69.94 390 LYS A C 1
ATOM 3021 O O . LYS A 1 390 ? -0.612 -20.776 41.262 1.00 69.94 390 LYS A O 1
#

Solvent-accessible surface area (backbone atoms only — not comparable to full-atom values): 21917 Å² total; per-residue (Å²): 112,68,78,66,85,76,76,90,73,87,42,53,38,41,33,33,30,22,28,41,64,102,89,19,17,3,36,44,2,46,33,42,37,45,40,57,46,58,32,52,38,52,76,69,69,49,81,81,87,66,90,80,76,92,64,98,62,76,91,72,74,66,67,79,73,73,80,51,88,67,83,57,62,74,47,46,51,80,49,34,22,9,26,38,62,54,27,38,40,63,23,47,66,71,47,66,75,70,57,69,71,56,50,62,70,47,31,87,76,29,56,84,42,57,39,39,61,11,72,78,55,71,92,39,38,67,74,86,48,60,90,50,60,76,18,61,52,70,80,53,55,49,54,38,26,53,49,51,41,48,51,54,50,51,50,33,62,76,69,68,43,84,46,58,32,39,33,41,38,28,50,60,43,60,68,63,78,83,38,86,84,40,33,50,37,38,69,29,31,53,52,32,38,71,68,53,47,84,82,59,53,57,67,37,40,54,47,53,25,27,35,74,70,58,27,30,37,34,38,42,30,74,38,59,57,77,35,55,6,52,48,49,45,20,53,76,55,66,14,42,36,35,28,23,18,60,36,37,72,70,57,46,51,48,29,45,52,53,48,49,36,49,73,72,72,31,48,81,52,95,78,80,78,101,71,92,62,88,49,53,72,50,44,27,48,44,81,95,77,38,79,47,75,48,79,44,78,72,89,76,60,65,35,75,53,36,14,61,46,55,51,52,49,49,53,51,52,56,52,50,76,61,45,46,47,27,58,82,97,50,95,60,71,42,66,66,67,23,50,36,52,81,51,32,62,50,19,62,53,45,42,59,51,90,97,59,86,81,76,71,44,43,68,60,39,45,49,52,50,52,35,51,53,31,49,74,71,73,43,77,72,86,74,86,71,66,65,94,82,108

Sequence (390 aa):
MERRYMGWGPRTYCNVLGDGGELGTGATGTKALAATEDVDLVRLSLPRTGVEVNQTLPKERSKSNKYWEKVNPDNLVFGGWDISNMNLVDAMTRAKVLDIDLQKQLRPYMESMVPLLGVYDPDFIAANQGSRANNVIKGTKKEQVEQIIKDIREFKEKNKVDKVVVLWTANTERYNNVCAGLNDTMENLLASMDKNEAEISPSTLYVIACVTEGVSFINGSPQNTFVPGLIDLAIKNNCLIGGDDFKSGKTKMKSVLVDFLVGAGIKYVLYVGDSKRAMDEYTSEIFMGSKNTIVLHNTYEDSLLTTPIILDLVLLAELSTRIQLKPEGTDKFHSFHPVATILSYLTKAPLVPPGTLVVNALAKQRAVLENIMRACVGLALENNMILEYK

InterPro domains:
  IPR002587 Myo-inositol-1-phosphate synthase [PF07994] (66-374)
  IPR002587 Myo-inositol-1-phosphate synthase [PIRSF015578] (62-390)
  IPR002587 Myo-inositol-1-phosphate synthase [PTHR11510] (71-268)
  IPR013021 Myo-inositol-1-phosphate synthase, GAPDH-like [PF01658] (266-303)
  IPR036291 NAD(P)-binding domain superfamily [SSF51735] (59-390)

Foldseek 3Di:
DDFDFDDDDQADEEEFEDDDAQCWAGCLALQVLVLVLVLVCVVVVHDDPDDDPPDDDDPPPDPPCPQDDFNRSVRYDYAYAYLAFDWNLVSCVRNPQDDPVSSVVCCVVGVPHTHAAADDDCQFAPVVCPVRRPRHDDDALVSRLVVLLVVVVCVCVVVVHPAYAYEYRGGATAAADQDPQDQQALVSVVVNSVVSPPRQDSLLSNLVSCLVVLHAYEEQHAYCSPHNRSLNSLQVSVHAYKDDHFCFDPLLVVLAVCCVCVVVVWDWDDDDDDDDDQKDWTWTQDPPRDIDIDIDDDDDPRSNRCSVLSVVLSSVSVVQVSTWDDDPPDPDTDGPRNQDLLSLLGHNFIDDPPPDDDDSRNVVSVLVNSQVSCVNSVHHRDPVPPVVVD

Mean predicted aligned error: 10.14 Å

Nearest PDB structures (foldseek):
  1p1j-assembly1_B  TM=8.944E-01  e=5.027E-38  Saccharomyces cerevisiae
  1vko-assembly1_A  TM=8.949E-01  e=1.340E-37  Caenorhabditis elegans
  1p1h-assembly1_A  TM=8.821E-01  e=2.678E-37  Saccharomyces cerevisiae
  1jkf-assembly1_A-2  TM=8.977E-01  e=3.590E-36  Saccharomyces cerevisiae
  1jkf-assembly1_B-2  TM=8.874E-01  e=5.074E-36  Saccharomyces cerevisiae

pLDDT: mean 77.38, std 22.55, range [23.86, 98.44]